Protein 3O2R (pdb70)

Nearest PDB structures (foldseek):
  3o2r-assembly2_D  TM=9.995E-01  e=2.103E-19  Campylobacter jejuni subsp. jejuni NCTC 11168 = ATCC 700819
  3n3w-assembly1_B  TM=9.791E-01  e=1.805E-18  Campylobacter jejuni subsp. jejuni NCTC 11168 = ATCC 700819
  7r97-assembly1_B  TM=9.757E-01  e=1.345E-10  Escherichia coli K-12
  1yz9-assembly1_B  TM=9.057E-01  e=2.387E-08  Aquifex aeolicus
  1rc7-assembly1_A  TM=8.587E-01  e=2.061E-08  Aquifex aeolicus

InterPro domains:
  IPR000999 Ribonuclease III domain [PF14622] (17-139)
  IPR000999 Ribonuclease III domain [PS00517] (37-45)
  IPR000999 Ribonuclease III domain [PS50142] (4-127)
  IPR000999 Ribonuclease III domain [SM00535] (19-151)
  IPR000999 Ribonuclease III domain [cd00593] (20-147)
  IPR011907 Ribonuclease III [MF_00104] (7-218)
  IPR011907 Ribonuclease III [TIGR02191] (7-221)
  IPR014720 Double-stranded RNA-binding domain [PF00035] (155-221)
  IPR014720 Double-stranded RNA-binding domain [PS50137] (154-223)
  IPR014720 Double-stranded RNA-binding domain [SM00358] (155-222)
  IPR036389 Ribonuclease III, endonuclease domain superfamily [G3DSA:1.10.1520.10] (3-145)
  IPR036389 Ribonuclease III, endonuclease domain superfamily [SSF69065] (2-157)

Organism: Campylobacter jejuni subsp. jejuni serotype O:2 (strain ATCC 700819 / NCTC 11168) (NCBI:txid192222)

Foldseek 3Di:
DVVLLCVLLVHDDPDVVLLLQLQEDPQADPPGHLQVLLVQLLVLLLVLLLVVLCVVVVPDDPVVSVVVSCVQSDLVNQLVLLVSSVSLVRRGHDPVCVVVVNSPDSVSSSSSSSSNLSSCCVRPNSVRSSVSVCVSRCVRPVPD/DCVLLCVVLVHDDPPVVLLLQLQEDPQADPPGHLQVLLVQLLVLLLCLQLVVCCVVPVPDDPVRSVVVSPVQSDLVNQLQLLVVSVSLVRHGHDPVCVVVVVSNDSVSSNSSSSSNLSSCCVRPNSVVSSVSVVVSSCVRPVD/DVVLLCVLLVHDDPDVVLLLQLQEDPQADPPGHLQVLLVQLLVLLLCLLLVVLCVVVVPDDPVVSVVVSCVQSDLVNQLVLLVSSVSLVRHGHDPVCVVVVVSPDSVSSNSSSSSNLSSCCVRPNSVRSSVSVVVSRCVRCVPD/DCPLLCVVLVHDDPPVVLLLQLQEDPQADPPGHLQVLLVQLLVLLLCLQLVVCCVVPVPDDPVRSVVVSPVQSDLVNQLQLLVVSVSLVRHGHDPVCVVVVVSNDSVSSNSSSSSNLSSCCVRPNSVRSSVSVVVSNCVRPVD

Solvent-accessible surface area: 25279 Å² total; per-residue (Å²): 132,41,89,142,0,2,139,39,1,66,13,95,5,137,71,79,106,22,0,64,47,0,2,1,15,124,45,93,136,184,110,85,38,8,63,48,4,30,10,0,0,46,3,0,4,33,0,1,0,0,18,46,0,18,105,84,37,71,153,24,59,66,42,68,0,35,127,38,48,62,42,1,27,47,84,176,9,3,7,104,1,0,87,63,5,87,0,10,107,21,2,60,12,35,118,62,28,83,121,106,22,0,52,140,75,63,48,11,3,6,54,0,4,13,0,0,2,0,0,0,9,51,24,19,12,3,72,100,0,63,59,0,2,34,108,6,3,53,129,21,16,92,138,26,118,32,69,135,0,3,74,47,0,16,10,50,3,95,72,68,97,20,0,59,46,0,1,1,20,112,44,76,151,189,108,71,38,6,53,40,4,31,9,0,0,49,4,0,3,33,0,1,1,0,16,36,1,20,48,89,60,62,196,33,58,60,36,72,0,41,167,71,42,65,68,19,23,46,86,173,10,2,10,100,3,0,85,68,10,89,0,12,97,16,14,60,15,33,116,62,25,87,117,106,37,0,82,148,76,65,49,9,3,4,46,0,4,12,0,0,1,0,0,0,6,58,52,37,24,4,29,16,0,23,2,1,2,10,16,6,6,45,101,18,52,141,111,127,38,93,142,0,2,142,39,0,66,10,93,4,138,70,78,108,22,0,60,50,0,0,2,16,127,44,92,138,188,109,84,38,8,64,48,4,31,9,0,0,45,3,0,4,34,0,1,0,0,18,46,0,17,107,83,37,71,152,24,58,67,41,66,0,36,127,39,47,63,45,2,26,48,86,175,8,3,8,98,2,0,86,64,5,88,0,11,107,19,2,56,12,33,118,63,28,84,120,106,20,0,51,138,78,64,48,10,2,5,56,0,4,11,0,0,2,0,0,0,8,53,34,19,14,4,72,97,0,62,58,0,2,33,105,6,3,54,132,24,21,92,133,27,121,32,66,134,0,3,74,57,6,22,9,45,3,86,73,58,96,20,0,59,48,0,2,1,20,113,45,78,149,186,110,68,37,6,54,39,4,33,10,0,0,48,4,0,3,32,0,1,1,0,17,58,1,19,53,100,60,62,197,32,57,59,37,71,0,42,166,70,42,64,68,21,23,47,85,173,10,2,9,103,2,0,85,68,10,88,0,11,94,20,14,60,15,32,118,64,26,86,118,105,36,0,83,149,74,65,48,8,4,4,45,0,3,12,0,0,1,0,0,0,6,58,51,44,25,3,28,4,0,24,0,1,2,20,34,11,10,50,121,19,52,139,115

B-factor: mean 16.79, std 10.12, range [6.46, 146.29]

Sequence (574 aa):
NIIEKLEQQSLTYYEEFKKDKNLLLIIHALTHKSFKKKKSYNNEERLEEFLGDAVLDLVVGEYLFHKFAKKDAEGDLSSKKLRAALVVNNEKSSFAKIANSLNLGDFILMSVAEENNGGKEKPSILSDALEEAIIGAIHLEEAGFEEFAKTIALRLIEEKNNFFPQIINIEKLEQQSLTTYYEEFKDKNLLLIIHALTHKKSFKKSYNNERLEEFLGDAVLDLVVGEYLFHHKFAKDAEGDLSSKLRAALVNEKSSFAKKIANSLNLLGDFILLMSVAEENNGGKEKPSILSDALLEEAIIGAIHLEAGFEFFAKTIALRRLIEEKNFPINIIEKLEQQSLTYYEEFKKDKNLLIIHALTHKSFKKKKSYNNEERLEEFLGDAVLDLVVGEYLFHKFAKKDAEGDLSSKKLRAALVVNNEKSSFAKIANSLNLLGDFILMSVAEENNGGKEKPSILSDALLEEAIIGAIHLEEAGFEEFAKTIALRLIEEKNNFFPQIINIEKLEQSLTTYYEEFKDKNLLLIIHALTHKKSFKKSYNNERLEEFLGDAVLDLVVGEYLFHHKFAKDAEGDLSSKLRAALLVNEKSSFAKIANSLNLLGDFILLMSVAEENNGGKEKPSILSDALLEEAIIGAIHLEAGFEFFAKTIALRRLIEEKNFPI

Radius of gyration: 26.88 Å; Cα contacts (8 Å, |Δi|>4): 1010; chains: 4; bounding box: 41×78×68 Å

Structure (mmCIF, N/CA/C/O backbone):
data_3O2R
#
_entry.id   3O2R
#
_cell.length_a   38.451
_cell.length_b   61.552
_cell.length_c   118.093
_cell.angle_alpha   90.00
_cell.angle_beta   90.09
_cell.angle_gamma   90.00
#
_symmetry.space_group_name_H-M   'P 1 21 1'
#
loop_
_entity.id
_entity.type
_entity.pdbx_description
1 polymer 'Ribonuclease III'
2 polymer 'Ribonuclease III'
3 non-polymer 'CHLORIDE ION'
4 water water
#
loop_
_atom_site.group_PDB
_atom_site.id
_atom_site.type_symbol
_atom_site.label_atom_id
_atom_site.label_alt_id
_atom_site.label_comp_id
_atom_site.label_asym_id
_atom_site.label_entity_id
_atom_site.label_seq_id
_atom_site.pdbx_PDB_ins_code
_atom_site.Cartn_x
_atom_site.Cartn_y
_atom_site.Cartn_z
_atom_site.occupancy
_atom_site.B_iso_or_equiv
_atom_site.auth_seq_id
_atom_site.auth_comp_id
_atom_site.auth_asym_id
_atom_site.auth_atom_id
_atom_site.pdbx_PDB_model_num
ATOM 1 N N . ASN A 1 27 ? -19.477 34.803 -41.793 1.00 31.61 3 ASN A N 1
ATOM 2 C CA . ASN A 1 27 ? -19.736 33.951 -42.991 1.00 30.33 3 ASN A CA 1
ATOM 3 C C . ASN A 1 27 ? -19.248 32.510 -42.803 1.00 28.23 3 ASN A C 1
ATOM 4 O O . ASN A 1 27 ? -19.887 31.563 -43.265 1.00 27.59 3 ASN A O 1
ATOM 9 N N A ILE A 1 28 ? -18.129 32.363 -42.101 0.50 27.22 4 ILE A N 1
ATOM 10 N N B ILE A 1 28 ? -18.123 32.367 -42.107 0.50 27.39 4 ILE A N 1
ATOM 11 C CA A ILE A 1 28 ? -17.519 31.038 -41.853 0.50 26.21 4 ILE A CA 1
ATOM 12 C CA B ILE A 1 28 ? -17.513 31.046 -41.823 0.50 26.53 4 ILE A CA 1
ATOM 13 C C A ILE A 1 28 ? -18.508 30.053 -41.199 0.50 25.05 4 ILE A C 1
ATOM 14 C C B ILE A 1 28 ? -18.510 30.057 -41.200 0.50 25.23 4 ILE A C 1
ATOM 15 O O A ILE A 1 28 ? -18.472 28.846 -41.462 0.50 23.62 4 ILE A O 1
ATOM 16 O O B ILE A 1 28 ? -18.481 28.855 -41.483 0.50 23.84 4 ILE A O 1
ATOM 25 N N . GLU A 1 29 ? -19.396 30.573 -40.354 1.00 24.08 5 GLU A N 1
ATOM 26 C CA . GLU A 1 29 ? -20.432 29.755 -39.705 1.00 23.45 5 GLU A CA 1
ATOM 27 C C . GLU A 1 29 ? -21.355 29.047 -40.708 1.00 22.83 5 GLU A C 1
ATOM 28 O O . GLU A 1 29 ? -21.861 27.950 -40.450 1.00 22.23 5 GLU A O 1
ATOM 34 N N . LYS A 1 30 ? -21.587 29.694 -41.847 1.00 21.92 6 LYS A N 1
ATOM 35 C CA . LYS A 1 30 ? -22.367 29.101 -42.924 1.00 21.88 6 LYS A CA 1
ATOM 36 C C . LYS A 1 30 ? -21.687 27.826 -43.423 1.00 19.12 6 LYS A C 1
ATOM 37 O O . LYS A 1 30 ? -22.341 26.812 -43.661 1.00 19.78 6 LYS A O 1
ATOM 43 N N . LEU A 1 31 ? -20.378 27.894 -43.629 1.00 17.82 7 LEU A N 1
ATOM 44 C CA . LEU A 1 31 ? -19.606 26.705 -44.075 1.00 16.42 7 LEU A CA 1
ATOM 45 C C . LEU A 1 31 ? -19.649 25.575 -43.037 1.00 16.29 7 LEU A C 1
ATOM 46 O O . LEU A 1 31 ? -19.890 24.419 -43.353 1.00 16.26 7 LEU A O 1
ATOM 51 N N . GLU A 1 32 ? -19.469 25.937 -41.787 1.00 17.03 8 GLU A N 1
ATOM 52 C CA . GLU A 1 32 ? -19.592 24.965 -40.700 1.00 17.28 8 GLU A CA 1
ATOM 53 C C . GLU A 1 32 ? -20.967 24.292 -40.649 1.00 17.48 8 GLU A C 1
ATOM 54 O O . GLU A 1 32 ? -21.076 23.088 -40.393 1.00 16.99 8 GLU A O 1
ATOM 60 N N A GLN A 1 33 ? -22.001 25.077 -40.930 0.50 18.31 9 GLN A N 1
ATOM 61 N N B GLN A 1 33 ? -22.035 25.045 -40.896 0.50 17.79 9 GLN A N 1
ATOM 62 C CA A GLN A 1 33 ? -23.372 24.592 -40.968 0.50 18.98 9 GLN A CA 1
ATOM 63 C CA B GLN A 1 33 ? -23.350 24.414 -40.917 0.50 18.08 9 GLN A CA 1
ATOM 64 C C A GLN A 1 33 ? -23.524 23.572 -42.113 0.50 18.76 9 GLN A C 1
ATOM 65 C C B GLN A 1 33 ? -23.441 23.464 -42.108 0.50 18.01 9 GLN A C 1
ATOM 66 O O A GLN A 1 33 ? -24.165 22.530 -41.967 0.50 20.12 9 GLN A O 1
ATOM 67 O O B GLN A 1 33 ? -23.953 22.349 -41.995 0.50 18.00 9 GLN A O 1
ATOM 78 N N . SER A 1 34 ? -22.918 23.895 -43.256 1.00 18.26 10 SER A N 1
ATOM 79 C CA . SER A 1 34 ? -22.929 23.021 -44.453 1.00 18.49 10 SER A CA 1
ATOM 80 C C . SER A 1 34 ? -22.139 21.712 -44.203 1.00 17.69 10 SER A C 1
ATOM 81 O O . SER A 1 34 ? -22.499 20.629 -44.673 1.00 18.30 10 SER A O 1
ATOM 84 N N . LEU A 1 35 ? -21.033 21.832 -43.475 1.00 15.92 11 LEU A N 1
ATOM 85 C CA . LEU A 1 35 ? -20.188 20.669 -43.119 1.00 16.13 11 LEU A CA 1
ATOM 86 C C . LEU A 1 35 ? -20.801 19.818 -42.021 1.00 16.71 11 LEU A C 1
ATOM 87 O O . LEU A 1 35 ? -20.378 18.689 -41.797 1.00 18.10 11 LEU A O 1
ATOM 92 N N . THR A 1 36 ? -21.798 20.368 -41.326 1.00 17.50 12 THR A N 1
ATOM 93 C CA . THR A 1 36 ? -22.344 19.768 -40.097 1.00 19.09 12 THR A CA 1
ATOM 94 C C . THR A 1 36 ? -21.216 19.475 -39.109 1.00 18.52 12 THR A C 1
ATOM 95 O O . THR A 1 36 ? -21.216 18.467 -38.435 1.00 20.23 12 THR A O 1
ATOM 99 N N A TYR A 1 37 ? -20.256 20.395 -39.067 0.70 17.71 13 TYR A N 1
ATOM 100 N N B TYR A 1 37 ? -20.231 20.376 -39.057 0.30 19.29 13 TYR A N 1
ATOM 101 C CA A TYR A 1 37 ? -19.105 20.292 -38.196 0.70 17.25 13 TYR A CA 1
ATOM 102 C CA B TYR A 1 37 ? -19.126 20.308 -38.079 0.30 19.58 13 TYR A CA 1
ATOM 103 C C A TYR A 1 37 ? -18.655 21.674 -37.756 0.70 17.99 13 TYR A C 1
ATOM 104 C C B TYR A 1 37 ? -18.679 21.699 -37.661 0.30 19.89 13 TYR A C 1
ATOM 105 O O A TYR A 1 37 ? -18.335 22.527 -38.591 0.70 17.14 13 TYR A O 1
ATOM 106 O O B TYR A 1 37 ? -18.379 22.552 -38.499 0.30 20.00 13 TYR A O 1
ATOM 123 N N A GLU A 1 38 ? -18.580 21.860 -36.446 0.70 18.96 14 GLU A N 1
ATOM 124 N N B GLU A 1 38 ? -18.614 21.903 -36.353 0.30 20.23 14 GLU A N 1
ATOM 125 C CA A GLU A 1 38 ? -18.153 23.136 -35.840 0.70 18.96 14 GLU A CA 1
ATOM 126 C CA B GLU A 1 38 ? -18.165 23.181 -35.781 0.30 19.96 14 GLU A CA 1
ATOM 127 C C A GLU A 1 38 ? -16.718 23.012 -35.350 0.70 19.51 14 GLU A C 1
ATOM 128 C C B GLU A 1 38 ? -16.729 23.064 -35.295 0.30 19.97 14 GLU A C 1
ATOM 129 O O A GLU A 1 38 ? -16.409 22.196 -34.488 0.70 19.96 14 GLU A O 1
ATOM 130 O O B GLU A 1 38 ? -16.436 22.321 -34.359 0.30 20.39 14 GLU A O 1
ATOM 141 N N . PHE A 1 39 ? -15.832 23.801 -35.943 1.00 19.44 15 PHE A N 1
ATOM 142 C CA . PHE A 1 39 ? -14.418 23.815 -35.541 1.00 19.82 15 PHE A CA 1
ATOM 143 C C . PHE A 1 39 ? -14.152 24.325 -34.119 1.00 22.03 15 PHE A C 1
ATOM 144 O O . PHE A 1 39 ? -14.748 25.304 -33.659 1.00 21.73 15 PHE A O 1
ATOM 152 N N A LYS A 1 40 ? -13.264 23.619 -33.425 0.70 22.52 16 LYS A N 1
ATOM 153 N N B LYS A 1 40 ? -13.263 23.618 -33.425 0.30 22.58 16 LYS A N 1
ATOM 154 C CA A LYS A 1 40 ? -12.811 24.025 -32.086 0.70 24.02 16 LYS A CA 1
ATOM 155 C CA B LYS A 1 40 ? -12.793 24.035 -32.099 0.30 23.63 16 LYS A CA 1
ATOM 156 C C A LYS A 1 40 ? -11.807 25.165 -32.273 0.70 24.30 16 LYS A C 1
ATOM 157 C C B LYS A 1 40 ? -11.839 25.195 -32.320 0.30 23.99 16 LYS A C 1
ATOM 158 O O A LYS A 1 40 ? -11.925 26.224 -31.661 0.70 25.55 16 LYS A O 1
ATOM 159 O O B LYS A 1 40 ? -12.010 26.285 -31.769 0.30 24.56 16 LYS A O 1
ATOM 170 N N . ASP A 1 41 ? -10.838 24.940 -33.161 1.00 24.32 17 ASP A N 1
ATOM 171 C CA . ASP A 1 41 ? -9.847 25.954 -33.546 1.00 24.18 17 ASP A CA 1
ATOM 172 C C . ASP A 1 41 ? -10.248 26.519 -34.934 1.00 23.16 17 ASP A C 1
ATOM 173 O O . ASP A 1 41 ? -10.048 25.883 -35.988 1.00 23.01 17 ASP A O 1
ATOM 178 N N . LYS A 1 42 ? -10.828 27.712 -34.936 1.00 22.18 18 LYS A N 1
ATOM 179 C CA . LYS A 1 42 ? -11.261 28.355 -36.206 1.00 23.10 18 LYS A CA 1
ATOM 180 C C . LYS A 1 42 ? -10.114 28.638 -37.186 1.00 23.36 18 LYS A C 1
ATOM 181 O O . LYS A 1 42 ? -10.295 28.577 -38.398 1.00 23.63 18 LYS A O 1
ATOM 187 N N . ASN A 1 43 ? -8.933 28.951 -36.669 1.00 22.56 19 ASN A N 1
ATOM 188 C CA . ASN A 1 43 ? -7.746 29.231 -37.516 1.00 23.66 19 ASN A CA 1
ATOM 189 C C . ASN A 1 43 ? -7.296 28.017 -38.354 1.00 20.91 19 ASN A C 1
ATOM 190 O O . ASN A 1 43 ? -6.683 28.165 -39.424 1.00 21.49 19 ASN A O 1
ATOM 195 N N A LEU A 1 44 ? -7.601 26.837 -37.846 0.70 19.26 20 LEU A N 1
ATOM 196 N N B LEU A 1 44 ? -7.581 26.807 -37.847 0.30 20.18 20 LEU A N 1
ATOM 197 C CA A LEU A 1 44 ? -7.275 25.601 -38.526 0.70 18.23 20 LEU A CA 1
ATOM 198 C CA B LEU A 1 44 ? -7.276 25.536 -38.567 0.30 19.29 20 LEU A CA 1
ATOM 199 C C A LEU A 1 44 ? -8.116 25.512 -39.818 0.70 16.65 20 LEU A C 1
ATOM 200 C C B LEU A 1 44 ? -8.130 25.461 -39.829 0.30 17.92 20 LEU A C 1
ATOM 201 O O A LEU A 1 44 ? -7.616 25.140 -40.896 0.70 15.33 20 LEU A O 1
ATOM 202 O O B LEU A 1 44 ? -7.668 25.027 -40.890 0.30 17.58 20 LEU A O 1
ATOM 211 N N . LEU A 1 45 ? -9.385 25.874 -39.702 1.00 16.37 21 LEU A N 1
ATOM 212 C CA . LEU A 1 45 ? -10.293 25.920 -40.855 1.00 14.70 21 LEU A CA 1
ATOM 213 C C . LEU A 1 45 ? -9.799 26.982 -41.863 1.00 13.66 21 LEU A C 1
ATOM 214 O O . LEU A 1 45 ? -9.746 26.743 -43.078 1.00 13.30 21 LEU A O 1
ATOM 219 N N A ILE A 1 46 ? -9.416 28.148 -41.340 0.50 14.06 22 ILE A N 1
ATOM 220 N N B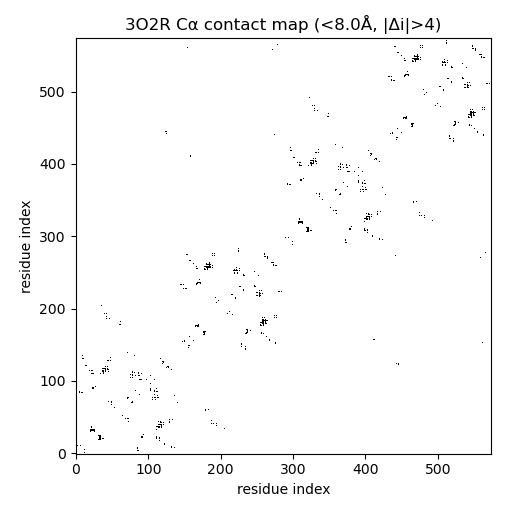 ILE A 1 46 ? -9.448 28.153 -41.363 0.50 13.37 22 ILE A N 1
ATOM 221 C CA A ILE A 1 46 ? -8.814 29.210 -42.168 0.50 14.03 22 ILE A CA 1
ATOM 222 C CA B ILE A 1 46 ? -8.936 29.186 -42.250 0.50 12.99 22 ILE A CA 1
ATOM 223 C C A ILE A 1 46 ? -7.648 28.648 -42.957 0.50 13.46 22 ILE A C 1
ATOM 224 C C B ILE A 1 46 ? -7.626 28.699 -42.953 0.50 12.86 22 ILE A C 1
ATOM 225 O O A ILE A 1 46 ? -7.526 28.835 -44.169 0.50 12.88 22 ILE A O 1
ATOM 226 O O B ILE A 1 46 ? -7.400 28.981 -44.135 0.50 11.89 22 ILE A O 1
ATOM 235 N N . HIS A 1 47 ? -6.786 27.952 -42.238 1.00 13.33 23 HIS A N 1
ATOM 236 C CA . HIS A 1 47 ? -5.596 27.354 -42.823 1.00 12.70 23 HIS A CA 1
ATOM 237 C C . HIS A 1 47 ? -5.954 26.420 -44.012 1.00 11.27 23 HIS A C 1
ATOM 238 O O . HIS A 1 47 ? -5.356 26.468 -45.098 1.00 11.62 23 HIS A O 1
ATOM 245 N N . ALA A 1 48 ? -6.945 25.575 -43.788 1.00 10.12 24 ALA A N 1
ATOM 246 C CA . ALA A 1 48 ? -7.418 24.658 -44.824 1.00 9.32 24 ALA A CA 1
ATOM 247 C C . ALA A 1 48 ? -7.975 25.365 -46.056 1.00 8.98 24 ALA A C 1
ATOM 248 O O . ALA A 1 48 ? -7.977 24.820 -47.155 1.00 9.31 24 ALA A O 1
ATOM 250 N N . LEU A 1 49 ? -8.481 26.580 -45.829 1.00 9.27 25 LEU A N 1
ATOM 251 C CA . LEU A 1 49 ? -9.074 27.402 -46.873 1.00 9.42 25 LEU A CA 1
ATOM 252 C C . LEU A 1 49 ? -8.069 28.300 -47.604 1.00 9.27 25 LEU A C 1
ATOM 253 O O . LEU A 1 49 ? -8.429 29.045 -48.504 1.00 9.88 25 LEU A O 1
ATOM 258 N N . THR A 1 50 ? -6.801 28.238 -47.221 1.00 9.03 26 THR A N 1
ATOM 259 C CA . THR A 1 50 ? -5.772 29.146 -47.749 1.00 9.49 26 THR A CA 1
ATOM 260 C C . THR A 1 50 ? -5.015 28.549 -48.933 1.00 8.61 26 THR A C 1
ATOM 261 O O . THR A 1 50 ? -4.149 27.691 -48.791 1.00 9.54 26 THR A O 1
ATOM 265 N N . HIS A 1 51 ? -5.355 29.033 -50.110 1.00 8.51 27 HIS A N 1
ATOM 266 C CA . HIS A 1 51 ? -4.677 28.625 -51.339 1.00 9.11 27 HIS A CA 1
ATOM 267 C C . HIS A 1 51 ? -3.227 29.100 -51.328 1.00 9.30 27 HIS A C 1
ATOM 268 O O . HIS A 1 51 ? -2.907 30.131 -50.750 1.00 10.34 27 HIS A O 1
ATOM 275 N N . LYS A 1 52 ? -2.366 28.341 -52.001 1.00 9.15 28 LYS A N 1
ATOM 276 C CA . LYS A 1 52 ? -0.927 28.610 -52.026 1.00 10.12 28 LYS A CA 1
ATOM 277 C C . LYS A 1 52 ? -0.506 29.975 -52.577 1.00 9.97 28 LYS A C 1
ATOM 278 O O . LYS A 1 52 ? 0.600 30.412 -52.340 1.00 11.00 28 LYS A O 1
ATOM 284 N N . SER A 1 53 ? -1.380 30.649 -53.324 1.00 9.05 29 SER A N 1
ATOM 285 C CA . SER A 1 53 ? -1.084 31.999 -53.841 1.00 8.93 29 SER A CA 1
ATOM 286 C C . SER A 1 53 ? -1.160 33.096 -52.778 1.00 8.64 29 SER A C 1
ATOM 287 O O . SER A 1 53 ? -0.664 34.204 -52.995 1.00 9.42 29 SER A O 1
ATOM 290 N N . PHE A 1 54 ? -1.818 32.818 -51.661 1.00 8.72 30 PHE A N 1
ATOM 291 C CA . PHE A 1 54 ? -2.258 33.890 -50.744 1.00 9.49 30 PHE A CA 1
ATOM 292 C C . PHE A 1 54 ? -1.202 34.559 -49.886 1.00 8.70 30 PHE A C 1
ATOM 293 O O . PHE A 1 54 ? -1.104 35.776 -49.849 1.00 9.34 30 PHE A O 1
ATOM 301 N N . LYS A 1 55 ? -0.412 33.740 -49.214 1.00 10.31 31 LYS A N 1
ATOM 302 C CA A LYS A 1 55 ? 0.544 34.242 -48.226 0.50 12.32 31 LYS A CA 1
ATOM 303 C CA B LYS A 1 55 ? 0.490 34.170 -48.170 0.50 12.21 31 LYS A CA 1
ATOM 304 C C . LYS A 1 55 ? 1.750 33.312 -48.146 1.00 12.07 31 LYS A C 1
ATOM 305 O O . LYS A 1 55 ? 1.643 32.088 -48.084 1.00 12.71 31 LYS A O 1
ATOM 316 N N . LYS A 1 56 ? 2.920 33.934 -48.109 1.00 13.01 32 LYS A N 1
ATOM 317 C CA A LYS A 1 56 ? 4.168 33.193 -48.085 0.70 14.94 32 LYS A CA 1
ATOM 318 C CA B LYS A 1 56 ? 4.177 33.223 -48.065 0.30 14.65 32 LYS A CA 1
ATOM 319 C C . LYS A 1 56 ? 4.236 32.302 -46.856 1.00 15.10 32 LYS A C 1
ATOM 320 O O . LYS A 1 56 ? 3.867 32.698 -45.745 1.00 15.13 32 LYS A O 1
ATOM 331 N N . SER A 1 57 ? 4.693 31.078 -47.100 1.00 16.84 33 SER A N 1
ATOM 332 C CA . SER A 1 57 ? 4.907 30.033 -46.098 1.00 20.27 33 SER A CA 1
ATOM 333 C C . SER A 1 57 ? 3.699 29.603 -45.263 1.00 19.37 33 SER A C 1
ATOM 334 O O . SER A 1 57 ? 3.859 29.017 -44.185 1.00 22.31 33 SER A O 1
ATOM 337 N N . TYR A 1 58 ? 2.490 29.884 -45.735 1.00 18.90 34 TYR A N 1
ATOM 338 C CA . TYR A 1 58 ? 1.305 29.436 -45.012 1.00 17.91 34 TYR A CA 1
ATOM 339 C C . TYR A 1 58 ? 0.232 29.118 -46.026 1.00 14.31 34 TYR A C 1
ATOM 340 O O . TYR A 1 58 ? -0.296 30.016 -46.659 1.00 14.88 34 TYR A O 1
ATOM 349 N N . ASN A 1 59 ? -0.088 27.836 -46.190 1.00 12.49 35 ASN A N 1
ATOM 350 C CA . ASN A 1 59 ? -1.129 27.426 -47.139 1.00 11.04 35 ASN A CA 1
ATOM 351 C C . ASN A 1 59 ? -1.689 26.057 -46.763 1.00 10.11 35 ASN A C 1
ATOM 352 O O . ASN A 1 59 ? -1.240 25.440 -45.796 1.00 11.21 35 ASN A O 1
ATOM 357 N N . ASN A 1 60 ? -2.660 25.591 -47.547 1.00 9.39 36 ASN A N 1
ATOM 358 C CA . ASN A 1 60 ? -3.377 24.351 -47.247 1.00 9.47 36 ASN A CA 1
ATOM 359 C C . ASN A 1 60 ? -2.767 23.060 -47.800 1.00 9.11 36 ASN A C 1
ATOM 360 O O . ASN A 1 60 ? -3.358 22.003 -47.666 1.00 9.48 36 ASN A O 1
ATOM 365 N N . GLU A 1 61 ? -1.564 23.129 -48.358 1.00 9.44 37 GLU A N 1
ATOM 366 C CA A GLU A 1 61 ? -0.990 21.956 -49.069 0.70 10.25 37 GLU A CA 1
ATOM 367 C CA B GLU A 1 61 ? -0.950 21.982 -49.060 0.30 10.00 37 GLU A CA 1
ATOM 368 C C . GLU A 1 61 ? -0.680 20.787 -48.133 1.00 9.51 37 GLU A C 1
ATOM 369 O O . GLU A 1 61 ? -0.946 19.639 -48.461 1.00 8.88 37 GLU A O 1
ATOM 380 N N . ARG A 1 62 ? -0.140 21.064 -46.958 1.00 9.43 38 ARG A N 1
ATOM 381 C CA . ARG A 1 62 ? 0.130 19.965 -45.980 1.00 9.25 38 ARG A CA 1
ATOM 382 C C . ARG A 1 62 ? -1.166 19.333 -45.483 1.00 8.83 38 ARG A C 1
ATOM 383 O O . ARG A 1 62 ? -1.271 18.113 -45.381 1.00 9.34 38 ARG A O 1
ATOM 391 N N . LEU A 1 63 ? -2.162 20.173 -45.166 1.00 8.80 39 LEU A N 1
ATOM 392 C CA . LEU A 1 63 ? -3.484 19.666 -44.732 1.00 8.71 39 LEU A CA 1
ATOM 393 C C . LEU A 1 63 ? -4.170 18.865 -45.838 1.00 7.77 39 LEU A C 1
ATOM 394 O O . LEU A 1 63 ? -4.833 17.869 -45.582 1.00 8.73 39 LEU A O 1
ATOM 399 N N A GLU A 1 64 ? -3.991 19.296 -47.093 0.60 8.14 40 GLU A N 1
ATOM 400 N N B GLU A 1 64 ? -4.004 19.313 -47.080 0.40 8.18 40 GLU A N 1
ATOM 401 C CA A GLU A 1 64 ? -4.525 18.567 -48.260 0.60 8.64 40 GLU A CA 1
ATOM 402 C CA B GLU A 1 64 ? -4.528 18.580 -48.230 0.40 8.47 40 GLU A CA 1
ATOM 403 C C A GLU A 1 64 ? -3.896 17.171 -48.335 0.60 8.92 40 GLU A C 1
ATOM 404 C C B GLU A 1 64 ? -3.906 17.180 -48.305 0.40 8.86 40 GLU A C 1
ATOM 405 O O A GLU A 1 64 ? -4.575 16.176 -48.578 0.60 8.72 40 GLU A O 1
ATOM 406 O O B GLU A 1 64 ? -4.603 16.189 -48.517 0.40 8.65 40 GLU A O 1
ATOM 417 N N . PHE A 1 65 ? -2.592 17.112 -48.123 1.00 9.23 41 PHE A N 1
ATOM 418 C CA . PHE A 1 65 ? -1.869 15.824 -48.105 1.00 9.68 41 PHE A CA 1
ATOM 419 C C . PHE A 1 65 ? -2.445 14.878 -47.038 1.00 9.42 41 PHE A C 1
ATOM 420 O O . PHE A 1 65 ? -2.758 13.713 -47.285 1.00 9.50 41 PHE A O 1
ATOM 428 N N . LEU A 1 66 ? -2.604 15.414 -45.846 1.00 8.80 42 LEU A N 1
ATOM 429 C CA . LEU A 1 66 ? -3.162 14.638 -44.740 1.00 8.56 42 LEU A CA 1
ATOM 430 C C . LEU A 1 66 ? -4.611 14.202 -45.036 1.00 8.11 42 LEU A C 1
ATOM 431 O O . LEU A 1 66 ? -4.973 13.038 -44.865 1.00 8.65 42 LEU A O 1
ATOM 436 N N . GLY A 1 67 ? -5.433 15.148 -45.487 1.00 8.07 43 GLY A N 1
ATOM 437 C CA . GLY A 1 67 ? -6.812 14.855 -45.794 1.00 8.28 43 GLY A CA 1
ATOM 438 C C . GLY A 1 67 ? -6.999 13.853 -46.909 1.00 8.11 43 GLY A C 1
ATOM 439 O O . GLY A 1 67 ? -7.934 13.058 -46.874 1.00 8.29 43 GLY A O 1
ATOM 440 N N . ASP A 1 68 ? -6.119 13.881 -47.901 1.00 8.62 44 ASP A N 1
ATOM 441 C CA . ASP A 1 68 ? -6.190 12.907 -48.985 1.00 9.21 44 ASP A CA 1
ATOM 442 C C . ASP A 1 68 ? -5.983 11.487 -48.416 1.00 8.55 44 ASP A C 1
ATOM 443 O O . ASP A 1 68 ? -6.659 10.537 -48.804 1.00 9.20 44 ASP A O 1
ATOM 448 N N . ALA A 1 69 ? -5.040 11.355 -47.488 1.00 8.32 45 ALA A N 1
ATOM 449 C CA . ALA A 1 69 ? -4.808 10.064 -46.837 1.00 8.65 45 ALA A CA 1
ATOM 450 C C . ALA A 1 69 ? -6.021 9.641 -45.992 1.00 8.36 45 ALA A C 1
ATOM 451 O O . ALA A 1 69 ? -6.408 8.481 -45.987 1.00 9.00 45 ALA A O 1
ATOM 453 N N . VAL A 1 70 ? -6.628 10.592 -45.280 1.00 8.09 46 VAL A N 1
ATOM 454 C CA . VAL A 1 70 ? -7.807 10.309 -44.509 1.00 8.19 46 VAL A CA 1
ATOM 455 C C . VAL A 1 70 ? -8.907 9.804 -45.436 1.00 7.83 46 VAL A C 1
ATOM 456 O O . VAL A 1 70 ? -9.548 8.783 -45.179 1.00 8.80 46 VAL A O 1
ATOM 460 N N . LEU A 1 71 ? -9.136 10.526 -46.536 1.00 8.24 47 LEU A N 1
ATOM 461 C CA . LEU A 1 71 ? -10.213 10.179 -47.464 1.00 7.95 47 LEU A CA 1
ATOM 462 C C . LEU A 1 71 ? -10.001 8.848 -48.152 1.00 9.07 47 LEU A C 1
ATOM 463 O O . LEU A 1 71 ? -10.934 8.100 -48.365 1.00 9.87 47 LEU A O 1
ATOM 468 N N . ASP A 1 72 ? -8.764 8.532 -48.492 1.00 9.09 48 ASP A N 1
ATOM 469 C CA . ASP A 1 72 ? -8.478 7.222 -49.101 1.00 9.52 48 ASP A CA 1
ATOM 470 C C . ASP A 1 72 ? -8.839 6.080 -48.139 1.00 8.23 48 ASP A C 1
ATOM 471 O O . ASP A 1 72 ? -9.314 5.039 -48.572 1.00 9.39 48 ASP A O 1
ATOM 476 N N . LEU A 1 73 ? -8.613 6.286 -46.838 1.00 8.40 49 LEU A N 1
ATOM 477 C CA . LEU A 1 73 ? -8.988 5.275 -45.843 1.00 7.84 49 LEU A CA 1
ATOM 478 C C . LEU A 1 73 ? -10.502 5.265 -45.615 1.00 8.48 49 LEU A C 1
ATOM 479 O O . LEU A 1 73 ? -11.134 4.200 -45.552 1.00 9.11 49 LEU A O 1
ATOM 484 N N . VAL A 1 74 ? -11.110 6.449 -45.476 1.00 8.39 50 VAL A N 1
ATOM 485 C CA . VAL A 1 74 ? -12.562 6.515 -45.271 1.00 8.79 50 VAL A CA 1
ATOM 486 C C . VAL A 1 74 ? -13.255 5.765 -46.405 1.00 8.85 50 VAL A C 1
ATOM 487 O O . VAL A 1 74 ? -14.133 4.934 -46.180 1.00 9.05 50 VAL A O 1
ATOM 491 N N . VAL A 1 75 ? -12.906 6.119 -47.639 1.00 9.30 51 VAL A N 1
ATOM 492 C CA . VAL A 1 75 ? -13.557 5.495 -48.784 1.00 9.73 51 VAL A CA 1
ATOM 493 C C . VAL A 1 75 ? -13.150 4.038 -48.964 1.00 9.88 51 VAL A C 1
ATOM 494 O O . VAL A 1 75 ? -14.004 3.200 -49.246 1.00 10.55 51 VAL A O 1
ATOM 498 N N . GLY A 1 76 ? -11.871 3.720 -48.764 1.00 9.54 52 GLY A N 1
ATOM 499 C CA . GLY A 1 76 ? -11.440 2.335 -48.885 1.00 9.98 52 GLY A CA 1
ATOM 500 C C . GLY A 1 76 ? -12.184 1.423 -47.905 1.00 9.12 52 GLY A C 1
ATOM 501 O O . GLY A 1 76 ? -12.619 0.323 -48.257 1.00 10.79 52 GLY A O 1
ATOM 502 N N . GLU A 1 77 ? -12.322 1.880 -46.672 1.00 9.58 53 GLU A N 1
ATOM 503 C CA . GLU A 1 77 ? -13.031 1.106 -45.639 1.00 9.08 53 GLU A CA 1
ATOM 504 C C . GLU A 1 77 ? -14.533 0.992 -45.965 1.00 9.70 53 GLU A C 1
ATOM 505 O O . GLU A 1 77 ? -15.145 -0.067 -45.851 1.00 10.29 53 GLU A O 1
ATOM 511 N N . TYR A 1 78 ? -15.141 2.118 -46.349 1.00 9.86 54 TYR A N 1
ATOM 512 C CA . TYR A 1 78 ? -16.562 2.136 -46.702 1.00 9.83 54 TYR A CA 1
ATOM 513 C C . TYR A 1 78 ? -16.851 1.076 -47.769 1.00 10.06 54 TYR A C 1
ATOM 514 O O . TYR A 1 78 ? -17.821 0.308 -47.662 1.00 10.93 54 TYR A O 1
ATOM 523 N N . LEU A 1 79 ? -16.034 1.055 -48.815 1.00 9.95 55 LEU A N 1
ATOM 524 C CA . LEU A 1 79 ? -16.203 0.128 -49.921 1.00 10.59 55 LEU A CA 1
ATOM 525 C C . LEU A 1 79 ? -15.898 -1.307 -49.516 1.00 10.45 55 LEU A C 1
ATOM 526 O O . LEU A 1 79 ? -16.588 -2.234 -49.930 1.00 11.12 55 LEU A O 1
ATOM 531 N N . PHE A 1 80 ? -14.848 -1.489 -48.728 1.00 10.55 56 PHE A N 1
ATOM 532 C CA . PHE A 1 80 ? -14.479 -2.829 -48.239 1.00 11.09 56 PHE A CA 1
ATOM 533 C C . PHE A 1 80 ? -15.706 -3.493 -47.589 1.00 10.10 56 PHE A C 1
ATOM 534 O O . PHE A 1 80 ? -16.004 -4.670 -47.843 1.00 12.26 56 PHE A O 1
ATOM 542 N N . HIS A 1 81 ? -16.407 -2.745 -46.738 1.00 11.39 57 HIS A N 1
ATOM 543 C CA . HIS A 1 81 ? -17.608 -3.268 -46.073 1.00 12.31 57 HIS A CA 1
ATOM 544 C C . HIS A 1 81 ? -18.841 -3.367 -46.975 1.00 12.33 57 HIS A C 1
ATOM 545 O O . HIS A 1 81 ? -19.571 -4.324 -46.928 1.00 14.33 57 HIS A O 1
ATOM 552 N N . LYS A 1 82 ? -19.047 -2.356 -47.800 1.00 11.94 58 LYS A N 1
ATOM 553 C CA . LYS A 1 82 ? -20.240 -2.271 -48.655 1.00 12.37 58 LYS A CA 1
ATOM 554 C C . LYS A 1 82 ? -20.229 -3.302 -49.783 1.00 13.06 58 LYS A C 1
ATOM 555 O O . LYS A 1 82 ? -21.274 -3.723 -50.281 1.00 14.60 58 LYS A O 1
ATOM 561 N N . PHE A 1 83 ? -19.040 -3.702 -50.194 1.00 13.00 59 PHE A N 1
ATOM 562 C CA . PHE A 1 83 ? -18.833 -4.671 -51.277 1.00 13.65 59 PHE A CA 1
ATOM 563 C C . PHE A 1 83 ? -17.973 -5.789 -50.765 1.00 15.03 59 PHE A C 1
ATOM 564 O O . PHE A 1 83 ? -16.813 -5.928 -51.160 1.00 16.40 59 PHE A O 1
ATOM 572 N N . ALA A 1 84 ? -18.527 -6.576 -49.853 1.00 16.64 60 ALA A N 1
ATOM 573 C CA . ALA A 1 84 ? -17.771 -7.608 -49.100 1.00 19.02 60 ALA A CA 1
ATOM 574 C C . ALA A 1 84 ? -17.142 -8.704 -49.946 1.00 21.29 60 ALA A C 1
ATOM 575 O O . ALA A 1 84 ? -16.216 -9.382 -49.502 1.00 23.71 60 ALA A O 1
ATOM 577 N N A LYS A 1 85 ? -17.665 -8.844 -51.158 0.70 21.97 61 LYS A N 1
ATOM 578 N N B LYS A 1 85 ? -17.636 -8.883 -51.168 0.30 21.25 61 LYS A N 1
ATOM 579 C CA A LYS A 1 85 ? -17.265 -9.861 -52.168 0.70 23.71 61 LYS A CA 1
ATOM 580 C CA B LYS A 1 85 ? -17.097 -9.916 -52.083 0.30 21.72 61 LYS A CA 1
ATOM 581 C C A LYS A 1 85 ? -16.291 -9.364 -53.237 0.70 22.45 61 LYS A C 1
ATOM 582 C C B LYS A 1 85 ? -16.399 -9.363 -53.331 0.30 21.21 61 LYS A C 1
ATOM 583 O O A LYS A 1 85 ? -15.647 -10.162 -53.925 0.70 22.82 61 LYS A O 1
ATOM 584 O O B LYS A 1 85 ? -16.074 -10.118 -54.253 0.30 21.62 61 LYS A O 1
ATOM 595 N N . ASP A 1 86 ? -16.179 -8.050 -53.370 1.00 20.44 62 ASP A N 1
ATOM 596 C CA . ASP A 1 86 ? -15.415 -7.458 -54.470 1.00 19.44 62 ASP A CA 1
ATOM 597 C C . ASP A 1 86 ? -13.920 -7.668 -54.293 1.00 17.28 62 ASP A C 1
ATOM 598 O O . ASP A 1 86 ? -13.381 -7.553 -53.195 1.00 17.12 62 ASP A O 1
ATOM 603 N N . ALA A 1 87 ? -13.267 -7.978 -55.395 1.00 16.94 63 ALA A N 1
ATOM 604 C CA . ALA A 1 87 ? -11.829 -8.079 -55.443 1.00 17.33 63 ALA A CA 1
ATOM 605 C C . ALA A 1 87 ? -11.220 -6.688 -55.391 1.00 17.34 63 ALA A C 1
ATOM 606 O O . ALA A 1 87 ? -11.910 -5.677 -55.610 1.00 17.93 63 ALA A O 1
ATOM 608 N N . GLU A 1 88 ? -9.934 -6.636 -55.066 1.00 18.45 64 GLU A N 1
ATOM 609 C CA . GLU A 1 88 ? -9.195 -5.358 -54.967 1.00 19.07 64 GLU A CA 1
ATOM 610 C C . GLU A 1 88 ? -9.364 -4.468 -56.207 1.00 18.79 64 GLU A C 1
ATOM 611 O O . GLU A 1 88 ? -9.560 -3.261 -56.090 1.00 18.84 64 GLU A O 1
ATOM 617 N N . GLY A 1 89 ? -9.286 -5.062 -57.398 1.00 18.83 65 GLY A N 1
ATOM 618 C CA . GLY A 1 89 ? -9.447 -4.287 -58.638 1.00 18.37 65 GLY A CA 1
ATOM 619 C C . GLY A 1 89 ? -10.779 -3.540 -58.670 1.00 17.66 65 GLY A C 1
ATOM 620 O O . GLY A 1 89 ? -10.854 -2.386 -59.079 1.00 18.69 65 GLY A O 1
ATOM 621 N N . ASP A 1 90 ? -11.831 -4.214 -58.224 1.00 16.64 66 ASP A N 1
ATOM 622 C CA . ASP A 1 90 ? -13.180 -3.637 -58.218 1.00 17.39 66 ASP A CA 1
ATOM 623 C C . ASP A 1 90 ? -13.336 -2.588 -57.105 1.00 14.93 66 ASP A C 1
ATOM 624 O O . ASP A 1 90 ? -13.941 -1.529 -57.318 1.00 14.79 66 ASP A O 1
ATOM 629 N N . LEU A 1 91 ? -12.770 -2.859 -55.930 1.00 14.18 67 LEU A N 1
ATOM 630 C CA . LEU A 1 91 ? -12.734 -1.858 -54.857 1.00 14.44 67 LEU A CA 1
ATOM 631 C C . LEU A 1 91 ? -11.965 -0.609 -55.320 1.00 13.73 67 LEU A C 1
ATOM 632 O O . LEU A 1 91 ? -12.365 0.513 -55.053 1.00 13.97 67 LEU A O 1
ATOM 637 N N A SER A 1 92 ? -10.848 -0.804 -56.009 0.70 13.95 68 SER A N 1
ATOM 638 N N B SER A 1 92 ? -10.865 -0.828 -56.032 0.30 14.17 68 SER A N 1
ATOM 639 C CA A SER A 1 92 ? -10.050 0.332 -56.487 0.70 14.88 68 SER A CA 1
ATOM 640 C CA B SER A 1 92 ? -10.039 0.280 -56.522 0.30 14.65 68 SER A CA 1
ATOM 641 C C A SER A 1 92 ? -10.811 1.176 -57.522 0.70 14.21 68 SER A C 1
ATOM 642 C C B SER A 1 92 ? -10.806 1.162 -57.516 0.30 14.35 68 SER A C 1
ATOM 643 O O A SER A 1 92 ? -10.737 2.401 -57.505 0.70 14.96 68 SER A O 1
ATOM 644 O O B SER A 1 92 ? -10.722 2.387 -57.467 0.30 14.76 68 SER A O 1
ATOM 649 N N . LYS A 1 93 ? -11.555 0.530 -58.415 1.00 14.12 69 LYS A N 1
ATOM 650 C CA A LYS A 1 93 ? -12.341 1.264 -59.403 0.50 14.46 69 LYS A CA 1
ATOM 651 C CA B LYS A 1 93 ? -12.364 1.256 -59.402 0.50 14.61 69 LYS A CA 1
ATOM 652 C C . LYS A 1 93 ? -13.440 2.072 -58.720 1.00 13.87 69 LYS A C 1
ATOM 653 O O . LYS A 1 93 ? -13.662 3.228 -59.060 1.00 13.77 69 LYS A O 1
ATOM 664 N N . LEU A 1 94 ? -14.127 1.455 -57.758 1.00 12.54 70 LEU A N 1
ATOM 665 C CA . LEU A 1 94 ? -15.153 2.173 -57.002 1.00 11.92 70 LEU A CA 1
ATOM 666 C C . LEU A 1 94 ? -14.530 3.340 -56.223 1.00 12.26 70 LEU A C 1
ATOM 667 O O . LEU A 1 94 ? -15.081 4.434 -56.165 1.00 12.74 70 LEU A O 1
ATOM 672 N N . ARG A 1 95 ? -13.352 3.120 -55.634 1.00 12.53 71 ARG A N 1
ATOM 673 C CA . ARG A 1 95 ? -12.710 4.221 -54.931 1.00 13.33 71 ARG A CA 1
ATOM 674 C C . ARG A 1 95 ? -12.349 5.367 -55.875 1.00 12.99 71 ARG A C 1
ATOM 675 O O . ARG A 1 95 ? -12.539 6.529 -55.537 1.00 13.36 71 ARG A O 1
ATOM 683 N N . ALA A 1 96 ? -11.841 5.039 -57.062 1.00 12.84 72 ALA A N 1
ATOM 684 C CA . ALA A 1 96 ? -11.479 6.080 -58.040 1.00 14.19 72 ALA A CA 1
ATOM 685 C C . ALA A 1 96 ? -12.721 6.880 -58.463 1.00 13.02 72 ALA A C 1
ATOM 686 O O . ALA A 1 96 ? -12.614 8.058 -58.822 1.00 15.32 72 ALA A O 1
ATOM 688 N N . ALA A 1 97 ? -13.899 6.240 -58.425 1.00 13.28 73 ALA A N 1
ATOM 689 C CA . ALA A 1 97 ? -15.164 6.909 -58.797 1.00 14.14 73 ALA A CA 1
ATOM 690 C C . ALA A 1 97 ? -15.567 7.964 -57.758 1.00 13.29 73 ALA A C 1
ATOM 691 O O . ALA A 1 97 ? -16.308 8.892 -58.071 1.00 15.85 73 ALA A O 1
ATOM 693 N N . LEU A 1 98 ? -15.075 7.823 -56.518 1.00 13.15 74 LEU A N 1
ATOM 694 C CA . LEU A 1 98 ? -15.374 8.750 -55.427 1.00 13.85 74 LEU A CA 1
ATOM 695 C C . LEU A 1 98 ? -14.244 9.736 -55.075 1.00 13.78 74 LEU A C 1
ATOM 696 O O . LEU A 1 98 ? -14.517 10.906 -54.824 1.00 16.25 74 LEU A O 1
ATOM 701 N N A VAL A 1 99 ? -13.029 9.207 -55.017 0.70 13.33 75 VAL A N 1
ATOM 702 N N B VAL A 1 99 ? -12.970 9.308 -55.073 0.30 15.21 75 VAL A N 1
ATOM 703 C CA A VAL A 1 99 ? -11.854 9.970 -54.604 0.70 13.66 75 VAL A CA 1
ATOM 704 C CA B VAL A 1 99 ? -11.806 10.174 -54.574 0.30 16.20 75 VAL A CA 1
ATOM 705 C C A VAL A 1 99 ? -11.166 10.461 -55.861 0.70 12.73 75 VAL A C 1
ATOM 706 C C B VAL A 1 99 ? -10.993 11.054 -55.524 0.30 16.69 75 VAL A C 1
ATOM 707 O O A VAL A 1 99 ? -10.251 9.847 -56.403 0.70 13.09 75 VAL A O 1
ATOM 708 O O B VAL A 1 99 ? -9.828 11.373 -55.269 0.30 18.74 75 VAL A O 1
ATOM 715 N N A ASN A 1 100 ? -11.671 11.582 -56.337 0.70 13.05 76 ASN A N 1
ATOM 716 N N B ASN A 1 100 ? -11.636 11.478 -56.577 0.30 16.33 76 ASN A N 1
ATOM 717 C CA A ASN A 1 100 ? -11.156 12.215 -57.558 0.70 12.86 76 ASN A CA 1
ATOM 718 C CA B ASN A 1 100 ? -11.011 12.166 -57.662 0.30 15.44 76 ASN A CA 1
ATOM 719 C C A ASN A 1 100 ? -11.521 13.676 -57.600 0.70 12.89 76 ASN A C 1
ATOM 720 C C B ASN A 1 100 ? -11.488 13.608 -57.654 0.30 14.20 76 ASN A C 1
ATOM 721 O O A ASN A 1 100 ? -12.448 14.113 -56.912 0.70 12.11 76 ASN A O 1
ATOM 722 O O B ASN A 1 100 ? -12.482 13.945 -57.010 0.30 13.71 76 ASN A O 1
ATOM 731 N N . GLU A 1 101 ? -10.776 14.442 -58.397 1.00 12.59 77 GLU A N 1
ATOM 732 C CA . GLU A 1 101 ? -10.966 15.876 -58.434 1.00 11.45 77 GLU A CA 1
ATOM 733 C C . GLU A 1 101 ? -12.386 16.293 -58.806 1.00 11.15 77 GLU A C 1
ATOM 734 O O . GLU A 1 101 ? -12.963 17.203 -58.205 1.00 11.46 77 GLU A O 1
ATOM 740 N N . LYS A 1 102 ? -12.928 15.679 -59.841 1.00 11.17 78 LYS A N 1
ATOM 741 C CA . LYS A 1 102 ? -14.272 16.049 -60.298 1.00 12.48 78 LYS A CA 1
ATOM 742 C C . LYS A 1 102 ? -15.318 15.859 -59.180 1.00 11.92 78 LYS A C 1
ATOM 743 O O . LYS A 1 102 ? -16.169 16.724 -58.918 1.00 12.17 78 LYS A O 1
ATOM 749 N N A SER A 1 103 ? -15.264 14.710 -58.519 0.70 11.91 79 SER A N 1
ATOM 750 N N B SER A 1 103 ? -15.220 14.703 -58.530 0.30 11.98 79 SER A N 1
ATOM 751 C CA A SER A 1 103 ? -16.214 14.409 -57.433 0.70 12.92 79 SER A CA 1
ATOM 752 C CA B SER A 1 103 ? -16.106 14.318 -57.423 0.30 12.43 79 SER A CA 1
ATOM 753 C C A SER A 1 103 ? -16.029 15.340 -56.223 0.70 11.60 79 SER A C 1
ATOM 754 C C B SER A 1 103 ? -16.014 15.302 -56.259 0.30 11.84 79 SER A C 1
ATOM 755 O O A SER A 1 103 ? -16.993 15.879 -55.663 0.70 12.45 79 SER A O 1
ATOM 756 O O B SER A 1 103 ? -17.020 15.808 -55.759 0.30 12.64 79 SER A O 1
ATOM 761 N N . PHE A 1 104 ? -14.784 15.571 -55.848 1.00 11.61 80 PHE A N 1
ATOM 762 C CA . PHE A 1 104 ? -14.510 16.470 -54.730 1.00 11.42 80 PHE A CA 1
ATOM 763 C C . PHE A 1 104 ? -14.877 17.923 -55.034 1.00 10.97 80 PHE A C 1
ATOM 764 O O . PHE A 1 104 ? -15.357 18.642 -54.175 1.00 11.35 80 PHE A O 1
ATOM 772 N N . ALA A 1 105 ? -14.710 18.335 -56.288 1.00 10.88 81 ALA A N 1
ATOM 773 C CA . ALA A 1 105 ? -15.094 19.694 -56.715 1.00 10.98 81 ALA A CA 1
ATOM 774 C C . ALA A 1 105 ? -16.614 19.846 -56.651 1.00 11.36 81 ALA A C 1
ATOM 775 O O . ALA A 1 105 ? -17.124 20.883 -56.274 1.00 12.50 81 ALA A O 1
ATOM 777 N N . LYS A 1 106 ? -17.329 18.779 -56.997 1.00 12.15 82 LYS A N 1
ATOM 778 C CA . LYS A 1 106 ? -18.790 18.781 -56.907 1.00 13.22 82 LYS A CA 1
ATOM 779 C C . LYS A 1 106 ? -19.233 18.934 -55.452 1.00 12.73 82 LYS A C 1
ATOM 780 O O . LYS A 1 106 ? -20.108 19.726 -55.116 1.00 12.56 82 LYS A O 1
ATOM 786 N N . ILE A 1 107 ? -18.603 18.154 -54.588 1.00 12.14 83 ILE A N 1
ATOM 787 C CA . ILE A 1 107 ? -18.856 18.251 -53.140 1.00 12.60 83 ILE A CA 1
ATOM 788 C C . ILE A 1 107 ? -18.531 19.665 -52.636 1.00 11.97 83 ILE A C 1
ATOM 789 O O . ILE A 1 107 ? -19.304 20.292 -51.910 1.00 13.35 83 ILE A O 1
ATOM 794 N N . ALA A 1 108 ? -17.367 20.169 -53.041 1.00 11.75 84 ALA A N 1
ATOM 795 C CA . ALA A 1 108 ? -16.965 21.519 -52.652 1.00 11.90 84 ALA A CA 1
ATOM 796 C C . ALA A 1 108 ? -17.998 22.559 -53.087 1.00 12.39 84 ALA A C 1
ATOM 797 O O . ALA A 1 108 ? -18.395 23.430 -52.319 1.00 13.27 84 ALA A O 1
ATOM 799 N N . ASN A 1 109 ? -18.471 22.446 -54.318 1.00 13.77 85 ASN A N 1
ATOM 800 C CA . ASN A 1 109 ? -19.484 23.375 -54.824 1.00 15.38 85 ASN A CA 1
ATOM 801 C C . ASN A 1 109 ? -20.802 23.282 -54.031 1.00 15.49 85 ASN A C 1
ATOM 802 O O . ASN A 1 109 ? -21.464 24.305 -53.777 1.00 16.58 85 ASN A O 1
ATOM 807 N N . SER A 1 110 ? -21.118 22.078 -53.555 1.00 15.35 86 SER A N 1
ATOM 808 C CA . SER A 1 110 ? -22.345 21.851 -52.724 1.00 16.03 86 SER A CA 1
ATOM 809 C C . SER A 1 110 ? -22.251 22.581 -51.358 1.00 15.43 86 SER A C 1
ATOM 810 O O . SER A 1 110 ? -23.251 22.901 -50.722 1.00 18.08 86 SER A O 1
ATOM 813 N N . LEU A 1 111 ? -21.016 22.868 -50.945 1.00 14.54 87 LEU A N 1
ATOM 814 C CA . LEU A 1 111 ? -20.688 23.618 -49.714 1.00 13.49 87 LEU A CA 1
ATOM 815 C C . LEU A 1 111 ? -20.436 25.105 -49.999 1.00 13.51 87 LEU A C 1
ATOM 816 O O . LEU A 1 111 ? -20.086 25.853 -49.105 1.00 14.18 87 LEU A O 1
ATOM 821 N N . ASN A 1 112 ? -20.602 25.521 -51.244 1.00 14.15 88 ASN A N 1
ATOM 822 C CA . ASN A 1 112 ? -20.257 26.901 -51.679 1.00 14.77 88 ASN A CA 1
ATOM 823 C C . ASN A 1 112 ? -18.802 27.235 -51.328 1.00 13.27 88 ASN A C 1
ATOM 824 O O . ASN A 1 112 ? -18.455 28.365 -51.002 1.00 12.96 88 ASN A O 1
ATOM 829 N N . LEU A 1 113 ? -17.930 26.238 -51.436 1.00 12.94 89 LEU A N 1
ATOM 830 C CA . LEU A 1 113 ? -16.576 26.381 -50.922 1.00 13.28 89 LEU A CA 1
ATOM 831 C C . LEU A 1 113 ? -15.772 27.498 -51.561 1.00 11.24 89 LEU A C 1
ATOM 832 O O . LEU A 1 113 ? -14.967 28.143 -50.900 1.00 12.33 89 LEU A O 1
ATOM 837 N N . GLY A 1 114 ? -16.016 27.743 -52.840 1.00 11.70 90 GLY A N 1
ATOM 838 C CA . GLY A 1 114 ? -15.313 28.797 -53.559 1.00 12.70 90 GLY A CA 1
ATOM 839 C C . GLY A 1 114 ? -15.488 30.137 -52.889 1.00 11.91 90 GLY A C 1
ATOM 840 O O . GLY A 1 114 ? -14.591 30.969 -52.939 1.00 14.42 90 GLY A O 1
ATOM 841 N N . ASP A 1 115 ? -16.635 30.337 -52.233 1.00 12.12 91 ASP A N 1
ATOM 842 C CA . ASP A 1 115 ? -16.921 31.600 -51.544 1.00 13.17 91 ASP A CA 1
ATOM 843 C C . ASP A 1 115 ? -15.961 31.872 -50.387 1.00 13.79 91 ASP A C 1
ATOM 844 O O . ASP A 1 115 ? -15.770 33.015 -49.992 1.00 17.45 91 ASP A O 1
ATOM 849 N N . PHE A 1 116 ? -15.360 30.817 -49.846 1.00 11.82 92 PHE A N 1
ATOM 850 C CA . PHE A 1 116 ? -14.533 30.890 -48.625 1.00 11.41 92 PHE A CA 1
ATOM 851 C C . PHE A 1 116 ? -13.034 30.742 -48.828 1.00 11.78 92 PHE A C 1
ATOM 852 O O . PHE A 1 116 ? -12.254 31.025 -47.914 1.00 13.36 92 PHE A O 1
ATOM 860 N N . ILE A 1 117 ? -12.615 30.258 -49.988 1.00 9.91 93 ILE A N 1
ATOM 861 C CA . ILE A 1 117 ? -11.185 30.017 -50.243 1.00 9.37 93 ILE A CA 1
ATOM 862 C C . ILE A 1 117 ? -10.436 31.332 -50.415 1.00 9.78 93 ILE A C 1
ATOM 863 O O . ILE A 1 117 ? -10.861 32.220 -51.161 1.00 12.68 93 ILE A O 1
ATOM 868 N N . LEU A 1 118 ? -9.317 31.455 -49.712 1.00 8.94 94 LEU A N 1
ATOM 869 C CA . LEU A 1 118 ? -8.489 32.637 -49.735 1.00 9.05 94 LEU A CA 1
ATOM 870 C C . LEU A 1 118 ? -7.388 32.487 -50.777 1.00 9.21 94 LEU A C 1
ATOM 871 O O . LEU A 1 118 ? -6.654 31.514 -50.786 1.00 9.64 94 LEU A O 1
ATOM 876 N N . MET A 1 119 ? -7.293 33.470 -51.667 1.00 8.91 95 MET A N 1
ATOM 877 C CA . MET A 1 119 ? -6.291 33.445 -52.723 1.00 8.65 95 MET A CA 1
AT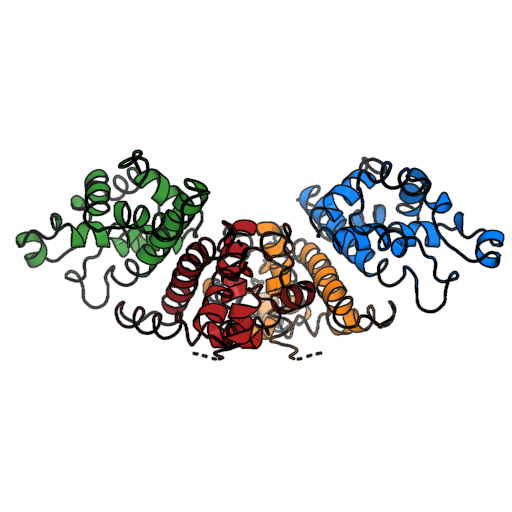OM 878 C C . MET A 1 119 ? -5.982 34.878 -53.146 1.00 8.52 95 MET A C 1
ATOM 879 O O . MET A 1 119 ? -6.702 35.809 -52.840 1.00 9.10 95 MET A O 1
ATOM 884 N N . SER A 1 120 ? -4.881 35.043 -53.859 1.00 8.52 96 SER A N 1
ATOM 885 C CA . SER A 1 120 ? -4.468 36.367 -54.346 1.00 8.73 96 SER A CA 1
ATOM 886 C C . SER A 1 120 ? -5.471 36.938 -55.338 1.00 8.56 96 SER A C 1
ATOM 887 O O . SER A 1 120 ? -6.248 36.218 -55.979 1.00 9.08 96 SER A O 1
ATOM 890 N N . VAL A 1 121 ? -5.421 38.248 -55.479 1.00 9.19 97 VAL A N 1
ATOM 891 C CA . VAL A 1 121 ? -6.211 38.934 -56.489 1.00 9.30 97 VAL A CA 1
ATOM 892 C C . VAL A 1 121 ? -5.973 38.326 -57.878 1.00 9.18 97 VAL A C 1
ATOM 893 O O . VAL A 1 121 ? -6.909 38.065 -58.623 1.00 9.53 97 VAL A O 1
ATOM 897 N N . ALA A 1 122 ? -4.715 38.112 -58.221 1.00 9.77 98 ALA A N 1
ATOM 898 C CA . ALA A 1 122 ? -4.359 37.571 -59.548 1.00 9.49 98 ALA A CA 1
ATOM 899 C C . ALA A 1 122 ? -4.978 36.182 -59.753 1.00 9.84 98 ALA A C 1
ATOM 900 O O . ALA A 1 122 ? -5.555 35.891 -60.800 1.00 9.86 98 ALA A O 1
ATOM 902 N N . GLU A 1 123 ? -4.878 35.326 -58.738 1.00 9.06 99 GLU A N 1
ATOM 903 C CA . GLU A 1 123 ? -5.432 33.967 -58.838 1.00 8.72 99 GLU A CA 1
ATOM 904 C C . GLU A 1 123 ? -6.948 34.019 -58.966 1.00 8.74 99 GLU A C 1
ATOM 905 O O . GLU A 1 123 ? -7.531 33.302 -59.768 1.00 9.50 99 GLU A O 1
ATOM 911 N N . GLU A 1 124 ? -7.584 34.879 -58.188 1.00 8.63 100 GLU A N 1
ATOM 912 C CA . GLU A 1 124 ? -9.023 35.023 -58.280 1.00 8.48 100 GLU A CA 1
ATOM 913 C C . GLU A 1 124 ? -9.446 35.532 -59.677 1.00 8.73 100 GLU A C 1
ATOM 914 O O . GLU A 1 124 ? -10.385 35.002 -60.292 1.00 9.20 100 GLU A O 1
ATOM 920 N N . ASN A 1 125 ? -8.752 36.546 -60.193 1.00 8.88 101 ASN A N 1
ATOM 921 C CA . ASN A 1 125 ? -9.041 37.072 -61.538 1.00 9.14 101 ASN A CA 1
ATOM 922 C C . ASN A 1 125 ? -8.869 36.038 -62.636 1.00 9.09 101 ASN A C 1
ATOM 923 O O . ASN A 1 125 ? -9.525 36.117 -63.671 1.00 10.21 101 ASN A O 1
ATOM 928 N N . ASN A 1 126 ? -7.968 35.088 -62.398 1.00 9.15 102 ASN A N 1
ATOM 929 C CA . ASN A 1 126 ? -7.691 33.972 -63.298 1.00 9.45 102 ASN A CA 1
ATOM 930 C C . ASN A 1 126 ? -8.660 32.792 -63.115 1.00 9.81 102 ASN A C 1
ATOM 931 O O . ASN A 1 126 ? -8.446 31.720 -63.687 1.00 10.76 102 ASN A O 1
ATOM 936 N N . GLY A 1 127 ? -9.727 32.990 -62.341 1.00 9.14 103 GLY A N 1
ATOM 937 C CA . GLY A 1 127 ? -10.758 31.977 -62.148 1.00 9.48 103 GLY A CA 1
ATOM 938 C C . GLY A 1 127 ? -10.468 30.965 -61.062 1.00 8.69 103 GLY A C 1
ATOM 939 O O . GLY A 1 127 ? -11.097 29.909 -61.026 1.00 8.93 103 GLY A O 1
ATOM 940 N N . GLY A 1 128 ? -9.582 31.292 -60.132 1.00 8.62 104 GLY A N 1
ATOM 941 C CA . GLY A 1 128 ? -9.186 30.321 -59.111 1.00 8.85 104 GLY A CA 1
ATOM 942 C C . GLY A 1 128 ? -10.307 29.739 -58.259 1.00 9.51 104 GLY A C 1
ATOM 943 O O . GLY A 1 128 ? -10.289 28.554 -57.930 1.00 9.71 104 GLY A O 1
ATOM 944 N N . LYS A 1 129 ? -11.290 30.553 -57.908 1.00 9.76 105 LYS A N 1
ATOM 945 C CA . LYS A 1 129 ? -12.388 30.042 -57.069 1.00 10.76 105 LYS A CA 1
ATOM 946 C C . LYS A 1 129 ? -13.258 29.027 -57.780 1.00 9.68 105 LYS A C 1
ATOM 947 O O . LYS A 1 129 ? -14.060 28.340 -57.142 1.00 10.64 105 LYS A O 1
ATOM 953 N N . GLU A 1 130 ? -13.111 28.955 -59.095 1.00 9.30 106 GLU A N 1
ATOM 954 C CA . GLU A 1 130 ? -13.870 28.054 -59.972 1.00 9.55 106 GLU A CA 1
ATOM 955 C C . GLU A 1 130 ? -13.045 26.865 -60.466 1.00 8.72 106 GLU A C 1
ATOM 956 O O . GLU A 1 130 ? -13.557 25.996 -61.158 1.00 10.65 106 GLU A O 1
ATOM 962 N N . LYS A 1 131 ? -11.766 26.817 -60.118 1.00 8.49 107 LYS A N 1
ATOM 963 C CA . LYS A 1 131 ? -10.908 25.727 -60.570 1.00 8.67 107 LYS A CA 1
ATOM 964 C C . LYS A 1 131 ? -11.218 24.470 -59.768 1.00 8.19 107 LYS A C 1
ATOM 965 O O . LYS A 1 131 ? -11.122 24.476 -58.538 1.00 8.43 107 LYS A O 1
ATOM 971 N N . PRO A 1 132 ? -11.518 23.344 -60.438 1.00 8.08 108 PRO A N 1
ATOM 972 C CA . PRO A 1 132 ? -11.821 22.161 -59.663 1.00 9.03 108 PRO A CA 1
ATOM 973 C C . PRO A 1 132 ? -10.647 21.684 -58.816 1.00 8.46 108 PRO A C 1
ATOM 974 O O . PRO A 1 132 ? -10.860 21.118 -57.745 1.00 8.96 108 PRO A O 1
ATOM 978 N N . SER A 1 133 ? -9.416 21.897 -59.254 1.00 8.37 109 SER A N 1
ATOM 979 C CA . SER A 1 133 ? -8.268 21.479 -58.440 1.00 8.99 109 SER A CA 1
ATOM 980 C C . SER A 1 133 ? -8.211 22.232 -57.120 1.00 7.52 109 SER A C 1
ATOM 981 O O . SER A 1 133 ? -7.891 21.677 -56.075 1.00 8.98 109 SER A O 1
ATOM 984 N N . ILE A 1 134 ? -8.480 23.531 -57.168 1.00 7.41 110 ILE A N 1
ATOM 985 C CA . ILE A 1 134 ? -8.428 24.378 -55.968 1.00 7.34 110 ILE A CA 1
ATOM 986 C C . ILE A 1 134 ? -9.576 24.003 -55.008 1.00 7.50 110 ILE A C 1
ATOM 987 O O . ILE A 1 134 ? -9.390 23.902 -53.792 1.00 7.78 110 ILE A O 1
ATOM 992 N N . LEU A 1 135 ? -10.760 23.803 -55.554 1.00 8.08 111 LEU A N 1
ATOM 993 C CA . LEU A 1 135 ? -11.940 23.390 -54.784 1.00 8.83 111 LEU A CA 1
ATOM 994 C C . LEU A 1 135 ? -11.714 22.029 -54.142 1.00 8.72 111 LEU A C 1
ATOM 995 O O . LEU A 1 135 ? -11.977 21.850 -52.955 1.00 9.08 111 LEU A O 1
ATOM 1000 N N . SER A 1 136 ? -11.249 21.067 -54.937 1.00 8.35 112 SER A N 1
ATOM 1001 C CA . SER A 1 136 ? -10.944 19.731 -54.414 1.00 8.81 112 SER A CA 1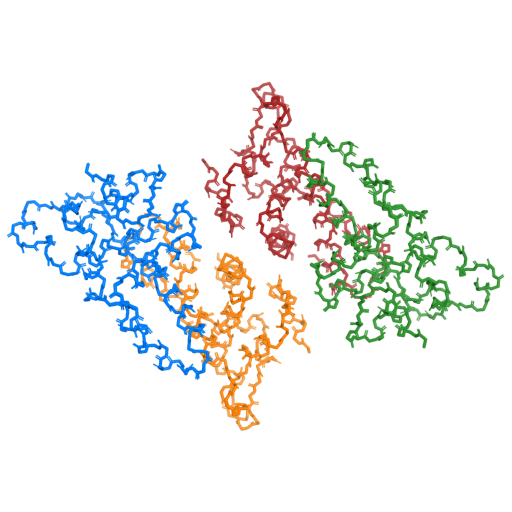
ATOM 1002 C C . SER A 1 136 ? -9.880 19.768 -53.311 1.00 8.70 112 SER A C 1
ATOM 1003 O O . SER A 1 136 ? -10.032 19.154 -52.246 1.00 8.96 112 SER A O 1
ATOM 1006 N N . ASP A 1 137 ? -8.807 20.503 -53.560 1.00 8.43 113 ASP A N 1
ATOM 1007 C CA . ASP A 1 137 ? -7.726 20.591 -52.564 1.00 8.60 113 ASP A CA 1
ATOM 1008 C C . ASP A 1 137 ? -8.230 21.147 -51.242 1.00 7.73 113 ASP A C 1
ATOM 1009 O O . ASP A 1 137 ? -7.866 20.667 -50.171 1.00 7.90 113 ASP A O 1
ATOM 1014 N N . ALA A 1 138 ? -9.048 22.190 -51.318 1.00 8.15 114 ALA A N 1
ATOM 1015 C CA . ALA A 1 138 ? -9.561 22.813 -50.102 1.00 8.32 114 ALA A CA 1
ATOM 1016 C C . ALA A 1 138 ? -10.477 21.848 -49.350 1.00 7.69 114 ALA A C 1
ATOM 1017 O O . ALA A 1 138 ? -10.423 21.754 -48.133 1.00 8.19 114 ALA A O 1
ATOM 1019 N N . LEU A 1 139 ? -11.315 21.109 -50.066 1.00 7.93 115 LEU A N 1
ATOM 1020 C CA . LEU A 1 139 ? -12.171 20.120 -49.417 1.00 8.33 115 LEU A CA 1
ATOM 1021 C C . LEU A 1 139 ? -11.320 19.085 -48.695 1.00 8.27 115 LEU A C 1
ATOM 1022 O O . LEU A 1 139 ? -11.576 18.734 -47.531 1.00 8.67 115 LEU A O 1
ATOM 1027 N N A GLU A 1 140 ? -10.310 18.570 -49.387 0.60 7.58 116 GLU A N 1
ATOM 1028 N N B GLU A 1 140 ? -10.315 18.573 -49.397 0.40 8.23 116 GLU A N 1
ATOM 1029 C CA A GLU A 1 140 ? -9.464 17.554 -48.762 0.60 7.69 116 GLU A CA 1
ATOM 1030 C CA B GLU A 1 140 ? -9.414 17.585 -48.805 0.40 8.49 116 GLU A CA 1
ATOM 1031 C C A GLU A 1 140 ? -8.718 18.129 -47.552 0.60 7.55 116 GLU A C 1
ATOM 1032 C C B GLU A 1 140 ? -8.750 18.144 -47.558 0.40 8.15 116 GLU A C 1
ATOM 1033 O O A GLU A 1 140 ? -8.565 17.464 -46.523 0.60 8.05 116 GLU A O 1
ATOM 1034 O O B GLU A 1 140 ? -8.693 17.488 -46.515 0.40 8.47 116 GLU A O 1
ATOM 1045 N N . ALA A 1 141 ? -8.268 19.374 -47.664 1.00 8.25 117 ALA A N 1
ATOM 1046 C CA . ALA A 1 141 ? -7.609 20.032 -46.536 1.00 8.18 117 ALA A CA 1
ATOM 1047 C C . ALA A 1 141 ? -8.533 20.191 -45.322 1.00 7.64 117 ALA A C 1
ATOM 1048 O O . ALA A 1 141 ? -8.112 20.030 -44.177 1.00 8.50 117 ALA A O 1
ATOM 1050 N N . ILE A 1 142 ? -9.805 20.502 -45.573 1.00 8.03 118 ILE A N 1
ATOM 1051 C CA . ILE A 1 142 ? -10.796 20.615 -44.487 1.00 8.66 118 ILE A CA 1
ATOM 1052 C C . ILE A 1 142 ? -10.935 19.269 -43.768 1.00 8.22 118 ILE A C 1
ATOM 1053 O O . ILE A 1 142 ? -10.952 19.208 -42.552 1.00 8.91 118 ILE A O 1
ATOM 1058 N N . ILE A 1 143 ? -11.057 18.192 -44.522 1.00 7.94 119 ILE A N 1
ATOM 1059 C CA . ILE A 1 143 ? -11.153 16.870 -43.907 1.00 8.52 119 ILE A CA 1
ATOM 1060 C C . ILE A 1 143 ? -9.884 16.527 -43.111 1.00 8.34 119 ILE A C 1
ATOM 1061 O O . ILE A 1 143 ? -9.951 15.969 -42.007 1.00 8.72 119 ILE A O 1
ATOM 1066 N N . GLY A 1 144 ? -8.729 16.892 -43.671 1.00 8.25 120 GLY A N 1
ATOM 1067 C CA . GLY A 1 144 ? -7.462 16.740 -42.932 1.00 9.35 120 GLY A CA 1
ATOM 1068 C C . GLY A 1 144 ? -7.479 17.485 -41.608 1.00 9.49 120 GLY A C 1
ATOM 1069 O O . GLY A 1 144 ? -7.016 16.980 -40.571 1.00 10.05 120 GLY A O 1
ATOM 1070 N N . ALA A 1 145 ? -7.994 18.706 -41.646 1.00 9.16 121 ALA A N 1
ATOM 1071 C CA . ALA A 1 145 ? -8.082 19.559 -40.457 1.00 9.21 121 ALA A CA 1
ATOM 1072 C C . ALA A 1 145 ? -9.009 18.967 -39.413 1.00 9.35 121 ALA A C 1
ATOM 1073 O O . ALA A 1 145 ? -8.713 19.017 -38.223 1.00 10.19 121 ALA A O 1
ATOM 1075 N N . ILE A 1 146 ? -10.147 18.443 -39.855 1.00 9.57 122 ILE A N 1
ATOM 1076 C CA . ILE A 1 146 ? -11.070 17.787 -38.923 1.00 10.22 122 ILE A CA 1
ATOM 1077 C C . ILE A 1 146 ? -10.386 16.582 -38.266 1.00 9.59 122 ILE A C 1
ATOM 1078 O O . ILE A 1 146 ? -10.494 16.357 -37.057 1.00 10.67 122 ILE A O 1
ATOM 1083 N N . HIS A 1 147 ? -9.698 15.783 -39.072 1.00 9.64 123 HIS A N 1
ATOM 1084 C CA . HIS A 1 147 ? -8.960 14.633 -38.544 1.00 9.80 123 HIS A CA 1
ATOM 1085 C C . HIS A 1 147 ? -7.936 15.092 -37.493 1.00 10.21 123 HIS A C 1
ATOM 1086 O O . HIS A 1 147 ? -7.822 14.521 -36.408 1.00 10.62 123 HIS A O 1
ATOM 1093 N N . LEU A 1 148 ? -7.192 16.136 -37.834 1.00 10.66 124 LEU A N 1
ATOM 1094 C CA . LEU A 1 148 ? -6.163 16.664 -36.933 1.00 12.09 124 LEU A CA 1
ATOM 1095 C C . LEU A 1 148 ? -6.748 17.070 -35.585 1.00 12.41 124 LEU A C 1
ATOM 1096 O O . LEU A 1 148 ? -6.206 16.740 -34.527 1.00 14.73 124 LEU A O 1
ATOM 1101 N N A GLU A 1 149 ? -7.869 17.784 -35.584 0.70 13.38 125 GLU A N 1
ATOM 1102 N N B GLU A 1 149 ? -7.870 17.780 -35.636 0.30 12.86 125 GLU A N 1
ATOM 1103 C CA A GLU A 1 149 ? -8.398 18.269 -34.299 0.70 14.39 125 GLU A CA 1
ATOM 1104 C CA B GLU A 1 149 ? -8.514 18.342 -34.437 0.30 13.17 125 GLU A CA 1
ATOM 1105 C C A GLU A 1 149 ? -9.309 17.267 -33.599 0.70 13.54 125 GLU A C 1
ATOM 1106 C C B GLU A 1 149 ? -9.425 17.403 -33.653 0.30 13.00 125 GLU A C 1
ATOM 1107 O O A GLU A 1 149 ? -9.283 17.164 -32.378 0.70 14.18 125 GLU A O 1
ATOM 1108 O O B GLU A 1 149 ? -9.575 17.546 -32.434 0.30 13.55 125 GLU A O 1
ATOM 1119 N N . ALA A 1 150 ? -10.044 16.465 -34.355 1.00 12.86 126 ALA A N 1
ATOM 1120 C CA . ALA A 1 150 ? -11.093 15.599 -33.781 1.00 13.14 126 ALA A CA 1
ATOM 1121 C C . ALA A 1 150 ? -10.905 14.107 -33.941 1.00 12.59 126 ALA A C 1
ATOM 1122 O O . ALA A 1 150 ? -11.647 13.319 -33.354 1.00 14.40 126 ALA A O 1
ATOM 1124 N N . GLY A 1 151 ? -9.941 13.709 -34.763 1.00 12.67 127 GLY A N 1
ATOM 1125 C CA . GLY A 1 151 ? -9.638 12.311 -34.979 1.00 12.45 127 GLY A CA 1
ATOM 1126 C C . GLY A 1 151 ? -10.336 11.665 -36.148 1.00 11.83 127 GLY A C 1
ATOM 1127 O O . GLY A 1 151 ? -11.281 12.195 -36.735 1.00 11.43 127 GLY A O 1
ATOM 1128 N N . PHE A 1 152 ? -9.862 10.476 -36.473 1.00 11.08 128 PHE A N 1
ATOM 1129 C CA . PHE A 1 152 ? -10.307 9.769 -37.673 1.00 10.70 128 PHE A CA 1
ATOM 1130 C C . PHE A 1 152 ? -11.789 9.473 -37.694 1.00 11.47 128 PHE A C 1
ATOM 1131 O O . PHE A 1 152 ? -12.454 9.632 -38.706 1.00 11.53 128 PHE A O 1
ATOM 1139 N N A GLU A 1 153 ? -12.324 9.005 -36.584 0.70 11.67 129 GLU A N 1
ATOM 1140 N N B GLU A 1 153 ? -12.296 8.996 -36.568 0.30 12.23 129 GLU A N 1
ATOM 1141 C CA A GLU A 1 153 ? -13.739 8.622 -36.602 0.70 12.53 129 GLU A CA 1
ATOM 1142 C CA B GLU A 1 153 ? -13.716 8.633 -36.463 0.30 13.08 129 GLU A CA 1
ATOM 1143 C C A GLU A 1 153 ? -14.651 9.823 -36.841 0.70 11.90 129 GLU A C 1
ATOM 1144 C C B GLU A 1 153 ? -14.636 9.803 -36.804 0.30 12.69 129 GLU A C 1
ATOM 1145 O O A GLU A 1 153 ? -15.666 9.701 -37.526 0.70 12.38 129 GLU A O 1
ATOM 1146 O O B GLU A 1 153 ? -15.628 9.639 -37.514 0.30 12.87 129 GLU A O 1
ATOM 1157 N N . PHE A 1 154 ? -14.304 10.978 -36.282 1.00 12.47 130 PHE A N 1
ATOM 1158 C CA . PHE A 1 154 ? -15.098 12.199 -36.534 1.00 13.80 130 PHE A CA 1
ATOM 1159 C C . PHE A 1 154 ? -14.938 12.646 -37.995 1.00 11.57 130 PHE A C 1
ATOM 1160 O O . PHE A 1 154 ? -15.893 12.994 -38.694 1.00 12.09 130 PHE A O 1
ATOM 1168 N N . ALA A 1 155 ? -13.702 12.645 -38.474 1.00 11.71 131 ALA A N 1
ATOM 1169 C CA . ALA A 1 155 ? -13.445 13.021 -39.873 1.00 11.18 131 ALA A CA 1
ATOM 1170 C C . ALA A 1 155 ? -14.214 12.096 -40.833 1.00 10.10 131 ALA A C 1
ATOM 1171 O O . ALA A 1 155 ? -14.775 12.538 -41.847 1.00 11.58 131 ALA A O 1
ATOM 1173 N N . LYS A 1 156 ? -14.220 10.807 -40.507 1.00 10.43 132 LYS A N 1
ATOM 1174 C CA . LYS A 1 156 ? -14.948 9.795 -41.275 1.00 10.67 132 LYS A CA 1
ATOM 1175 C C . LYS A 1 156 ? -16.462 10.079 -41.315 1.00 10.00 132 LYS A C 1
ATOM 1176 O O . LYS A 1 156 ? -17.088 10.033 -42.371 1.00 10.72 132 LYS A O 1
ATOM 1182 N N . THR A 1 157 ? -17.028 10.408 -40.165 1.00 10.51 133 THR A N 1
ATOM 1183 C CA . THR A 1 157 ? -18.462 10.730 -40.093 1.00 10.87 133 THR A CA 1
ATOM 1184 C C . THR A 1 157 ? -18.808 11.908 -41.020 1.00 10.19 133 THR A C 1
ATOM 1185 O O . THR A 1 157 ? -19.747 11.852 -41.802 1.00 10.83 133 THR A O 1
ATOM 1189 N N . ILE A 1 158 ? -18.028 12.978 -40.917 1.00 9.58 134 ILE A N 1
ATOM 1190 C CA . ILE A 1 158 ? -18.244 14.153 -41.749 1.00 10.43 134 ILE A CA 1
ATOM 1191 C C . ILE A 1 158 ? -18.048 13.824 -43.224 1.00 10.03 134 ILE A C 1
ATOM 1192 O O . ILE A 1 158 ? -18.877 14.168 -44.069 1.00 10.78 134 ILE A O 1
ATOM 1197 N N . ALA A 1 159 ? -16.934 13.178 -43.546 1.00 9.88 135 ALA A N 1
ATOM 1198 C CA . ALA A 1 159 ? -16.652 12.845 -44.949 1.00 10.10 135 ALA A CA 1
ATOM 1199 C C . ALA A 1 159 ? -17.750 11.974 -45.584 1.00 10.12 135 ALA A C 1
ATOM 1200 O O . ALA A 1 159 ? -18.169 12.206 -46.722 1.00 11.05 135 ALA A O 1
ATOM 1202 N N . LEU A 1 160 ? -18.206 10.956 -44.853 1.00 10.83 136 LEU A N 1
ATOM 1203 C CA . LEU A 1 160 ? -19.261 10.077 -45.382 1.00 11.81 136 LEU A CA 1
ATOM 1204 C C . LEU A 1 160 ? -20.587 10.791 -45.566 1.00 12.08 136 LEU A C 1
ATOM 1205 O O . LEU A 1 160 ? -21.302 10.539 -46.544 1.00 13.04 136 LEU A O 1
ATOM 1210 N N . ARG A 1 161 ? -20.917 11.707 -44.670 1.00 11.24 137 ARG A N 1
ATOM 1211 C CA . ARG A 1 161 ? -22.124 12.508 -44.887 1.00 12.45 137 ARG A CA 1
ATOM 1212 C C . ARG A 1 161 ? -22.041 13.286 -46.199 1.00 11.43 137 ARG A C 1
ATOM 1213 O O . ARG A 1 161 ? -22.982 13.316 -46.979 1.00 12.32 137 ARG A O 1
ATOM 1221 N N . LEU A 1 162 ? -20.895 13.930 -46.427 1.00 10.91 138 LEU A N 1
ATOM 1222 C CA . LEU A 1 162 ? -20.712 14.719 -47.639 1.00 11.80 138 LEU A CA 1
ATOM 1223 C C . LEU A 1 162 ? -20.735 13.852 -48.882 1.00 11.98 138 LEU A C 1
ATOM 1224 O O . LEU A 1 162 ? -21.299 14.215 -49.924 1.00 14.09 138 LEU A O 1
ATOM 1229 N N . ILE A 1 163 ? -20.101 12.697 -48.786 1.00 11.97 139 ILE A N 1
ATOM 1230 C CA . ILE A 1 163 ? -20.061 11.792 -49.912 1.00 13.21 139 ILE A CA 1
ATOM 1231 C C . ILE A 1 163 ? -21.462 11.224 -50.218 1.00 13.25 139 ILE A C 1
ATOM 1232 O O . ILE A 1 163 ? -21.911 11.250 -51.357 1.00 15.13 139 ILE A O 1
ATOM 1237 N N A GLU A 1 164 ? -22.146 10.723 -49.196 0.60 11.64 140 GLU A N 1
ATOM 1238 N N B GLU A 1 164 ? -22.136 10.720 -49.189 0.40 13.05 140 GLU A N 1
ATOM 1239 C CA A GLU A 1 164 ? -23.477 10.130 -49.388 0.60 12.69 140 GLU A CA 1
ATOM 1240 C CA B GLU A 1 164 ? -23.478 10.118 -49.329 0.40 13.82 140 GLU A CA 1
ATOM 1241 C C A GLU A 1 164 ? -24.538 11.138 -49.810 0.60 13.75 140 GLU A C 1
ATOM 1242 C C B GLU A 1 164 ? -24.591 11.108 -49.706 0.40 14.27 140 GLU A C 1
ATOM 1243 O O A GLU A 1 164 ? -25.427 10.799 -50.577 0.60 14.70 140 GLU A O 1
ATOM 1244 O O B GLU A 1 164 ? -25.597 10.712 -50.288 0.40 14.55 140 GLU A O 1
ATOM 1255 N N . LYS A 1 165 ? -24.420 12.380 -49.354 1.00 13.55 141 LYS A N 1
ATOM 1256 C CA . LYS A 1 165 ? -25.370 13.446 -49.760 1.00 16.23 141 LYS A CA 1
ATOM 1257 C C . LYS A 1 165 ? -25.256 13.785 -51.208 1.00 16.14 141 LYS A C 1
ATOM 1258 O O . LYS A 1 165 ? -26.177 14.352 -51.771 1.00 18.87 141 LYS A O 1
ATOM 1264 N N A ASN A 1 166 ? -24.116 13.387 -51.808 0.30 15.18 142 ASN A N 1
ATOM 1265 N N B ASN A 1 166 ? -24.102 13.532 -51.785 0.70 14.13 142 ASN A N 1
ATOM 1266 C CA A ASN A 1 166 ? -23.692 13.695 -53.231 0.30 14.81 142 ASN A CA 1
ATOM 1267 C CA B ASN A 1 166 ? -23.862 13.852 -53.172 0.70 14.59 142 ASN A CA 1
ATOM 1268 C C A ASN A 1 166 ? -23.399 12.523 -54.254 0.30 13.91 142 ASN A C 1
ATOM 1269 C C B ASN A 1 166 ? -23.960 12.649 -54.087 0.70 12.84 142 ASN A C 1
ATOM 1270 O O A ASN A 1 166 ? -23.496 12.727 -55.476 0.30 13.36 142 ASN A O 1
ATOM 1271 O O B ASN A 1 166 ? -24.489 12.754 -55.198 0.70 12.46 142 ASN A O 1
ATOM 1280 N N A PHE A 1 167 ? -22.954 11.351 -53.754 0.30 12.88 143 PHE A N 1
ATOM 1281 N N B PHE A 1 167 ? -23.478 11.508 -53.601 0.70 13.78 143 PHE A N 1
ATOM 1282 C CA A PHE A 1 167 ? -22.886 10.087 -54.542 0.30 12.50 143 PHE A CA 1
ATOM 1283 C CA B PHE A 1 167 ? -23.193 10.363 -54.480 0.70 12.11 143 PHE A CA 1
ATOM 1284 C C A PHE A 1 167 ? -23.609 8.865 -53.890 0.30 12.21 143 PHE A C 1
ATOM 1285 C C B PHE A 1 167 ? -23.656 9.037 -53.913 0.70 11.63 143 PHE A C 1
ATOM 1286 O O A PHE A 1 167 ? -22.964 7.837 -53.678 0.30 12.27 143 PHE A O 1
ATOM 1287 O O B PHE A 1 167 ? -22.883 8.081 -53.814 0.70 12.15 143 PHE A O 1
ATOM 1302 N N . PRO A 1 168 ? -24.941 8.944 -53.594 1.00 11.25 144 PRO A N 1
ATOM 1303 C CA . PRO A 1 168 ? -25.496 7.719 -52.993 1.00 12.76 144 PRO A CA 1
ATOM 1304 C C . PRO A 1 168 ? -25.425 6.493 -53.926 1.00 12.26 144 PRO A C 1
ATOM 1305 O O . PRO A 1 168 ? -25.513 5.357 -53.466 1.00 12.50 144 PRO A O 1
ATOM 1309 N N . GLN A 1 169 ? -25.274 6.736 -55.232 1.00 11.69 145 GLN A N 1
ATOM 1310 C CA . GLN A 1 169 ? -25.243 5.660 -56.227 1.00 11.77 145 GLN A CA 1
ATOM 1311 C C . GLN A 1 169 ? -24.005 4.791 -56.209 1.00 12.52 145 GLN A C 1
ATOM 1312 O O . GLN A 1 169 ? -24.035 3.696 -56.746 1.00 13.61 145 GLN A O 1
ATOM 1318 N N . ILE A 1 170 ? -22.921 5.273 -55.602 1.00 13.04 146 ILE A N 1
ATOM 1319 C CA A ILE A 1 170 ? -21.665 4.515 -55.592 0.60 14.24 146 ILE A CA 1
ATOM 1320 C CA B ILE A 1 170 ? -21.652 4.517 -55.578 0.40 13.68 146 ILE A CA 1
ATOM 1321 C C . ILE A 1 170 ? -21.532 3.712 -54.298 1.00 14.22 146 ILE A C 1
ATOM 1322 O O . ILE A 1 170 ? -21.529 2.468 -54.333 1.00 14.83 146 ILE A O 1
ATOM 1333 N N . ASN B 2 27 ? 0.091 -22.095 -34.557 1.00 35.63 3 ASN B N 1
ATOM 1334 C CA . ASN B 2 27 ? 1.388 -21.447 -34.183 1.00 35.17 3 ASN B CA 1
ATOM 1335 C C . ASN B 2 27 ? 1.316 -19.912 -34.263 1.00 33.30 3 ASN B C 1
ATOM 1336 O O . ASN B 2 27 ? 2.208 -19.217 -33.758 1.00 32.92 3 ASN B O 1
ATOM 1341 N N . ILE B 2 28 ? 0.246 -19.405 -34.892 1.00 31.41 4 ILE B N 1
ATOM 1342 C CA . ILE B 2 28 ? 0.008 -17.940 -35.017 1.00 29.23 4 ILE B CA 1
ATOM 1343 C C . ILE B 2 28 ? 0.101 -17.198 -33.677 1.00 26.42 4 ILE B C 1
ATOM 1344 O O . ILE B 2 28 ? 0.227 -15.990 -33.644 1.00 24.61 4 ILE B O 1
ATOM 1349 N N . GLU B 2 29 ? 0.035 -17.919 -32.564 1.00 23.76 5 GLU B N 1
ATOM 1350 C CA . GLU B 2 29 ? 0.182 -17.285 -31.255 1.00 22.83 5 GLU B CA 1
ATOM 1351 C C . GLU B 2 29 ? 1.514 -16.547 -31.113 1.00 20.33 5 GLU B C 1
ATOM 1352 O O . GLU B 2 29 ? 1.591 -15.475 -30.503 1.00 20.69 5 GLU B O 1
ATOM 1358 N N . LYS B 2 30 ? 2.563 -17.115 -31.697 1.00 19.22 6 LYS B N 1
ATOM 1359 C CA . LYS B 2 30 ? 3.877 -16.482 -31.681 1.00 17.77 6 LYS B CA 1
ATOM 1360 C C . LYS B 2 30 ? 3.860 -15.125 -32.396 1.00 14.73 6 LYS B C 1
ATOM 1361 O O . LYS B 2 30 ? 4.494 -14.160 -31.949 1.00 15.87 6 LYS B O 1
ATOM 1367 N N . LEU B 2 31 ? 3.153 -15.074 -33.519 1.00 13.91 7 LEU B N 1
ATOM 1368 C CA . LEU B 2 31 ? 2.991 -13.843 -34.283 1.00 12.99 7 LEU B CA 1
ATOM 1369 C C . LEU B 2 31 ? 2.214 -12.788 -33.480 1.00 12.58 7 LEU B C 1
ATOM 1370 O O . LEU B 2 31 ? 2.567 -11.608 -33.451 1.00 12.84 7 LEU B O 1
ATOM 1375 N N . GLU B 2 32 ? 1.127 -13.209 -32.835 1.00 13.33 8 GLU B N 1
ATOM 1376 C CA . GLU B 2 32 ? 0.328 -12.302 -31.988 1.00 13.88 8 GLU B CA 1
ATOM 1377 C C . GLU B 2 32 ? 1.180 -11.710 -30.881 1.00 13.65 8 GLU B C 1
ATOM 1378 O O . GLU B 2 32 ? 1.105 -10.532 -30.568 1.00 14.36 8 GLU B O 1
ATOM 1384 N N A GLN B 2 33 ? 2.021 -12.554 -30.296 0.50 15.59 9 GLN B N 1
ATOM 1385 N N B GLN B 2 33 ? 1.992 -12.554 -30.248 0.50 14.76 9 GLN B N 1
ATOM 1386 C CA A GLN B 2 33 ? 2.897 -12.112 -29.242 0.50 16.63 9 GLN B CA 1
ATOM 1387 C CA B GLN B 2 33 ? 2.893 -12.080 -29.208 0.50 15.35 9 GLN B CA 1
ATOM 1388 C C A GLN B 2 33 ? 3.871 -11.057 -29.775 0.50 16.01 9 GLN B C 1
ATOM 1389 C C B GLN B 2 33 ? 3.892 -11.053 -29.764 0.50 15.23 9 GLN B C 1
ATOM 1390 O O A GLN B 2 33 ? 4.068 -10.010 -29.167 0.50 16.65 9 GLN B O 1
ATOM 1391 O O B GLN B 2 33 ? 4.130 -10.013 -29.158 0.50 15.89 9 GLN B O 1
ATOM 1402 N N . SER B 2 34 ? 4.455 -11.331 -30.944 1.00 14.96 10 SER B N 1
ATOM 1403 C CA . SER B 2 34 ? 5.384 -10.379 -31.598 1.00 15.06 10 SER B CA 1
ATOM 1404 C C . SER B 2 34 ? 4.709 -9.021 -31.905 1.00 13.93 10 SER B C 1
ATOM 1405 O O . SER B 2 34 ? 5.333 -7.963 -31.848 1.00 16.03 10 SER B O 1
ATOM 1408 N N . LEU B 2 35 ? 3.440 -9.077 -32.283 1.00 12.04 11 LEU B N 1
ATOM 1409 C CA . LEU B 2 35 ? 2.680 -7.858 -32.614 1.00 11.37 11 LEU B CA 1
ATOM 1410 C C . LEU B 2 35 ? 2.212 -7.044 -31.393 1.00 11.35 11 LEU B C 1
ATOM 1411 O O . LEU B 2 35 ? 1.962 -5.863 -31.499 1.00 12.68 11 LEU B O 1
ATOM 1416 N N A THR B 2 36 ? 2.127 -7.720 -30.247 0.70 11.88 12 THR B N 1
ATOM 1417 N N B THR B 2 36 ? 2.095 -7.731 -30.259 0.30 11.65 12 THR B N 1
ATOM 1418 C CA A THR B 2 36 ? 1.472 -7.212 -29.009 0.70 12.35 12 THR B CA 1
ATOM 1419 C CA B THR B 2 36 ? 1.466 -7.228 -29.009 0.30 11.67 12 THR B CA 1
ATOM 1420 C C A THR B 2 36 ? -0.038 -7.050 -29.232 0.70 13.02 12 THR B C 1
ATOM 1421 C C B THR B 2 36 ? -0.047 -7.077 -29.164 0.30 11.08 12 THR B C 1
ATOM 1422 O O A THR B 2 36 ? -0.695 -6.269 -28.569 0.70 14.50 12 THR B O 1
ATOM 1423 O O B THR B 2 36 ? -0.657 -6.182 -28.594 0.30 12.33 12 THR B O 1
ATOM 1430 N N A TYR B 2 37 ? -0.563 -7.825 -30.183 0.70 13.38 13 TYR B N 1
ATOM 1431 N N B TYR B 2 37 ? -0.644 -7.968 -29.945 0.30 9.72 13 TYR B N 1
ATOM 1432 C CA A TYR B 2 37 ? -1.976 -7.824 -30.548 0.70 14.88 13 TYR B CA 1
ATOM 1433 C CA B TYR B 2 37 ? -2.092 -7.978 -30.098 0.30 9.69 13 TYR B CA 1
ATOM 1434 C C A TYR B 2 37 ? -2.472 -9.261 -30.660 0.70 13.95 13 TYR B C 1
ATOM 1435 C C B TYR B 2 37 ? -2.637 -9.358 -30.396 0.30 9.59 13 TYR B C 1
ATOM 1436 O O A TYR B 2 37 ? -1.984 -10.048 -31.468 0.70 14.78 13 TYR B O 1
ATOM 1437 O O B TYR B 2 37 ? -2.227 -10.032 -31.340 0.30 9.52 13 TYR B O 1
ATOM 1454 N N A GLU B 2 38 ? -3.462 -9.582 -29.827 0.50 14.70 14 GLU B N 1
ATOM 1455 N N B GLU B 2 38 ? -3.599 -9.754 -29.577 0.50 11.24 14 GLU B N 1
ATOM 1456 C CA A GLU B 2 38 ? -4.142 -10.890 -29.835 0.50 14.36 14 GLU B CA 1
ATOM 1457 C CA B GLU B 2 38 ? -4.258 -11.024 -29.732 0.50 12.06 14 GLU B CA 1
ATOM 1458 C C A GLU B 2 38 ? -5.507 -10.727 -30.503 0.50 13.83 14 GLU B C 1
ATOM 1459 C C B GLU B 2 38 ? -5.554 -10.775 -30.472 0.50 12.39 14 GLU B C 1
ATOM 1460 O O A GLU B 2 38 ? -6.358 -9.985 -30.009 0.50 14.06 14 GLU B O 1
ATOM 1461 O O B GLU B 2 38 ? -6.392 -9.995 -30.017 0.50 12.75 14 GLU B O 1
ATOM 1472 N N . PHE B 2 39 ? -5.709 -11.416 -31.622 1.00 12.84 15 PHE B N 1
ATOM 1473 C CA . PHE B 2 39 ? -6.959 -11.324 -32.364 1.00 12.96 15 PHE B CA 1
ATOM 1474 C C . PHE B 2 39 ? -8.138 -11.924 -31.614 1.00 13.15 15 PHE B C 1
ATOM 1475 O O . PHE B 2 39 ? -8.028 -12.978 -30.997 1.00 14.60 15 PHE B O 1
ATOM 1483 N N . LYS B 2 40 ? -9.261 -11.229 -31.683 1.00 13.99 16 LYS B N 1
ATOM 1484 C CA . LYS B 2 40 ? -10.517 -11.768 -31.159 1.00 15.22 16 LYS B CA 1
ATOM 1485 C C . LYS B 2 40 ? -11.035 -12.837 -32.141 1.00 15.36 16 LYS B C 1
ATOM 1486 O O . LYS B 2 40 ? -11.435 -13.931 -31.751 1.00 16.93 16 LYS B O 1
ATOM 1492 N N . ASP B 2 41 ? -11.030 -12.497 -33.433 1.00 15.63 17 ASP B N 1
ATOM 1493 C CA . ASP B 2 41 ? -11.391 -13.444 -34.496 1.00 15.68 17 ASP B CA 1
ATOM 1494 C C . ASP B 2 41 ? -10.088 -13.965 -35.129 1.00 15.68 17 ASP B C 1
ATOM 1495 O O . ASP B 2 41 ? -9.456 -13.280 -35.928 1.00 14.62 17 ASP B O 1
ATOM 1500 N N . LYS B 2 42 ? -9.681 -15.167 -34.755 1.00 16.88 18 LYS B N 1
ATOM 1501 C CA . LYS B 2 42 ? -8.410 -15.740 -35.220 1.00 18.06 18 LYS B CA 1
ATOM 1502 C C . LYS B 2 42 ? -8.418 -15.931 -36.735 1.00 17.46 18 LYS B C 1
ATOM 1503 O O . LYS B 2 42 ? -7.388 -15.846 -37.396 1.00 16.99 18 LYS B O 1
ATOM 1509 N N . ASN B 2 43 ? -9.591 -16.205 -37.279 1.00 17.06 19 ASN B N 1
ATOM 1510 C CA . ASN B 2 43 ? -9.737 -16.406 -38.732 1.00 17.14 19 ASN B CA 1
ATOM 1511 C C . ASN B 2 43 ? -9.371 -15.172 -39.532 1.00 15.46 19 ASN B C 1
ATOM 1512 O O . ASN B 2 43 ? -8.967 -15.277 -40.690 1.00 16.11 19 ASN B O 1
ATOM 1517 N N A LEU B 2 44 ? -9.488 -14.029 -38.896 0.70 14.85 20 LEU B N 1
ATOM 1518 N N B LEU B 2 44 ? -9.533 -13.975 -38.935 0.30 14.78 20 LEU B N 1
ATOM 1519 C CA A LEU B 2 44 ? -9.175 -12.795 -39.547 0.70 13.77 20 LEU B CA 1
ATOM 1520 C CA B LEU B 2 44 ? -9.133 -12.702 -39.613 0.30 13.76 20 LEU B CA 1
ATOM 1521 C C A LEU B 2 44 ? -7.646 -12.654 -39.787 0.70 13.14 20 LEU B C 1
ATOM 1522 C C B LEU B 2 44 ? -7.621 -12.681 -39.830 0.30 13.07 20 LEU B C 1
ATOM 1523 O O A LEU B 2 44 ? -7.193 -12.187 -40.836 0.70 13.15 20 LEU B O 1
ATOM 1524 O O B LEU B 2 44 ? -7.144 -12.318 -40.908 0.30 12.88 20 LEU B O 1
ATOM 1533 N N . LEU B 2 45 ? -6.867 -13.068 -38.802 1.00 11.90 21 LEU B N 1
ATOM 1534 C CA . LEU B 2 45 ? -5.404 -13.120 -38.943 1.00 11.39 21 LEU B CA 1
ATOM 1535 C C . LEU B 2 45 ? -5.014 -14.179 -40.003 1.00 11.07 21 LEU B C 1
ATOM 1536 O O . LEU B 2 45 ? -4.160 -13.944 -40.852 1.00 11.10 21 LEU B O 1
ATOM 1541 N N . ILE B 2 46 ? -5.645 -15.338 -39.938 1.00 11.95 22 ILE B N 1
ATOM 1542 C CA A ILE B 2 46 ? -5.358 -16.364 -40.925 0.60 11.65 22 ILE B CA 1
ATOM 1543 C CA B ILE B 2 46 ? -5.436 -16.384 -40.935 0.40 11.71 22 ILE B CA 1
ATOM 1544 C C . ILE B 2 46 ? -5.682 -15.823 -42.330 1.00 10.65 22 ILE B C 1
ATOM 1545 O O . ILE B 2 46 ? -4.916 -16.027 -43.262 1.00 10.89 22 ILE B O 1
ATOM 1554 N N . HIS B 2 47 ? -6.776 -15.104 -42.469 1.00 11.32 23 HIS B N 1
ATOM 1555 C CA . HIS B 2 47 ? -7.159 -14.523 -43.741 1.00 10.65 23 HIS B CA 1
ATOM 1556 C C . HIS B 2 47 ? -6.044 -13.588 -44.263 1.00 9.49 23 HIS B C 1
ATOM 1557 O O . HIS B 2 47 ? -5.646 -13.649 -45.431 1.00 9.69 23 HIS B O 1
ATOM 1564 N N . ALA B 2 48 ? -5.534 -12.733 -43.372 1.00 9.28 24 ALA B N 1
ATOM 1565 C CA . ALA B 2 48 ? -4.445 -11.809 -43.718 1.00 8.36 24 ALA B CA 1
ATOM 1566 C C . ALA B 2 48 ? -3.155 -12.536 -44.161 1.00 8.32 24 ALA B C 1
ATOM 1567 O O . ALA B 2 48 ? -2.365 -12.009 -44.938 1.00 8.97 24 ALA B O 1
ATOM 1569 N N . LEU B 2 49 ? -2.960 -13.742 -43.631 1.00 8.71 25 LEU B N 1
ATOM 1570 C CA . LEU B 2 49 ? -1.792 -14.573 -43.928 1.00 9.49 25 LEU B CA 1
ATOM 1571 C C . LEU B 2 49 ? -1.959 -15.471 -45.157 1.00 9.57 25 LEU B C 1
ATOM 1572 O O . LEU B 2 49 ? -1.036 -16.175 -45.520 1.00 10.48 25 LEU B O 1
ATOM 1577 N N . THR B 2 50 ? -3.126 -15.434 -45.801 1.00 9.19 26 THR B N 1
ATOM 1578 C CA . THR B 2 50 ? -3.440 -16.358 -46.889 1.00 9.07 26 THR B CA 1
ATOM 1579 C C . THR B 2 50 ? -3.074 -15.764 -48.258 1.00 8.82 26 THR B C 1
ATOM 1580 O O . THR B 2 50 ? -3.766 -14.892 -48.793 1.00 9.95 26 THR B O 1
ATOM 1584 N N . HIS B 2 51 ? -1.962 -16.252 -48.800 1.00 8.41 27 HIS B N 1
ATOM 1585 C CA . HIS B 2 51 ? -1.531 -15.863 -50.140 1.00 8.94 27 HIS B CA 1
ATOM 1586 C C . HIS B 2 51 ? -2.548 -16.344 -51.175 1.00 8.35 27 HIS B C 1
ATOM 1587 O O . HIS B 2 51 ? -3.178 -17.386 -50.992 1.00 9.56 27 HIS B O 1
ATOM 1594 N N . LYS B 2 52 ? -2.662 -15.601 -52.279 1.00 8.61 28 LYS B N 1
ATOM 1595 C CA A LYS B 2 52 ? -3.621 -15.875 -53.366 0.50 9.82 28 LYS B CA 1
ATOM 1596 C CA B LYS B 2 52 ? -3.667 -15.891 -53.314 0.50 9.45 28 LYS B CA 1
ATOM 1597 C C . LYS B 2 52 ? -3.534 -17.261 -54.009 1.00 9.47 28 LYS B C 1
ATOM 1598 O O . LYS B 2 52 ? -4.479 -17.699 -54.651 1.00 10.13 28 LYS B O 1
ATOM 1609 N N . SER B 2 53 ? -2.397 -17.945 -53.851 1.00 8.90 29 SER B N 1
ATOM 1610 C CA . SER B 2 53 ? -2.221 -19.297 -54.433 1.00 9.18 29 SER B CA 1
ATOM 1611 C C . SER B 2 53 ? -2.955 -20.387 -53.658 1.00 8.33 29 SER B C 1
ATOM 1612 O O . SER B 2 53 ? -3.150 -21.487 -54.166 1.00 9.00 29 SER B O 1
ATOM 1615 N N . PHE B 2 54 ? -3.316 -20.095 -52.409 1.00 8.64 30 PHE B N 1
ATOM 1616 C CA . PHE B 2 54 ? -3.664 -21.149 -51.441 1.00 8.48 30 PHE B CA 1
ATOM 1617 C C . PHE B 2 54 ? -5.034 -21.789 -51.571 1.00 9.23 30 PHE B C 1
ATOM 1618 O O . PHE B 2 54 ? -5.156 -23.017 -51.516 1.00 9.52 30 PHE B O 1
ATOM 1636 N N B LYS B 2 55 ? -6.053 -20.957 -51.728 0.50 8.90 31 LYS B N 1
ATOM 1637 C CA B LYS B 2 55 ? -7.434 -21.406 -51.641 0.50 10.48 31 LYS B CA 1
ATOM 1638 C C B LYS B 2 55 ? -8.349 -20.541 -52.450 0.50 10.11 31 LYS B C 1
ATOM 1639 O O B LYS B 2 55 ? -8.327 -19.313 -52.358 0.50 10.85 31 LYS B O 1
ATOM 1645 N N . LYS B 2 56 ? -9.192 -21.194 -53.244 1.00 10.25 32 LYS B N 1
ATOM 1646 C CA . LYS B 2 56 ? -10.131 -20.499 -54.096 1.00 11.27 32 LYS B CA 1
ATOM 1647 C C . LYS B 2 56 ? -11.024 -19.564 -53.302 1.00 11.76 32 LYS B C 1
ATOM 1648 O O . LYS B 2 56 ? -11.594 -19.933 -52.287 1.00 12.17 32 LYS B O 1
ATOM 1654 N N . SER B 2 57 ? -11.085 -18.318 -53.769 1.00 12.47 33 SER B N 1
ATOM 1655 C CA . SER B 2 57 ? -11.970 -17.279 -53.237 1.00 15.65 33 SER B CA 1
ATOM 1656 C C . SER B 2 57 ? -11.714 -16.861 -51.800 1.00 15.69 33 SER B C 1
ATOM 1657 O O . SER B 2 57 ? -12.583 -16.279 -51.154 1.00 17.88 33 SER B O 1
ATOM 1660 N N . TYR B 2 58 ? -10.527 -17.143 -51.291 1.00 13.17 34 TYR B N 1
ATOM 1661 C CA . TYR B 2 58 ? -10.176 -16.733 -49.938 1.00 12.65 34 TYR B CA 1
ATOM 1662 C C . TYR B 2 58 ? -8.708 -16.378 -49.923 1.00 11.38 34 TYR B C 1
ATOM 1663 O O . TYR B 2 58 ? -7.859 -17.262 -49.918 1.00 11.42 34 TYR B O 1
ATOM 1672 N N . ASN B 2 59 ? -8.414 -15.079 -49.868 1.00 10.17 35 ASN B N 1
ATOM 1673 C CA . ASN B 2 59 ? -7.020 -14.622 -49.843 1.00 9.24 35 ASN B CA 1
ATOM 1674 C C . ASN B 2 59 ? -6.923 -13.252 -49.209 1.00 8.54 35 ASN B C 1
ATOM 1675 O O . ASN B 2 59 ? -7.929 -12.649 -48.870 1.00 9.83 35 ASN B O 1
ATOM 1680 N N . ASN B 2 60 ? -5.698 -12.783 -49.040 1.00 8.80 36 ASN B N 1
ATOM 1681 C CA . ASN B 2 60 ? -5.427 -11.541 -48.321 1.00 8.63 36 ASN B CA 1
ATOM 1682 C C . ASN B 2 60 ? -5.470 -10.267 -49.165 1.00 8.39 36 ASN B C 1
ATOM 1683 O O . ASN B 2 60 ? -5.167 -9.195 -48.656 1.00 8.74 36 ASN B O 1
ATOM 1688 N N . GLU B 2 61 ? -5.943 -10.336 -50.408 1.00 9.07 37 GLU B N 1
ATOM 1689 C CA . GLU B 2 61 ? -5.885 -9.163 -51.288 1.00 9.30 37 GLU B CA 1
ATOM 1690 C C . GLU B 2 61 ? -6.750 -7.996 -50.843 1.00 9.22 37 GLU B C 1
ATOM 1691 O O . GLU B 2 61 ? -6.329 -6.829 -50.924 1.00 9.61 37 GLU B O 1
ATOM 1697 N N . ARG B 2 62 ? -7.966 -8.279 -50.391 1.00 9.32 38 ARG B N 1
ATOM 1698 C CA . ARG B 2 62 ? -8.843 -7.197 -49.910 1.00 8.90 38 ARG B CA 1
ATOM 1699 C C . ARG B 2 62 ? -8.286 -6.553 -48.643 1.00 8.52 38 ARG B C 1
ATOM 1700 O O . ARG B 2 62 ? -8.319 -5.328 -48.482 1.00 9.07 38 ARG B O 1
ATOM 1708 N N . LEU B 2 63 ? -7.813 -7.381 -47.725 1.00 8.71 39 LEU B N 1
ATOM 1709 C CA . LEU B 2 63 ? -7.207 -6.864 -46.494 1.00 8.00 39 LEU B CA 1
ATOM 1710 C C . LEU B 2 63 ? -5.962 -6.047 -46.786 1.00 8.15 39 LEU B C 1
ATOM 1711 O O . LEU B 2 63 ? -5.682 -5.078 -46.102 1.00 8.13 39 LEU B O 1
ATOM 1716 N N A GLU B 2 64 ? -5.185 -6.472 -47.786 0.70 8.12 40 GLU B N 1
ATOM 1717 N N B GLU B 2 64 ? -5.191 -6.478 -47.779 0.30 8.28 40 GLU B N 1
ATOM 1718 C CA A GLU B 2 64 ? -3.981 -5.726 -48.198 0.70 8.48 40 GLU B CA 1
ATOM 1719 C CA B GLU B 2 64 ? -4.010 -5.728 -48.195 0.30 8.53 40 GLU B CA 1
ATOM 1720 C C A GLU B 2 64 ? -4.375 -4.325 -48.721 0.70 8.56 40 GLU B C 1
ATOM 1721 C C B GLU B 2 64 ? -4.424 -4.324 -48.661 0.30 8.78 40 GLU B C 1
ATOM 1722 O O A GLU B 2 64 ? -3.714 -3.326 -48.424 0.70 8.48 40 GLU B O 1
ATOM 1723 O O B GLU B 2 64 ? -3.836 -3.322 -48.248 0.30 9.06 40 GLU B O 1
ATOM 1734 N N . PHE B 2 65 ? -5.450 -4.265 -49.510 1.00 8.96 41 PHE B N 1
ATOM 1735 C CA . PHE B 2 65 ? -5.988 -2.987 -50.002 1.00 9.61 41 PHE B CA 1
ATOM 1736 C C . PHE B 2 65 ? -6.342 -2.066 -48.821 1.00 8.95 41 PHE B C 1
ATOM 1737 O O . PHE B 2 65 ? -6.000 -0.898 -48.794 1.00 9.51 41 PHE B O 1
ATOM 1745 N N . LEU B 2 66 ? -7.053 -2.625 -47.860 1.00 8.45 42 LEU B N 1
ATOM 1746 C CA . LEU B 2 66 ? -7.467 -1.857 -46.684 1.00 8.64 42 LEU B CA 1
ATOM 1747 C C . LEU B 2 66 ? -6.245 -1.406 -45.869 1.00 8.46 42 LEU B C 1
ATOM 1748 O O . LEU B 2 66 ? -6.106 -0.233 -45.479 1.00 8.59 42 LEU B O 1
ATOM 1753 N N . GLY B 2 67 ? -5.330 -2.341 -45.640 1.00 8.14 43 GLY B N 1
ATOM 1754 C CA . GLY B 2 67 ? -4.100 -2.057 -44.875 1.00 8.37 43 GLY B CA 1
ATOM 1755 C C . GLY B 2 67 ? -3.205 -1.021 -45.509 1.00 7.43 43 GLY B C 1
ATOM 1756 O O . GLY B 2 67 ? -2.594 -0.217 -44.823 1.00 8.01 43 GLY B O 1
ATOM 1757 N N . ASP B 2 68 ? -3.149 -1.016 -46.830 1.00 8.19 44 ASP B N 1
ATOM 1758 C CA . ASP B 2 68 ? -2.336 -0.026 -47.531 1.00 8.17 44 ASP B CA 1
ATOM 1759 C C . ASP B 2 68 ? -2.901 1.384 -47.280 1.00 7.61 44 ASP B C 1
ATOM 1760 O O . ASP B 2 68 ? -2.144 2.341 -47.096 1.00 8.66 44 ASP B O 1
ATOM 1765 N N . ALA B 2 69 ? -4.231 1.516 -47.298 1.00 7.84 45 ALA B N 1
ATOM 1766 C CA . ALA B 2 69 ? -4.858 2.805 -47.000 1.00 8.53 45 ALA B CA 1
ATOM 1767 C C . ALA B 2 69 ? -4.586 3.202 -45.545 1.00 7.93 45 ALA B C 1
ATOM 1768 O O . ALA B 2 69 ? -4.314 4.364 -45.235 1.00 9.05 45 ALA B O 1
ATOM 1770 N N . VAL B 2 70 ? -4.661 2.239 -44.633 1.00 7.91 46 VAL B N 1
ATOM 1771 C CA . VAL B 2 70 ? -4.346 2.513 -43.228 1.00 7.44 46 VAL B CA 1
ATOM 1772 C C . VAL B 2 70 ? -2.922 3.056 -43.128 1.00 7.54 46 VAL B C 1
ATOM 1773 O O . VAL B 2 70 ? -2.661 4.085 -42.480 1.00 7.97 46 VAL B O 1
ATOM 1777 N N . LEU B 2 71 ? -1.990 2.364 -43.762 1.00 7.74 47 LEU B N 1
ATOM 1778 C CA . LEU B 2 71 ? -0.562 2.700 -43.635 1.00 8.04 47 LEU B CA 1
ATOM 1779 C C . LEU B 2 71 ? -0.223 4.042 -44.280 1.00 8.55 47 LEU B C 1
ATOM 1780 O O . LEU B 2 71 ? 0.611 4.778 -43.782 1.00 8.41 47 LEU B O 1
ATOM 1785 N N . ASP B 2 72 ? -0.887 4.364 -45.378 1.00 8.39 48 ASP B N 1
ATOM 1786 C CA . ASP B 2 72 ? -0.636 5.661 -46.006 1.00 9.52 48 ASP B CA 1
ATOM 1787 C C . ASP B 2 72 ? -1.039 6.785 -45.037 1.00 8.72 48 ASP B C 1
ATOM 1788 O O . ASP B 2 72 ? -0.394 7.836 -45.007 1.00 9.76 48 ASP B O 1
ATOM 1793 N N . LEU B 2 73 ? -2.120 6.587 -44.278 1.00 8.48 49 LEU B N 1
ATOM 1794 C CA . LEU B 2 73 ? -2.526 7.585 -43.259 1.00 8.73 49 LEU B CA 1
ATOM 1795 C C . LEU B 2 73 ? -1.597 7.560 -42.047 1.00 8.32 49 LEU B C 1
ATOM 1796 O O . LEU B 2 73 ? -1.197 8.602 -41.548 1.00 8.71 49 LEU B O 1
ATOM 1801 N N . VAL B 2 74 ? -1.264 6.366 -41.558 1.00 7.85 50 VAL B N 1
ATOM 1802 C CA . VAL B 2 74 ? -0.345 6.279 -40.431 1.00 8.48 50 VAL B CA 1
ATOM 1803 C C . VAL B 2 74 ? 0.939 7.040 -40.718 1.00 8.61 50 VAL B C 1
ATOM 1804 O O . VAL B 2 74 ? 1.397 7.869 -39.941 1.00 9.00 50 VAL B O 1
ATOM 1808 N N . VAL B 2 75 ? 1.534 6.736 -41.850 1.00 8.85 51 VAL B N 1
ATOM 1809 C CA . VAL B 2 75 ? 2.819 7.332 -42.169 1.00 9.07 51 VAL B CA 1
ATOM 1810 C C . VAL B 2 75 ? 2.682 8.793 -42.592 1.00 9.28 51 VAL B C 1
ATOM 1811 O O . VAL B 2 75 ? 3.485 9.634 -42.202 1.00 9.64 51 VAL B O 1
ATOM 1815 N N . GLY B 2 76 ? 1.673 9.116 -43.391 1.00 8.70 52 GLY B N 1
ATOM 1816 C CA . GLY B 2 76 ? 1.453 10.512 -43.746 1.00 8.99 52 GLY B CA 1
ATOM 1817 C C . GLY B 2 76 ? 1.266 11.403 -42.517 1.00 9.18 52 GLY B C 1
ATOM 1818 O O . GLY B 2 76 ? 1.843 12.484 -42.418 1.00 10.03 52 GLY B O 1
ATOM 1819 N N . GLU B 2 77 ? 0.444 10.945 -41.575 1.00 8.52 53 GLU B N 1
ATOM 1820 C CA . GLU B 2 77 ? 0.209 11.689 -40.323 1.00 9.88 53 GLU B CA 1
ATOM 1821 C C . GLU B 2 77 ? 1.493 11.819 -39.496 1.00 9.43 53 GLU B C 1
ATOM 1822 O O . GLU B 2 77 ? 1.813 12.871 -38.977 1.00 10.09 53 GLU B O 1
ATOM 1828 N N . TYR B 2 78 ? 2.222 10.721 -39.372 1.00 9.38 54 TYR B N 1
ATOM 1829 C CA . TYR B 2 78 ? 3.493 10.719 -38.650 1.00 10.30 54 TYR B CA 1
ATOM 1830 C C . TYR B 2 78 ? 4.434 11.772 -39.212 1.00 9.97 54 TYR B C 1
ATOM 1831 O O . TYR B 2 78 ? 5.020 12.548 -38.463 1.00 11.35 54 TYR B O 1
ATOM 1840 N N . LEU B 2 79 ? 4.580 11.793 -40.530 1.00 9.99 55 LEU B N 1
ATOM 1841 C CA . LEU B 2 79 ? 5.489 12.737 -41.178 1.00 10.69 55 LEU B CA 1
ATOM 1842 C C . LEU B 2 79 ? 4.997 14.183 -41.063 1.00 11.13 55 LEU B C 1
ATOM 1843 O O . LEU B 2 79 ? 5.775 15.106 -40.833 1.00 11.92 55 LEU B O 1
ATOM 1848 N N . PHE B 2 80 ? 3.690 14.372 -41.196 1.00 10.13 56 PHE B N 1
ATOM 1849 C CA . PHE B 2 80 ? 3.063 15.709 -41.031 1.00 10.27 56 PHE B CA 1
ATOM 1850 C C . PHE B 2 80 ? 3.450 16.315 -39.670 1.00 10.54 56 PHE B C 1
ATOM 1851 O O . PHE B 2 80 ? 3.815 17.481 -39.570 1.00 12.32 56 PHE B O 1
ATOM 1859 N N A HIS B 2 81 ? 3.352 15.511 -38.616 0.50 11.01 57 HIS B N 1
ATOM 1860 N N B HIS B 2 81 ? 3.392 15.492 -38.625 0.50 11.12 57 HIS B N 1
ATOM 1861 C CA A HIS B 2 81 ? 3.681 16.001 -37.266 0.50 12.39 57 HIS B CA 1
ATOM 1862 C CA B HIS B 2 81 ? 3.690 15.954 -37.248 0.50 12.75 57 HIS B CA 1
ATOM 1863 C C A HIS B 2 81 ? 5.193 16.143 -37.072 0.50 13.57 57 HIS B C 1
ATOM 1864 C C B HIS B 2 81 ? 5.165 16.017 -36.905 0.50 13.82 57 HIS B C 1
ATOM 1865 O O A HIS B 2 81 ? 5.668 17.169 -36.581 0.50 14.53 57 HIS B O 1
ATOM 1866 O O B HIS B 2 81 ? 5.579 16.823 -36.077 0.50 14.75 57 HIS B O 1
ATOM 1879 N N . LYS B 2 82 ? 5.946 15.132 -37.502 1.00 14.16 58 LYS B N 1
ATOM 1880 C CA . LYS B 2 82 ? 7.388 15.058 -37.219 1.00 15.13 58 LYS B CA 1
ATOM 1881 C C . LYS B 2 82 ? 8.156 16.169 -37.902 1.00 15.71 58 LYS B C 1
ATOM 1882 O O . LYS B 2 82 ? 9.092 16.734 -37.334 1.00 17.74 58 LYS B O 1
ATOM 1888 N N . PHE B 2 83 ? 7.732 16.500 -39.115 1.00 15.40 59 PHE B N 1
ATOM 1889 C CA . PHE B 2 83 ? 8.397 17.485 -39.968 1.00 15.77 59 PHE B CA 1
ATOM 1890 C C . PHE B 2 83 ? 7.410 18.590 -40.264 1.00 15.32 59 PHE B C 1
ATOM 1891 O O . PHE B 2 83 ? 6.843 18.680 -41.346 1.00 15.50 59 PHE B O 1
ATOM 1899 N N . ALA B 2 84 ? 7.206 19.428 -39.252 1.00 17.10 60 ALA B N 1
ATOM 1900 C CA . ALA B 2 84 ? 6.187 20.479 -39.274 1.00 18.34 60 ALA B CA 1
ATOM 1901 C C . ALA B 2 84 ? 6.445 21.528 -40.357 1.00 19.04 60 ALA B C 1
ATOM 1902 O O . ALA B 2 84 ? 5.528 22.236 -40.782 1.00 21.60 60 ALA B O 1
ATOM 1904 N N . LYS B 2 85 ? 7.690 21.621 -40.819 1.00 20.93 61 LYS B N 1
ATOM 1905 C CA . LYS B 2 85 ? 8.063 22.605 -41.849 1.00 23.49 61 LYS B CA 1
ATOM 1906 C C . LYS B 2 85 ? 8.234 22.003 -43.245 1.00 23.07 61 LYS B C 1
ATOM 1907 O O . LYS B 2 85 ? 8.445 22.727 -44.217 1.00 25.33 61 LYS B O 1
ATOM 1913 N N . ASP B 2 86 ? 8.122 20.682 -43.351 1.00 21.31 62 ASP B N 1
ATOM 1914 C CA . ASP B 2 86 ? 8.224 20.014 -44.664 1.00 20.81 62 ASP B CA 1
ATOM 1915 C C . ASP B 2 86 ? 7.022 20.303 -45.565 1.00 18.57 62 ASP B C 1
ATOM 1916 O O . ASP B 2 86 ? 5.853 20.211 -45.155 1.00 17.57 62 ASP B O 1
ATOM 1921 N N . ALA B 2 87 ? 7.329 20.637 -46.809 1.00 18.84 63 ALA B N 1
ATOM 1922 C CA . ALA B 2 87 ? 6.300 20.843 -47.828 1.00 18.74 63 ALA B CA 1
ATOM 1923 C C . ALA B 2 87 ? 5.643 19.518 -48.205 1.00 18.87 63 ALA B C 1
ATOM 1924 O O . ALA B 2 87 ? 6.166 18.439 -47.943 1.00 17.21 63 ALA B O 1
ATOM 1926 N N . GLU B 2 88 ? 4.487 19.603 -48.843 1.00 18.56 64 GLU B N 1
ATOM 1927 C CA . GLU B 2 88 ? 3.756 18.407 -49.261 1.00 19.32 64 GLU B CA 1
ATOM 1928 C C . GLU B 2 88 ? 4.624 17.457 -50.088 1.00 18.72 64 GLU B C 1
ATOM 1929 O O . GLU B 2 88 ? 4.558 16.251 -49.901 1.00 19.16 64 GLU B O 1
ATOM 1935 N N . GLY B 2 89 ? 5.429 18.006 -51.005 1.00 18.79 65 GLY B N 1
ATOM 1936 C CA . GLY B 2 89 ? 6.289 17.184 -51.883 1.00 18.41 65 GLY B CA 1
ATOM 1937 C C . GLY B 2 89 ? 7.279 16.360 -51.083 1.00 17.03 65 GLY B C 1
ATOM 1938 O O . GLY B 2 89 ? 7.557 15.213 -51.408 1.00 18.46 65 GLY B O 1
ATOM 1939 N N . ASP B 2 90 ? 7.813 16.972 -50.029 1.00 15.75 66 ASP B N 1
ATOM 1940 C CA . ASP B 2 90 ? 8.722 16.306 -49.093 1.00 16.79 66 ASP B CA 1
ATOM 1941 C C . ASP B 2 90 ? 8.016 15.213 -48.320 1.00 15.34 66 ASP B C 1
ATOM 1942 O O . ASP B 2 90 ? 8.513 14.088 -48.174 1.00 15.95 66 ASP B O 1
ATOM 1947 N N . LEU B 2 91 ? 6.838 15.543 -47.811 1.00 15.00 67 LEU B N 1
ATOM 1948 C CA . LEU B 2 91 ? 6.049 14.548 -47.089 1.00 14.11 67 LEU B CA 1
ATOM 1949 C C . LEU B 2 91 ? 5.743 13.345 -48.008 1.00 14.04 67 LEU B C 1
ATOM 1950 O O . LEU B 2 91 ? 5.826 12.201 -47.579 1.00 14.54 67 LEU B O 1
ATOM 1955 N N A SER B 2 92 ? 5.371 13.639 -49.258 0.60 14.13 68 SER B N 1
ATOM 1956 N N B SER B 2 92 ? 5.371 13.635 -49.259 0.40 14.50 68 SER B N 1
ATOM 1957 C CA A SER B 2 92 ? 5.028 12.603 -50.247 0.60 14.41 68 SER B CA 1
ATOM 1958 C CA B SER B 2 92 ? 5.010 12.593 -50.249 0.40 14.89 68 SER B CA 1
ATOM 1959 C C A SER B 2 92 ? 6.203 11.667 -50.525 0.60 14.47 68 SER B C 1
ATOM 1960 C C B SER B 2 92 ? 6.167 11.683 -50.662 0.40 14.65 68 SER B C 1
ATOM 1961 O O A SER B 2 92 ? 6.077 10.439 -50.446 0.60 14.16 68 SER B O 1
ATOM 1962 O O B SER B 2 92 ? 5.976 10.488 -50.862 0.40 14.40 68 SER B O 1
ATOM 1967 N N . LYS B 2 93 ? 7.355 12.254 -50.830 1.00 14.38 69 LYS B N 1
ATOM 1968 C CA . LYS B 2 93 ? 8.547 11.452 -51.173 1.00 14.31 69 LYS B CA 1
ATOM 1969 C C . LYS B 2 93 ? 9.040 10.684 -49.956 1.00 13.92 69 LYS B C 1
ATOM 1970 O O . LYS B 2 93 ? 9.422 9.513 -50.072 1.00 14.37 69 LYS B O 1
ATOM 1976 N N . LEU B 2 94 ? 9.042 11.306 -48.781 1.00 13.92 70 LEU B N 1
ATOM 1977 C CA . LEU B 2 94 ? 9.432 10.581 -47.572 1.00 14.82 70 LEU B CA 1
ATOM 1978 C C . LEU B 2 94 ? 8.464 9.433 -47.318 1.00 13.93 70 LEU B C 1
ATOM 1979 O O . LEU B 2 94 ? 8.864 8.363 -46.888 1.00 16.64 70 LEU B O 1
ATOM 1984 N N . ARG B 2 95 ? 7.173 9.678 -47.539 1.00 13.78 71 ARG B N 1
ATOM 1985 C CA . ARG B 2 95 ? 6.197 8.606 -47.371 1.00 13.84 71 ARG B CA 1
ATOM 1986 C C . ARG B 2 95 ? 6.511 7.459 -48.345 1.00 13.33 71 ARG B C 1
ATOM 1987 O O . ARG B 2 95 ? 6.461 6.309 -47.934 1.00 13.85 71 ARG B O 1
ATOM 1995 N N . ALA B 2 96 ? 6.834 7.764 -49.614 1.00 12.81 72 ALA B N 1
ATOM 1996 C CA . ALA B 2 96 ? 7.198 6.717 -50.592 1.00 13.38 72 ALA B CA 1
ATOM 1997 C C . ALA B 2 96 ? 8.430 5.939 -50.133 1.00 13.90 72 ALA B C 1
ATOM 1998 O O . ALA B 2 96 ? 8.544 4.745 -50.385 1.00 14.45 72 ALA B O 1
ATOM 2000 N N . ALA B 2 97 ? 9.339 6.610 -49.423 1.00 13.79 73 ALA B N 1
ATOM 2001 C CA . ALA B 2 97 ? 10.558 5.953 -48.924 1.00 14.33 73 ALA B CA 1
ATOM 2002 C C . ALA B 2 97 ? 10.300 4.984 -47.770 1.00 14.75 73 ALA B C 1
ATOM 2003 O O . ALA B 2 97 ? 11.137 4.128 -47.471 1.00 16.99 73 ALA B O 1
ATOM 2005 N N . LEU B 2 98 ? 9.112 5.098 -47.153 1.00 14.98 74 LEU B N 1
ATOM 2006 C CA . LEU B 2 98 ? 8.689 4.236 -46.020 1.00 15.62 74 LEU B CA 1
ATOM 2007 C C . LEU B 2 98 ? 7.581 3.228 -46.379 1.00 13.70 74 LEU B C 1
ATOM 2008 O O . LEU B 2 98 ? 7.605 2.068 -45.952 1.00 17.37 74 LEU B O 1
ATOM 2013 N N . VAL B 2 99 ? 6.602 3.684 -47.148 1.00 12.33 75 VAL B N 1
ATOM 2014 C CA . VAL B 2 99 ? 5.454 2.860 -47.528 1.00 12.54 75 VAL B CA 1
ATOM 2015 C C . VAL B 2 99 ? 5.772 2.239 -48.883 1.00 11.53 75 VAL B C 1
ATOM 2016 O O . VAL B 2 99 ? 5.456 2.775 -49.945 1.00 12.79 75 VAL B O 1
ATOM 2020 N N . ASN B 2 100 ? 6.405 1.083 -48.837 1.00 10.25 76 ASN B N 1
ATOM 2021 C CA . ASN B 2 100 ? 6.832 0.403 -50.058 1.00 10.22 76 ASN B CA 1
ATOM 2022 C C . ASN B 2 100 ? 7.175 -1.050 -49.753 1.00 9.70 76 ASN B C 1
ATOM 2023 O O . ASN B 2 100 ? 7.355 -1.462 -48.595 1.00 10.35 76 ASN B O 1
ATOM 2028 N N . GLU B 2 101 ? 7.273 -1.816 -50.817 1.00 10.49 77 GLU B N 1
ATOM 2029 C CA . GLU B 2 101 ? 7.504 -3.229 -50.717 1.00 10.20 77 GLU B CA 1
ATOM 2030 C C . GLU B 2 101 ? 8.756 -3.582 -49.937 1.00 10.10 77 GLU B C 1
ATOM 2031 O O . GLU B 2 101 ? 8.744 -4.504 -49.124 1.00 10.05 77 GLU B O 1
ATOM 2037 N N . LYS B 2 102 ? 9.868 -2.933 -50.238 1.00 10.41 78 LYS B N 1
ATOM 2038 C CA . LYS B 2 102 ? 11.107 -3.235 -49.505 1.00 11.88 78 LYS B CA 1
ATOM 2039 C C . LYS B 2 102 ? 11.002 -3.011 -48.007 1.00 11.88 78 LYS B C 1
ATOM 2040 O O . LYS B 2 102 ? 11.420 -3.838 -47.194 1.00 11.74 78 LYS B O 1
ATOM 2046 N N A SER B 2 103 ? 10.441 -1.879 -47.623 0.60 11.36 79 SER B N 1
ATOM 2047 N N B SER B 2 103 ? 10.421 -1.872 -47.663 0.40 11.79 79 SER B N 1
ATOM 2048 C CA A SER B 2 103 ? 10.325 -1.581 -46.198 0.60 11.94 79 SER B CA 1
ATOM 2049 C CA B SER B 2 103 ? 10.245 -1.479 -46.269 0.40 12.19 79 SER B CA 1
ATOM 2050 C C A SER B 2 103 ? 9.396 -2.575 -45.519 0.60 10.76 79 SER B C 1
ATOM 2051 C C B SER B 2 103 ? 9.364 -2.469 -45.517 0.40 11.33 79 SER B C 1
ATOM 2052 O O A SER B 2 103 ? 9.710 -3.105 -44.454 0.60 11.29 79 SER B O 1
ATOM 2053 O O B SER B 2 103 ? 9.672 -2.865 -44.397 0.40 11.97 79 SER B O 1
ATOM 2058 N N . PHE B 2 104 ? 8.259 -2.847 -46.145 1.00 10.33 80 PHE B N 1
ATOM 2059 C CA . PHE B 2 104 ? 7.310 -3.784 -45.550 1.00 10.46 80 PHE B CA 1
ATOM 2060 C C . PHE B 2 104 ? 7.810 -5.223 -45.529 1.00 9.99 80 PHE B C 1
ATOM 2061 O O . PHE B 2 104 ? 7.539 -5.949 -44.579 1.00 10.56 80 PHE B O 1
ATOM 2069 N N . ALA B 2 105 ? 8.575 -5.635 -46.542 1.00 10.15 81 ALA B N 1
ATOM 2070 C CA . ALA B 2 105 ? 9.195 -6.965 -46.518 1.00 10.47 81 ALA B CA 1
ATOM 2071 C C . ALA B 2 105 ? 10.216 -7.068 -45.359 1.00 10.90 81 ALA B C 1
ATOM 2072 O O . ALA B 2 105 ? 10.354 -8.102 -44.737 1.00 11.42 81 ALA B O 1
ATOM 2074 N N A LYS B 2 106 ? 10.946 -5.983 -45.112 0.50 10.77 82 LYS B N 1
ATOM 2075 N N B LYS B 2 106 ? 10.928 -5.973 -45.113 0.50 10.68 82 LYS B N 1
ATOM 2076 C CA A LYS B 2 106 ? 11.881 -5.936 -43.976 0.50 12.02 82 LYS B CA 1
ATOM 2077 C CA B LYS B 2 106 ? 11.875 -5.908 -43.998 0.50 11.82 82 LYS B CA 1
ATOM 2078 C C A LYS B 2 106 ? 11.142 -6.116 -42.649 0.50 10.96 82 LYS B C 1
ATOM 2079 C C B LYS B 2 106 ? 11.153 -6.100 -42.658 0.50 10.91 82 LYS B C 1
ATOM 2080 O O A LYS B 2 106 ? 11.525 -6.935 -41.796 0.50 11.84 82 LYS B O 1
ATOM 2081 O O B LYS B 2 106 ? 11.557 -6.913 -41.811 0.50 12.02 82 LYS B O 1
ATOM 2092 N N . ILE B 2 107 ? 10.072 -5.357 -42.479 1.00 11.06 83 ILE B N 1
ATOM 2093 C CA . ILE B 2 107 ? 9.262 -5.461 -41.264 1.00 10.87 83 ILE B CA 1
ATOM 2094 C C . ILE B 2 107 ? 8.680 -6.889 -41.171 1.00 10.86 83 ILE B C 1
ATOM 2095 O O . ILE B 2 107 ? 8.737 -7.515 -40.123 1.00 11.77 83 ILE B O 1
ATOM 2100 N N . ALA B 2 108 ? 8.162 -7.413 -42.275 1.00 10.09 84 ALA B N 1
ATOM 2101 C CA . ALA B 2 108 ? 7.642 -8.794 -42.316 1.00 9.98 84 ALA B CA 1
ATOM 2102 C C . ALA B 2 108 ? 8.694 -9.807 -41.830 1.00 10.27 84 ALA B C 1
ATOM 2103 O O . ALA B 2 108 ? 8.430 -10.678 -40.992 1.00 11.03 84 ALA B O 1
ATOM 2105 N N . ASN B 2 109 ? 9.904 -9.692 -42.346 1.00 11.06 85 ASN B N 1
ATOM 2106 C CA . ASN B 2 109 ? 10.975 -10.604 -41.950 1.00 12.60 85 ASN B CA 1
ATOM 2107 C C . ASN B 2 109 ? 11.313 -10.470 -40.444 1.00 13.01 85 ASN B C 1
ATOM 2108 O O . ASN B 2 109 ? 11.603 -11.465 -39.800 1.00 14.26 85 ASN B O 1
ATOM 2113 N N . SER B 2 110 ? 11.203 -9.263 -39.886 1.00 13.08 86 SER B N 1
ATOM 2114 C CA . SER B 2 110 ? 11.432 -9.033 -38.438 1.00 13.86 86 SER B CA 1
ATOM 2115 C C . SER B 2 110 ? 10.402 -9.776 -37.585 1.00 14.34 86 SER B C 1
ATOM 2116 O O . SER B 2 110 ? 10.669 -10.075 -36.433 1.00 16.56 86 SER B O 1
ATOM 2119 N N . LEU B 2 111 ? 9.240 -10.061 -38.168 1.00 12.66 87 LEU B N 1
ATOM 2120 C CA . LEU B 2 111 ? 8.170 -10.833 -37.541 1.00 13.82 87 LEU B CA 1
ATOM 2121 C C . LEU B 2 111 ? 8.173 -12.318 -37.941 1.00 13.58 87 LEU B C 1
ATOM 2122 O O . LEU B 2 111 ? 7.273 -13.054 -37.570 1.00 14.92 87 LEU B O 1
ATOM 2127 N N . ASN B 2 112 ? 9.177 -12.725 -38.717 1.00 13.48 88 ASN B N 1
ATOM 2128 C CA . ASN B 2 112 ? 9.259 -14.087 -39.264 1.00 13.50 88 ASN B CA 1
ATOM 2129 C C . ASN B 2 112 ? 7.993 -14.445 -40.048 1.00 12.30 88 ASN B C 1
ATOM 2130 O O . ASN B 2 112 ? 7.523 -15.583 -39.999 1.00 13.32 88 ASN B O 1
ATOM 2135 N N A LEU B 2 113 ? 7.422 -13.493 -40.807 0.70 12.08 89 LEU B N 1
ATOM 2136 N N B LEU B 2 113 ? 7.499 -13.477 -40.792 0.30 12.19 89 LEU B N 1
ATOM 2137 C CA A LEU B 2 113 ? 6.115 -13.772 -41.460 0.70 12.15 89 LEU B CA 1
ATOM 2138 C CA B LEU B 2 113 ? 6.217 -13.623 -41.418 0.30 11.90 89 LEU B CA 1
ATOM 2139 C C A LEU B 2 113 ? 6.177 -14.910 -42.420 0.70 12.17 89 LEU B C 1
ATOM 2140 C C B LEU B 2 113 ? 6.181 -14.796 -42.417 0.30 12.45 89 LEU B C 1
ATOM 2141 O O A LEU B 2 113 ? 5.187 -15.600 -42.646 0.70 13.75 89 LEU B O 1
ATOM 2142 O O B LEU B 2 113 ? 5.134 -15.409 -42.607 0.30 13.34 89 LEU B O 1
ATOM 2151 N N . GLY B 2 114 ? 7.322 -15.112 -43.040 1.00 13.02 90 GLY B N 1
ATOM 2152 C CA . GLY B 2 114 ? 7.434 -16.262 -43.953 1.00 14.62 90 GLY B CA 1
ATOM 2153 C C . GLY B 2 114 ? 7.048 -17.582 -43.279 1.00 15.55 90 GLY B C 1
ATOM 2154 O O . GLY B 2 114 ? 6.627 -18.532 -43.939 1.00 18.84 90 GLY B O 1
ATOM 2155 N N . ASP B 2 115 ? 7.200 -17.651 -41.956 1.00 15.00 91 ASP B N 1
ATOM 2156 C CA . ASP B 2 115 ? 6.831 -18.856 -41.177 1.00 16.01 91 ASP B CA 1
ATOM 2157 C C . ASP B 2 115 ? 5.327 -19.059 -41.020 1.00 14.79 91 ASP B C 1
ATOM 2158 O O . ASP B 2 115 ? 4.876 -20.148 -40.654 1.00 17.35 91 ASP B O 1
ATOM 2163 N N . PHE B 2 116 ? 4.559 -18.001 -41.272 1.00 12.55 92 PHE B N 1
ATOM 2164 C CA . PHE B 2 116 ? 3.118 -17.995 -40.983 1.00 12.23 92 PHE B CA 1
ATOM 2165 C C . PHE B 2 116 ? 2.235 -17.888 -42.214 1.00 10.91 92 PHE B C 1
ATOM 2166 O O . PHE B 2 116 ? 1.047 -18.199 -42.156 1.00 12.38 92 PHE B O 1
ATOM 2174 N N . ILE B 2 117 ? 2.796 -17.405 -43.324 1.00 9.93 93 ILE B N 1
ATOM 2175 C CA . ILE B 2 117 ? 2.022 -17.188 -44.544 1.00 9.96 93 ILE B CA 1
ATOM 2176 C C . ILE B 2 117 ? 1.629 -18.549 -45.121 1.00 10.21 93 ILE B C 1
ATOM 2177 O O . ILE B 2 117 ? 2.418 -19.480 -45.168 1.00 12.30 93 ILE B O 1
ATOM 2182 N N A LEU B 2 118 ? 0.390 -18.622 -45.591 0.70 9.71 94 LEU B N 1
ATOM 2183 N N B LEU B 2 118 ? 0.372 -18.627 -45.555 0.30 10.28 94 LEU B N 1
ATOM 2184 C CA A LEU B 2 118 ? -0.182 -19.814 -46.203 0.70 9.62 94 LEU B CA 1
ATOM 2185 C CA B LEU B 2 118 ? -0.195 -19.832 -46.175 0.30 10.17 94 LEU B CA 1
ATOM 2186 C C A LEU B 2 118 ? -0.135 -19.695 -47.713 0.70 9.31 94 LEU B C 1
ATOM 2187 C C B LEU B 2 118 ? -0.137 -19.696 -47.695 0.30 9.72 94 LEU B C 1
ATOM 2188 O O A LEU B 2 118 ? -0.651 -18.739 -48.292 0.70 10.28 94 LEU B O 1
ATOM 2189 O O B LEU B 2 118 ? -0.666 -18.740 -48.260 0.30 10.16 94 LEU B O 1
ATOM 2198 N N . MET B 2 119 ? 0.526 -20.646 -48.346 1.00 9.14 95 MET B N 1
ATOM 2199 C CA . MET B 2 119 ? 0.656 -20.649 -49.807 1.00 9.05 95 MET B CA 1
ATOM 2200 C C . MET B 2 119 ? 0.729 -22.084 -50.301 1.00 8.75 95 MET B C 1
ATOM 2201 O O . MET B 2 119 ? 1.049 -22.994 -49.549 1.00 10.01 95 MET B O 1
ATOM 2206 N N . SER B 2 120 ? 0.460 -22.274 -51.583 1.00 8.81 96 SER B N 1
ATOM 2207 C CA . SER B 2 120 ? 0.467 -23.621 -52.153 1.00 9.06 96 SER B CA 1
ATOM 2208 C C . SER B 2 120 ? 1.868 -24.229 -52.148 1.00 9.14 96 SER B C 1
ATOM 2209 O O . SER B 2 120 ? 2.882 -23.535 -52.043 1.00 10.15 96 SER B O 1
ATOM 2212 N N . VAL B 2 121 ? 1.923 -25.543 -52.308 1.00 8.95 97 VAL B N 1
ATOM 2213 C CA . VAL B 2 121 ? 3.194 -26.251 -52.421 1.00 10.08 97 VAL B CA 1
ATOM 2214 C C . VAL B 2 121 ? 4.016 -25.660 -53.581 1.00 10.00 97 VAL B C 1
ATOM 2215 O O . VAL B 2 121 ? 5.210 -25.387 -53.424 1.00 10.22 97 VAL B O 1
ATOM 2219 N N . ALA B 2 122 ? 3.387 -25.478 -54.738 1.00 10.29 98 ALA B N 1
ATOM 2220 C CA . ALA B 2 122 ? 4.097 -24.949 -55.913 1.00 10.65 98 ALA B CA 1
ATOM 2221 C C . ALA B 2 122 ? 4.661 -23.560 -55.632 1.00 10.47 98 ALA B C 1
ATOM 2222 O O . ALA B 2 122 ? 5.818 -23.268 -55.953 1.00 11.39 98 ALA B O 1
ATOM 2224 N N . GLU B 2 123 ? 3.864 -22.718 -54.986 1.00 10.28 99 GLU B N 1
ATOM 2225 C CA . GLU B 2 123 ? 4.301 -21.361 -54.656 1.00 9.95 99 GLU B CA 1
ATOM 2226 C C . GLU B 2 123 ? 5.509 -21.391 -53.711 1.00 9.57 99 GLU B C 1
ATOM 2227 O O . GLU B 2 123 ? 6.504 -20.685 -53.920 1.00 10.52 99 GLU B O 1
ATOM 2233 N N . GLU B 2 124 ? 5.446 -22.235 -52.687 1.00 9.92 100 GLU B N 1
ATOM 2234 C CA . GLU B 2 124 ? 6.585 -22.398 -51.799 1.00 11.07 100 GLU B CA 1
ATOM 2235 C C . GLU B 2 124 ? 7.820 -22.920 -52.550 1.00 11.06 100 GLU B C 1
ATOM 2236 O O . GLU B 2 124 ? 8.917 -22.425 -52.373 1.00 12.45 100 GLU B O 1
ATOM 2242 N N . ASN B 2 125 ? 7.630 -23.918 -53.408 1.00 10.61 101 ASN B N 1
ATOM 2243 C CA . ASN B 2 125 ? 8.749 -24.461 -54.199 1.00 12.50 101 ASN B CA 1
ATOM 2244 C C . ASN B 2 125 ? 9.350 -23.432 -55.144 1.00 12.57 101 ASN B C 1
ATOM 2245 O O . ASN B 2 125 ? 10.524 -23.523 -55.509 1.00 14.29 101 ASN B O 1
ATOM 2250 N N . ASN B 2 126 ? 8.547 -22.439 -55.523 1.00 12.69 102 ASN B N 1
ATOM 2251 C CA . ASN B 2 126 ? 8.994 -21.346 -56.385 1.00 13.16 102 ASN B CA 1
ATOM 2252 C C . ASN B 2 126 ? 9.565 -20.157 -55.614 1.00 13.10 102 ASN B C 1
ATOM 2253 O O . ASN B 2 126 ? 9.812 -19.086 -56.187 1.00 14.01 102 ASN B O 1
ATOM 2258 N N . GLY B 2 127 ? 9.819 -20.367 -54.322 1.00 11.59 103 GLY B N 1
ATOM 2259 C CA . GLY B 2 127 ? 10.452 -19.369 -53.435 1.00 12.14 103 GLY B CA 1
ATOM 2260 C C . GLY B 2 127 ? 9.525 -18.340 -52.830 1.00 10.97 103 GLY B C 1
ATOM 2261 O O . GLY B 2 127 ? 9.963 -17.284 -52.399 1.00 11.89 103 GLY B O 1
ATOM 2262 N N . GLY B 2 128 ? 8.240 -18.662 -52.765 1.00 11.15 104 GLY B N 1
ATOM 2263 C CA . GLY B 2 128 ? 7.248 -17.703 -52.270 1.00 10.53 104 GLY B CA 1
ATOM 2264 C C . GLY B 2 128 ? 7.492 -17.140 -50.882 1.00 10.16 104 GLY B C 1
ATOM 2265 O O . GLY B 2 128 ? 7.201 -15.969 -50.629 1.00 11.07 104 GLY B O 1
ATOM 2266 N N . LYS B 2 129 ? 8.039 -17.950 -49.982 1.00 10.92 105 LYS B N 1
ATOM 2267 C CA . LYS B 2 129 ? 8.275 -17.493 -48.622 1.00 11.57 105 LYS B CA 1
ATOM 2268 C C . LYS B 2 129 ? 9.261 -16.336 -48.509 1.00 11.98 105 LYS B C 1
ATOM 2269 O O . LYS B 2 129 ? 9.234 -15.600 -47.537 1.00 13.17 105 LYS B O 1
ATOM 2275 N N . GLU B 2 130 ? 10.112 -16.185 -49.520 1.00 11.86 106 GLU B N 1
ATOM 2276 C CA . GLU B 2 130 ? 11.108 -15.131 -49.572 1.00 12.00 106 GLU B CA 1
ATOM 2277 C C . GLU B 2 130 ? 10.769 -14.032 -50.574 1.00 11.11 106 GLU B C 1
ATOM 2278 O O . GLU B 2 130 ? 11.539 -13.102 -50.744 1.00 13.46 106 GLU B O 1
ATOM 2284 N N . LYS B 2 131 ? 9.619 -14.111 -51.240 1.00 10.44 107 LYS B N 1
ATOM 2285 C CA . LYS B 2 131 ? 9.268 -13.062 -52.207 1.00 9.80 107 LYS B CA 1
ATOM 2286 C C . LYS B 2 131 ? 8.885 -11.774 -51.477 1.00 9.46 107 LYS B C 1
ATOM 2287 O O . LYS B 2 131 ? 7.964 -11.782 -50.657 1.00 9.27 107 LYS B O 1
ATOM 2293 N N . PRO B 2 132 ? 9.539 -10.658 -51.798 1.00 9.08 108 PRO B N 1
ATOM 2294 C CA . PRO B 2 132 ? 9.203 -9.426 -51.090 1.00 9.38 108 PRO B CA 1
ATOM 2295 C C . PRO B 2 132 ? 7.746 -9.009 -51.231 1.00 8.90 108 PRO B C 1
ATOM 2296 O O . PRO B 2 132 ? 7.157 -8.473 -50.300 1.00 9.27 108 PRO B O 1
ATOM 2300 N N . SER B 2 133 ? 7.179 -9.225 -52.408 1.00 8.87 109 SER B N 1
ATOM 2301 C CA . SER B 2 133 ? 5.778 -8.882 -52.607 1.00 9.22 109 SER B CA 1
ATOM 2302 C C . SER B 2 133 ? 4.826 -9.655 -51.678 1.00 8.44 109 SER B C 1
ATOM 2303 O O . SER B 2 133 ? 3.862 -9.103 -51.162 1.00 9.27 109 SER B O 1
ATOM 2306 N N . ILE B 2 134 ? 5.087 -10.943 -51.503 1.00 8.22 110 ILE B N 1
ATOM 2307 C CA . ILE B 2 134 ? 4.252 -11.789 -50.674 1.00 8.80 110 ILE B CA 1
ATOM 2308 C C . ILE B 2 134 ? 4.382 -11.375 -49.200 1.00 8.18 110 ILE B C 1
ATOM 2309 O O . ILE B 2 134 ? 3.391 -11.262 -48.469 1.00 8.88 110 ILE B O 1
ATOM 2314 N N . LEU B 2 135 ? 5.609 -11.121 -48.767 1.00 8.50 111 LEU B N 1
ATOM 2315 C CA . LEU B 2 135 ? 5.887 -10.679 -47.403 1.00 8.21 111 LEU B CA 1
ATOM 2316 C C . LEU B 2 135 ? 5.229 -9.325 -47.105 1.00 7.65 111 LEU B C 1
ATOM 2317 O O . LEU B 2 135 ? 4.568 -9.131 -46.088 1.00 8.48 111 LEU B O 1
ATOM 2322 N N . SER B 2 136 ? 5.446 -8.381 -48.003 1.00 8.43 112 SER B N 1
ATOM 2323 C CA . SER B 2 136 ? 4.894 -7.043 -47.892 1.00 8.61 112 SER B CA 1
ATOM 2324 C C . SER B 2 136 ? 3.368 -7.069 -47.866 1.00 8.49 112 SER B C 1
ATOM 2325 O O . SER B 2 136 ? 2.728 -6.421 -47.044 1.00 8.78 112 SER B O 1
ATOM 2328 N N . ASP B 2 137 ? 2.784 -7.790 -48.819 1.00 8.01 113 ASP B N 1
ATOM 2329 C CA . ASP B 2 137 ? 1.331 -7.874 -48.881 1.00 8.34 113 ASP B CA 1
ATOM 2330 C C . ASP B 2 137 ? 0.743 -8.435 -47.583 1.00 8.23 113 ASP B C 1
ATOM 2331 O O . ASP B 2 137 ? -0.286 -7.949 -47.104 1.00 8.17 113 ASP B O 1
ATOM 2336 N N . ALA B 2 138 ? 1.366 -9.482 -47.050 1.00 7.92 114 ALA B N 1
ATOM 2337 C CA . ALA B 2 138 ? 0.877 -10.089 -45.805 1.00 7.42 114 ALA B CA 1
ATOM 2338 C C . ALA B 2 138 ? 0.949 -9.104 -44.637 1.00 7.76 114 ALA B C 1
ATOM 2339 O O . ALA B 2 138 ? 0.024 -9.004 -43.842 1.00 8.34 114 ALA B O 1
ATOM 2341 N N A LEU B 2 139 ? 2.041 -8.353 -44.555 0.50 7.48 115 LEU B N 1
ATOM 2342 N N B LEU B 2 139 ? 2.032 -8.338 -44.581 0.50 7.41 115 LEU B N 1
ATOM 2343 C CA A LEU B 2 139 ? 2.178 -7.370 -43.476 0.50 8.24 115 LEU B CA 1
ATOM 2344 C CA B LEU B 2 139 ? 2.214 -7.355 -43.509 0.50 8.15 115 LEU B CA 1
ATOM 2345 C C A LEU B 2 139 ? 1.081 -6.318 -43.610 0.50 7.76 115 LEU B C 1
ATOM 2346 C C B LEU B 2 139 ? 1.127 -6.277 -43.611 0.50 7.88 115 LEU B C 1
ATOM 2347 O O A LEU B 2 139 ? 0.383 -5.993 -42.646 0.50 7.82 115 LEU B O 1
ATOM 2348 O O B LEU B 2 139 ? 0.506 -5.895 -42.613 0.50 7.93 115 LEU B O 1
ATOM 2357 N N A GLU B 2 140 ? 0.914 -5.784 -44.813 0.50 7.62 116 GLU B N 1
ATOM 2358 N N B GLU B 2 140 ? 0.876 -5.796 -44.823 0.50 7.94 116 GLU B N 1
ATOM 2359 C CA A GLU B 2 140 ? -0.108 -4.766 -45.008 0.50 7.38 116 GLU B CA 1
ATOM 2360 C CA B GLU B 2 140 ? -0.161 -4.785 -45.010 0.50 8.16 116 GLU B CA 1
ATOM 2361 C C A GLU B 2 140 ? -1.508 -5.327 -44.686 0.50 7.23 116 GLU B C 1
ATOM 2362 C C B GLU B 2 140 ? -1.526 -5.342 -44.661 0.50 7.65 116 GLU B C 1
ATOM 2363 O O A GLU B 2 140 ? -2.338 -4.636 -44.094 0.50 7.07 116 GLU B O 1
ATOM 2364 O O B GLU B 2 140 ? -2.355 -4.668 -44.047 0.50 7.55 116 GLU B O 1
ATOM 2375 N N . ALA B 2 141 ? -1.765 -6.580 -45.079 1.00 7.52 117 ALA B N 1
ATOM 2376 C CA . ALA B 2 141 ? -3.071 -7.246 -44.781 1.00 7.73 117 ALA B CA 1
ATOM 2377 C C . ALA B 2 141 ? -3.264 -7.392 -43.274 1.00 7.25 117 ALA B C 1
ATOM 2378 O O . ALA B 2 141 ? -4.364 -7.259 -42.791 1.00 8.07 117 ALA B O 1
ATOM 2380 N N . ILE B 2 142 ? -2.198 -7.698 -42.539 1.00 7.51 118 ILE B N 1
ATOM 2381 C CA . ILE B 2 142 ? -2.304 -7.801 -41.072 1.00 7.75 118 ILE B CA 1
ATOM 2382 C C . ILE B 2 142 ? -2.715 -6.461 -40.457 1.00 7.47 118 ILE B C 1
ATOM 2383 O O . ILE B 2 142 ? -3.575 -6.393 -39.589 1.00 7.83 118 ILE B O 1
ATOM 2388 N N . ILE B 2 143 ? -2.102 -5.386 -40.927 1.00 7.68 119 ILE B N 1
ATOM 2389 C CA . ILE B 2 143 ? -2.470 -4.046 -40.445 1.00 7.17 119 ILE B CA 1
ATOM 2390 C C . ILE B 2 143 ? -3.931 -3.739 -40.810 1.00 7.52 119 ILE B C 1
ATOM 2391 O O . ILE B 2 143 ? -4.682 -3.193 -39.998 1.00 8.20 119 ILE B O 1
ATOM 2396 N N . GLY B 2 144 ? -4.337 -4.131 -42.013 1.00 7.40 120 GLY B N 1
ATOM 2397 C CA . GLY B 2 144 ? -5.721 -3.974 -42.410 1.00 8.61 120 GLY B CA 1
ATOM 2398 C C . GLY B 2 144 ? -6.673 -4.730 -41.499 1.00 7.81 120 GLY B C 1
ATOM 2399 O O . GLY B 2 144 ? -7.747 -4.207 -41.133 1.00 8.86 120 GLY B O 1
ATOM 2400 N N . ALA B 2 145 ? -6.288 -5.953 -41.142 1.00 8.03 121 ALA B N 1
ATOM 2401 C CA . ALA B 2 145 ? -7.101 -6.799 -40.267 1.00 8.74 121 ALA B CA 1
ATOM 2402 C C . ALA B 2 145 ? -7.211 -6.217 -38.852 1.00 8.54 121 ALA B C 1
ATOM 2403 O O . ALA B 2 145 ? -8.281 -6.289 -38.226 1.00 9.20 121 ALA B O 1
ATOM 2405 N N . ILE B 2 146 ? -6.122 -5.641 -38.344 1.00 8.15 122 ILE B N 1
ATOM 2406 C CA . ILE B 2 146 ? -6.143 -5.004 -37.012 1.00 8.61 122 ILE B CA 1
ATOM 2407 C C . ILE B 2 146 ? -7.054 -3.777 -37.069 1.00 8.77 122 ILE B C 1
ATOM 2408 O O . ILE B 2 146 ? -7.865 -3.544 -36.184 1.00 9.66 122 ILE B O 1
ATOM 2413 N N . HIS B 2 147 ? -6.948 -2.988 -38.135 1.00 8.38 123 HIS B N 1
ATOM 2414 C CA . HIS B 2 147 ? -7.856 -1.878 -38.316 1.00 8.99 123 HIS B CA 1
ATOM 2415 C C . HIS B 2 147 ? -9.324 -2.347 -38.327 1.00 9.05 123 HIS B C 1
ATOM 2416 O O . HIS B 2 147 ? -10.182 -1.779 -37.682 1.00 10.10 123 HIS B O 1
ATOM 2423 N N . LEU B 2 148 ? -9.589 -3.400 -39.092 1.00 9.44 124 LEU B N 1
ATOM 2424 C CA . LEU B 2 148 ? -10.957 -3.938 -39.213 1.00 10.30 124 LEU B CA 1
ATOM 2425 C C . LEU B 2 148 ? -11.518 -4.328 -37.840 1.00 10.70 124 LEU B C 1
ATOM 2426 O O . LEU B 2 148 ? -12.656 -4.009 -37.476 1.00 12.76 124 LEU B O 1
ATOM 2431 N N . GLU B 2 149 ? -10.699 -5.000 -37.047 1.00 10.87 125 GLU B N 1
ATOM 2432 C CA . GLU B 2 149 ? -11.192 -5.506 -35.758 1.00 11.61 125 GLU B CA 1
ATOM 2433 C C . GLU B 2 149 ? -11.174 -4.476 -34.652 1.00 11.09 125 GLU B C 1
ATOM 2434 O O . GLU B 2 149 ? -12.061 -4.465 -33.802 1.00 12.89 125 GLU B O 1
ATOM 2440 N N . ALA B 2 150 ? -10.180 -3.595 -34.678 1.00 10.47 126 ALA B N 1
ATOM 2441 C CA . ALA B 2 150 ? -9.864 -2.750 -33.531 1.00 11.16 126 ALA B CA 1
ATOM 2442 C C . ALA B 2 150 ? -9.837 -1.248 -33.798 1.00 10.68 126 ALA B C 1
ATOM 2443 O O . ALA B 2 150 ? -9.701 -0.447 -32.868 1.00 12.64 126 ALA B O 1
ATOM 2445 N N . GLY B 2 151 ? -9.946 -0.835 -35.052 1.00 10.52 127 GLY B N 1
ATOM 2446 C CA . GLY B 2 151 ? -9.989 0.574 -35.388 1.00 10.05 127 GLY B CA 1
ATOM 2447 C C . GLY B 2 151 ? -8.649 1.194 -35.769 1.00 9.05 127 GLY B C 1
ATOM 2448 O O . GLY B 2 151 ? -7.580 0.618 -35.557 1.00 9.73 127 GLY B O 1
ATOM 2449 N N . PHE B 2 152 ? -8.725 2.380 -36.358 1.00 9.98 128 PHE B N 1
ATOM 2450 C CA . PHE B 2 152 ? -7.557 3.049 -36.896 1.00 10.03 128 PHE B CA 1
ATOM 2451 C C . PHE B 2 152 ? -6.496 3.339 -35.868 1.00 9.77 128 PHE B C 1
ATOM 2452 O O . PHE B 2 152 ? -5.322 3.124 -36.079 1.00 9.48 128 PHE B O 1
ATOM 2460 N N . GLU B 2 153 ? -6.898 3.908 -34.752 1.00 10.67 129 GLU B N 1
ATOM 2461 C CA . GLU B 2 153 ? -5.905 4.340 -33.755 1.00 11.26 129 GLU B CA 1
ATOM 2462 C C . GLU B 2 153 ? -5.076 3.172 -33.245 1.00 10.73 129 GLU B C 1
ATOM 2463 O O . GLU B 2 153 ? -3.878 3.292 -33.018 1.00 11.47 129 GLU B O 1
ATOM 2469 N N A PHE B 2 154 ? -5.725 2.027 -33.045 0.70 10.26 130 PHE B N 1
ATOM 2470 N N B PHE B 2 154 ? -5.719 2.037 -33.070 0.30 9.96 130 PHE B N 1
ATOM 2471 C CA A PHE B 2 154 ? -5.039 0.802 -32.595 0.70 10.67 130 PHE B CA 1
ATOM 2472 C CA B PHE B 2 154 ? -5.006 0.881 -32.604 0.30 9.39 130 PHE B CA 1
ATOM 2473 C C A PHE B 2 154 ? -4.060 0.339 -33.696 0.70 9.58 130 PHE B C 1
ATOM 2474 C C B PHE B 2 154 ? -4.078 0.290 -33.685 0.30 9.04 130 PHE B C 1
ATOM 2475 O O A PHE B 2 154 ? -2.880 0.109 -33.466 0.70 9.81 130 PHE B O 1
ATOM 2476 O O B PHE B 2 154 ? -2.953 -0.113 -33.403 0.30 8.97 130 PHE B O 1
ATOM 2491 N N . ALA B 2 155 ? -4.558 0.240 -34.924 1.00 8.91 131 ALA B N 1
ATOM 2492 C CA . ALA B 2 155 ? -3.703 -0.169 -36.052 1.00 8.83 131 ALA B CA 1
ATOM 2493 C C . ALA B 2 155 ? -2.492 0.776 -36.185 1.00 8.59 131 ALA B C 1
ATOM 2494 O O . ALA B 2 155 ? -1.370 0.343 -36.445 1.00 8.59 131 ALA B O 1
ATOM 2496 N N . LYS B 2 156 ? -2.728 2.067 -35.949 1.00 8.02 132 LYS B N 1
ATOM 2497 C CA . LYS B 2 156 ? -1.679 3.066 -35.983 1.00 8.39 132 LYS B CA 1
ATOM 2498 C C . LYS B 2 156 ? -0.599 2.789 -34.940 1.00 7.96 132 LYS B C 1
ATOM 2499 O O . LYS B 2 156 ? 0.588 2.816 -35.247 1.00 9.02 132 LYS B O 1
ATOM 2505 N N . THR B 2 157 ? -1.004 2.545 -33.697 1.00 8.35 133 THR B N 1
ATOM 2506 C CA . THR B 2 157 ? -0.025 2.318 -32.634 1.00 8.88 133 THR B CA 1
ATOM 2507 C C . THR B 2 157 ? 0.795 1.054 -32.944 1.00 9.23 133 THR B C 1
ATOM 2508 O O . THR B 2 157 ? 2.016 1.025 -32.755 1.00 9.77 133 THR B O 1
ATOM 2512 N N . ILE B 2 158 ? 0.146 0.004 -33.429 1.00 8.36 134 ILE B N 1
ATOM 2513 C CA . ILE B 2 158 ? 0.842 -1.239 -33.807 1.00 9.38 134 ILE B CA 1
ATOM 2514 C C . ILE B 2 158 ? 1.835 -0.995 -34.936 1.00 8.90 134 ILE B C 1
ATOM 2515 O O . ILE B 2 158 ? 2.972 -1.429 -34.878 1.00 10.18 134 ILE B O 1
ATOM 2520 N N . ALA B 2 159 ? 1.389 -0.299 -35.978 1.00 8.78 135 ALA B N 1
ATOM 2521 C CA . ALA B 2 159 ? 2.216 -0.020 -37.142 1.00 9.07 135 ALA B CA 1
ATOM 2522 C C . ALA B 2 159 ? 3.391 0.873 -36.795 1.00 8.64 135 ALA B C 1
ATOM 2523 O O . ALA B 2 159 ? 4.495 0.614 -37.211 1.00 9.58 135 ALA B O 1
ATOM 2525 N N . LEU B 2 160 ? 3.155 1.918 -36.001 1.00 8.81 136 LEU B N 1
ATOM 2526 C CA . LEU B 2 160 ? 4.254 2.814 -35.604 1.00 10.08 136 LEU B CA 1
ATOM 2527 C C . LEU B 2 160 ? 5.322 2.077 -34.801 1.00 9.35 136 LEU B C 1
ATOM 2528 O O . LEU B 2 160 ? 6.516 2.327 -34.960 1.00 11.12 136 LEU B O 1
ATOM 2533 N N A ARG B 2 161 ? 4.903 1.170 -33.917 0.70 9.59 137 ARG B N 1
ATOM 2534 N N B ARG B 2 161 ? 4.889 1.162 -33.943 0.30 9.49 137 ARG B N 1
ATOM 2535 C CA A ARG B 2 161 ? 5.878 0.370 -33.168 0.70 9.80 137 ARG B CA 1
ATOM 2536 C CA B ARG B 2 161 ? 5.826 0.378 -33.151 0.30 9.24 137 ARG B CA 1
ATOM 2537 C C A ARG B 2 161 ? 6.745 -0.440 -34.131 0.70 9.59 137 ARG B C 1
ATOM 2538 C C B ARG B 2 161 ? 6.708 -0.508 -34.060 0.30 9.43 137 ARG B C 1
ATOM 2539 O O A ARG B 2 161 ? 7.974 -0.454 -34.013 0.70 10.53 137 ARG B O 1
ATOM 2540 O O B ARG B 2 161 ? 7.910 -0.629 -33.828 0.30 9.94 137 ARG B O 1
ATOM 2555 N N . LEU B 2 162 ? 6.115 -1.112 -35.096 1.00 9.74 138 LEU B N 1
ATOM 2556 C CA . LEU B 2 162 ? 6.870 -1.934 -36.061 1.00 9.97 138 LEU B CA 1
ATOM 2557 C C . LEU B 2 162 ? 7.835 -1.067 -36.869 1.00 10.57 138 LEU B C 1
ATOM 2558 O O . LEU B 2 162 ? 9.008 -1.424 -37.108 1.00 12.34 138 LEU B O 1
ATOM 2563 N N . ILE B 2 163 ? 7.359 0.092 -37.305 1.00 10.88 139 ILE B N 1
ATOM 2564 C CA . ILE B 2 163 ? 8.214 0.995 -38.088 1.00 13.31 139 ILE B CA 1
ATOM 2565 C C . ILE B 2 163 ? 9.397 1.503 -37.229 1.00 14.41 139 ILE B C 1
ATOM 2566 O O . ILE B 2 163 ? 10.549 1.500 -37.660 1.00 15.87 139 ILE B O 1
ATOM 2571 N N A GLU B 2 164 ? 9.106 1.937 -36.014 0.60 14.56 140 GLU B N 1
ATOM 2572 N N B GLU B 2 164 ? 9.061 1.932 -36.004 0.40 14.18 140 GLU B N 1
ATOM 2573 C CA A GLU B 2 164 ? 10.140 2.499 -35.137 0.60 16.01 140 GLU B CA 1
ATOM 2574 C CA B GLU B 2 164 ? 10.023 2.408 -34.973 0.40 14.71 140 GLU B CA 1
ATOM 2575 C C A GLU B 2 164 ? 11.175 1.432 -34.667 0.60 15.96 140 GLU B C 1
ATOM 2576 C C B GLU B 2 164 ? 11.157 1.412 -34.803 0.40 15.14 140 GLU B C 1
ATOM 2577 O O A GLU B 2 164 ? 12.354 1.748 -34.426 0.60 16.86 140 GLU B O 1
ATOM 2578 O O B GLU B 2 164 ? 12.353 1.749 -34.904 0.40 15.40 140 GLU B O 1
ATOM 2589 N N . LYS B 2 165 ? 10.759 0.172 -34.575 1.00 15.49 141 LYS B N 1
ATOM 2590 C CA . LYS B 2 165 ? 11.703 -0.936 -34.308 1.00 15.23 141 LYS B CA 1
ATOM 2591 C C . LYS B 2 165 ? 12.605 -1.257 -35.517 1.00 16.48 141 LYS B C 1
ATOM 2592 O O . LYS B 2 165 ? 13.752 -1.644 -35.352 1.00 19.77 141 LYS B O 1
ATOM 2598 N N . ASN B 2 166 ? 12.073 -1.099 -36.720 1.00 16.16 142 ASN B N 1
ATOM 2599 C CA . ASN B 2 166 ? 12.799 -1.456 -37.952 1.00 17.48 142 ASN B CA 1
ATOM 2600 C C . ASN B 2 166 ? 13.572 -0.301 -38.585 1.00 18.99 142 ASN B C 1
ATOM 2601 O O . ASN B 2 166 ? 14.516 -0.494 -39.359 1.00 20.58 142 ASN B O 1
ATOM 2606 N N . PHE B 2 167 ? 13.138 0.909 -38.273 1.00 21.70 143 PHE B N 1
ATOM 2607 C CA . PHE B 2 167 ? 13.750 2.129 -38.799 1.00 24.59 143 PHE B CA 1
ATOM 2608 C C . PHE B 2 167 ? 13.924 3.133 -37.652 1.00 27.23 143 PHE B C 1
ATOM 2609 O O . PHE B 2 167 ? 13.197 4.120 -37.564 1.00 28.51 143 PHE B O 1
ATOM 2617 N N . PRO B 2 168 ? 14.866 2.847 -36.739 1.00 30.49 144 PRO B N 1
ATOM 2618 C CA . PRO B 2 168 ? 15.070 3.689 -35.561 1.00 32.24 144 PRO B CA 1
ATOM 2619 C C . PRO B 2 168 ? 15.609 5.081 -35.882 1.00 33.57 144 PRO B C 1
ATOM 2620 O O . PRO B 2 168 ? 15.529 5.968 -35.037 1.00 35.62 144 PRO B O 1
ATOM 2624 N N . ILE B 2 170 ? 15.165 7.550 -39.098 1.00 41.63 146 ILE B N 1
ATOM 2625 C CA . ILE B 2 170 ? 14.132 8.391 -39.705 1.00 41.21 146 ILE B CA 1
ATOM 2626 C C . ILE B 2 170 ? 14.388 9.875 -39.411 1.00 40.85 146 ILE B C 1
ATOM 2627 O O . ILE B 2 170 ? 14.849 10.626 -40.271 1.00 39.57 146 ILE B O 1
ATOM 2633 N N . ASN C 1 27 ? -19.571 -34.798 -17.201 1.00 30.51 3 ASN C N 1
ATOM 2634 C CA . ASN C 1 27 ? -19.845 -33.928 -16.025 1.00 28.88 3 ASN C CA 1
ATOM 2635 C C . ASN C 1 27 ? -19.356 -32.485 -16.235 1.00 26.59 3 ASN C C 1
ATOM 2636 O O . ASN C 1 27 ? -19.995 -31.536 -15.800 1.00 25.89 3 ASN C O 1
ATOM 2641 N N A ILE C 1 28 ? -18.230 -32.346 -16.918 0.50 25.52 4 ILE C N 1
ATOM 2642 N N B ILE C 1 28 ? -18.231 -32.351 -16.939 0.50 25.70 4 ILE C N 1
ATOM 2643 C CA A ILE C 1 28 ? -17.632 -31.033 -17.193 0.50 24.82 4 ILE C CA 1
ATOM 2644 C CA B ILE C 1 28 ? -17.608 -31.035 -17.239 0.50 25.13 4 ILE C CA 1
ATOM 2645 C C A ILE C 1 28 ? -18.591 -30.028 -17.860 0.50 23.67 4 ILE C C 1
ATOM 2646 C C B ILE C 1 28 ? -18.588 -30.031 -17.862 0.50 23.85 4 ILE C C 1
ATOM 2647 O O A ILE C 1 28 ? -18.506 -28.815 -17.623 0.50 22.73 4 ILE C O 1
ATOM 2648 O O B ILE C 1 28 ? -18.522 -28.824 -17.591 0.50 22.95 4 ILE C O 1
ATOM 2657 N N . GLU C 1 29 ? -19.496 -30.535 -18.697 1.00 22.91 5 GLU C N 1
ATOM 2658 C CA . GLU C 1 29 ? -20.506 -29.696 -19.353 1.00 21.80 5 GLU C CA 1
ATOM 2659 C C . GLU C 1 29 ? -21.426 -29.003 -18.346 1.00 21.45 5 GLU C C 1
ATOM 2660 O O . GLU C 1 29 ? -21.928 -27.909 -18.585 1.00 21.03 5 GLU C O 1
ATOM 2666 N N . LYS C 1 30 ? -21.652 -29.661 -17.215 1.00 20.46 6 LYS C N 1
ATOM 2667 C CA . LYS C 1 30 ? -22.429 -29.073 -16.121 1.00 20.59 6 LYS C CA 1
ATOM 2668 C C . LYS C 1 30 ? -21.739 -27.792 -15.635 1.00 17.64 6 LYS C C 1
ATOM 2669 O O . LYS C 1 30 ? -22.383 -26.776 -15.400 1.00 17.93 6 LYS C O 1
ATOM 2675 N N . LEU C 1 31 ? -20.431 -27.865 -15.423 1.00 16.77 7 LEU C N 1
ATOM 2676 C CA . LEU C 1 31 ? -19.660 -26.687 -14.972 1.00 15.50 7 LEU C CA 1
ATOM 2677 C C . LEU C 1 31 ? -19.692 -25.564 -16.011 1.00 15.45 7 LEU C C 1
ATOM 2678 O O . LEU C 1 31 ? -19.936 -24.408 -15.698 1.00 15.98 7 LEU C O 1
ATOM 2683 N N . GLU C 1 32 ? -19.523 -25.932 -17.260 1.00 17.15 8 GLU C N 1
ATOM 2684 C CA . GLU C 1 32 ? -19.636 -24.949 -18.337 1.00 17.19 8 GLU C CA 1
ATOM 2685 C C . GLU C 1 32 ? -21.016 -24.275 -18.403 1.00 17.44 8 GLU C C 1
ATOM 2686 O O . GLU C 1 32 ? -21.126 -23.085 -18.680 1.00 16.97 8 GLU C O 1
ATOM 2692 N N A GLN C 1 33 ? -22.059 -25.057 -18.148 0.60 17.94 9 GLN C N 1
ATOM 2693 N N B GLN C 1 33 ? -22.080 -25.031 -18.151 0.40 17.61 9 GLN C N 1
ATOM 2694 C CA A GLN C 1 33 ? -23.421 -24.541 -18.093 0.60 18.39 9 GLN C CA 1
ATOM 2695 C CA B GLN C 1 33 ? -23.408 -24.421 -18.133 0.40 17.80 9 GLN C CA 1
ATOM 2696 C C A GLN C 1 33 ? -23.536 -23.521 -16.954 0.60 17.79 9 GLN C C 1
ATOM 2697 C C B GLN C 1 33 ? -23.529 -23.472 -16.943 0.40 17.59 9 GLN C C 1
ATOM 2698 O O A GLN C 1 33 ? -24.081 -22.427 -17.119 0.60 18.74 9 GLN C O 1
ATOM 2699 O O B GLN C 1 33 ? -24.101 -22.383 -17.053 0.40 18.26 9 GLN C O 1
ATOM 2710 N N . SER C 1 34 ? -22.982 -23.884 -15.799 1.00 17.39 10 SER C N 1
ATOM 2711 C CA . SER C 1 34 ? -22.998 -23.016 -14.604 1.00 18.03 10 SER C CA 1
ATOM 2712 C C . SER C 1 34 ? -22.209 -21.695 -14.837 1.00 16.92 10 SER C C 1
ATOM 2713 O O . SER C 1 34 ? -22.585 -20.611 -14.379 1.00 18.83 10 SER C O 1
ATOM 2716 N N . LEU C 1 35 ? -21.089 -21.817 -15.545 1.00 15.62 11 LEU C N 1
ATOM 2717 C CA . LEU C 1 35 ? -20.257 -20.663 -15.936 1.00 15.62 11 LEU C CA 1
ATOM 2718 C C . LEU C 1 35 ? -20.869 -19.805 -17.019 1.00 15.94 11 LEU C C 1
ATOM 2719 O O . LEU C 1 35 ? -20.447 -18.670 -17.214 1.00 17.08 11 LEU C O 1
ATOM 2724 N N . THR C 1 36 ? -21.869 -20.346 -17.729 1.00 16.69 12 THR C N 1
ATOM 2725 C CA . THR C 1 36 ? -22.387 -19.742 -18.972 1.00 18.27 12 THR C CA 1
ATOM 2726 C C . THR C 1 36 ? -21.253 -19.469 -19.978 1.00 17.46 12 THR C C 1
ATOM 2727 O O . THR C 1 36 ? -21.274 -18.493 -20.708 1.00 18.92 12 THR C O 1
ATOM 2731 N N A TYR C 1 37 ? -20.271 -20.362 -19.982 0.70 16.88 13 TYR C N 1
ATOM 2732 N N B TYR C 1 37 ? -20.241 -20.340 -19.983 0.30 18.51 13 TYR C N 1
ATOM 2733 C CA A TYR C 1 37 ? -19.134 -20.266 -20.869 0.70 16.36 13 TYR C CA 1
ATOM 2734 C CA B TYR C 1 37 ? -19.142 -20.288 -20.972 0.30 18.92 13 TYR C CA 1
ATOM 2735 C C A TYR C 1 37 ? -18.685 -21.655 -21.316 0.70 16.81 13 TYR C C 1
ATOM 2736 C C B TYR C 1 37 ? -18.728 -21.689 -21.398 0.30 19.09 13 TYR C C 1
ATOM 2737 O O A TYR C 1 37 ? -18.376 -22.518 -20.486 0.70 16.00 13 TYR C O 1
ATOM 2738 O O B TYR C 1 37 ? -18.510 -22.572 -20.566 0.30 19.24 13 TYR C O 1
ATOM 2755 N N A GLU C 1 38 ? -18.618 -21.845 -22.625 0.70 18.06 14 GLU C N 1
ATOM 2756 N N B GLU C 1 38 ? -18.605 -21.872 -22.706 0.30 19.49 14 GLU C N 1
ATOM 2757 C CA A GLU C 1 38 ? -18.174 -23.119 -23.228 0.70 17.08 14 GLU C CA 1
ATOM 2758 C CA B GLU C 1 38 ? -18.182 -23.157 -23.281 0.30 18.88 14 GLU C CA 1
ATOM 2759 C C A GLU C 1 38 ? -16.734 -22.995 -23.708 0.70 17.78 14 GLU C C 1
ATOM 2760 C C B GLU C 1 38 ? -16.746 -23.065 -23.776 0.30 18.65 14 GLU C C 1
ATOM 2761 O O A GLU C 1 38 ? -16.413 -22.160 -24.546 0.70 18.41 14 GLU C O 1
ATOM 2762 O O B GLU C 1 38 ? -16.452 -22.352 -24.736 0.30 19.31 14 GLU C O 1
ATOM 2773 N N . PHE C 1 39 ? -15.849 -23.786 -23.113 1.00 17.62 15 PHE C N 1
ATOM 2774 C CA . PHE C 1 39 ? -14.428 -23.793 -23.520 1.00 18.96 15 PHE C CA 1
ATOM 2775 C C . PHE C 1 39 ? -14.159 -24.323 -24.942 1.00 21.53 15 PHE C C 1
ATOM 2776 O O . PHE C 1 39 ? -14.768 -25.310 -25.385 1.00 20.83 15 PHE C O 1
ATOM 2784 N N A LYS C 1 40 ? -13.269 -23.647 -25.666 0.50 22.75 16 LYS C N 1
ATOM 2785 N N B LYS C 1 40 ? -13.272 -23.637 -25.663 0.50 22.72 16 LYS C N 1
ATOM 2786 C CA A LYS C 1 40 ? -12.811 -24.162 -26.970 0.50 24.28 16 LYS C CA 1
ATOM 2787 C CA B LYS C 1 40 ? -12.801 -24.117 -26.976 0.50 24.30 16 LYS C CA 1
ATOM 2788 C C A LYS C 1 40 ? -11.835 -25.276 -26.742 0.50 24.55 16 LYS C C 1
ATOM 2789 C C B LYS C 1 40 ? -11.828 -25.249 -26.760 0.50 24.50 16 LYS C C 1
ATOM 2790 O O A LYS C 1 40 ? -11.928 -26.345 -27.352 0.50 25.54 16 LYS C O 1
ATOM 2791 O O B LYS C 1 40 ? -11.926 -26.309 -27.386 0.50 25.52 16 LYS C O 1
ATOM 2802 N N . ASP C 1 41 ? -10.880 -25.006 -25.855 1.00 24.56 17 ASP C N 1
ATOM 2803 C CA . ASP C 1 41 ? -9.870 -25.988 -25.478 1.00 24.22 17 ASP C CA 1
ATOM 2804 C C . ASP C 1 41 ? -10.288 -26.538 -24.105 1.00 23.06 17 ASP C C 1
ATOM 2805 O O . ASP C 1 41 ? -10.092 -25.898 -23.063 1.00 21.36 17 ASP C O 1
ATOM 2810 N N . LYS C 1 42 ? -10.879 -27.722 -24.101 1.00 22.23 18 LYS C N 1
ATOM 2811 C CA . LYS C 1 42 ? -11.341 -28.342 -22.841 1.00 23.24 18 LYS C CA 1
ATOM 2812 C C . LYS C 1 42 ? -10.201 -28.632 -21.857 1.00 23.22 18 LYS C C 1
ATOM 2813 O O . LYS C 1 42 ? -10.394 -28.590 -20.647 1.00 22.50 18 LYS C O 1
ATOM 2819 N N . ASN C 1 43 ? -9.016 -28.934 -22.368 1.00 22.67 19 ASN C N 1
ATOM 2820 C CA . ASN C 1 43 ? -7.836 -29.215 -21.510 1.00 23.63 19 ASN C CA 1
ATOM 2821 C C . ASN C 1 43 ? -7.371 -28.005 -20.687 1.00 21.03 19 ASN C C 1
ATOM 2822 O O . ASN C 1 43 ? -6.716 -28.129 -19.641 1.00 21.87 19 ASN C O 1
ATOM 2827 N N . LEU C 1 44 ? -7.685 -26.824 -21.186 1.00 18.70 20 LEU C N 1
ATOM 2828 C CA . LEU C 1 44 ? -7.342 -25.595 -20.495 1.00 18.07 20 LEU C CA 1
ATOM 2829 C C . LEU C 1 44 ? -8.199 -25.483 -19.222 1.00 15.90 20 LEU C C 1
ATOM 2830 O O . LEU C 1 44 ? -7.722 -25.069 -18.155 1.00 15.33 20 LEU C O 1
ATOM 2835 N N . LEU C 1 45 ? -9.462 -25.868 -19.345 1.00 15.85 21 LEU C N 1
ATOM 2836 C CA . LEU C 1 45 ? -10.376 -25.902 -18.199 1.00 14.42 21 LEU C CA 1
ATOM 2837 C C . LEU C 1 45 ? -9.876 -26.962 -17.197 1.00 14.37 21 LEU C C 1
ATOM 2838 O O . LEU C 1 45 ? -9.824 -26.715 -16.004 1.00 13.51 21 LEU C O 1
ATOM 2843 N N . ILE C 1 46 ? -9.484 -28.133 -17.684 1.00 13.75 22 ILE C N 1
ATOM 2844 C CA A ILE C 1 46 ? -8.979 -29.146 -16.770 0.50 13.33 22 ILE C CA 1
ATOM 2845 C CA B ILE C 1 46 ? -8.881 -29.187 -16.834 0.50 13.94 22 ILE C CA 1
ATOM 2846 C C . ILE C 1 46 ? -7.696 -28.639 -16.067 1.00 13.12 22 ILE C C 1
ATOM 2847 O O . ILE C 1 46 ? -7.513 -28.860 -14.892 1.00 11.97 22 ILE C O 1
ATOM 2856 N N . HIS C 1 47 ? -6.844 -27.926 -16.773 1.00 13.06 23 HIS C N 1
ATOM 2857 C CA . HIS C 1 47 ? -5.671 -27.323 -16.181 1.00 12.88 23 HIS C CA 1
ATOM 2858 C C . HIS C 1 47 ? -6.027 -26.387 -15.001 1.00 10.97 23 HIS C C 1
ATOM 2859 O O . HIS C 1 47 ? -5.423 -26.452 -13.924 1.00 10.98 23 HIS C O 1
ATOM 2866 N N . ALA C 1 48 ? -7.027 -25.538 -15.217 1.00 9.84 24 ALA C N 1
ATOM 2867 C CA . ALA C 1 48 ? -7.497 -24.611 -14.213 1.00 9.22 24 ALA C CA 1
ATOM 2868 C C . ALA C 1 48 ? -8.063 -25.337 -12.997 1.00 9.15 24 ALA C C 1
ATOM 2869 O O . ALA C 1 48 ? -8.058 -24.806 -11.893 1.00 9.20 24 ALA C O 1
ATOM 2871 N N . LEU C 1 49 ? -8.569 -26.543 -13.219 1.00 8.95 25 LEU C N 1
ATOM 2872 C CA . LEU C 1 49 ? -9.143 -27.372 -12.155 1.00 8.81 25 LEU C CA 1
ATOM 2873 C C . LEU C 1 49 ? -8.122 -28.270 -11.434 1.00 8.63 25 LEU C C 1
ATOM 2874 O O . LEU C 1 49 ? -8.483 -29.015 -10.533 1.00 9.59 25 LEU C O 1
ATOM 2879 N N . THR C 1 50 ? -6.854 -28.204 -11.842 1.00 8.65 26 THR C N 1
ATOM 2880 C CA . THR C 1 50 ? -5.831 -29.118 -11.315 1.00 9.57 26 THR C CA 1
ATOM 2881 C C . THR C 1 50 ? -5.091 -28.526 -10.117 1.00 8.37 26 THR C C 1
ATOM 2882 O O . THR C 1 50 ? -4.231 -27.671 -10.245 1.00 9.04 26 THR C O 1
ATOM 2886 N N . HIS C 1 51 ? -5.440 -29.004 -8.930 1.00 7.96 27 HIS C N 1
ATOM 2887 C CA . HIS C 1 51 ? -4.769 -28.587 -7.699 1.00 8.32 27 HIS C CA 1
ATOM 2888 C C . HIS C 1 51 ? -3.321 -29.051 -7.718 1.00 8.29 27 HIS C C 1
ATOM 2889 O O . HIS C 1 51 ? -3.006 -30.093 -8.280 1.00 8.94 27 HIS C O 1
ATOM 2896 N N . LYS C 1 52 ? -2.458 -28.295 -7.038 1.00 8.44 28 LYS C N 1
ATOM 2897 C CA . LYS C 1 52 ? -1.019 -28.584 -7.017 1.00 9.76 28 LYS C CA 1
ATOM 2898 C C . LYS C 1 52 ? -0.601 -29.951 -6.469 1.00 9.57 28 LYS C C 1
ATOM 2899 O O . LYS C 1 52 ? 0.515 -30.372 -6.697 1.00 10.70 28 LYS C O 1
ATOM 2905 N N . SER C 1 53 ? -1.478 -30.633 -5.729 1.00 8.42 29 SER C N 1
ATOM 2906 C CA . SER C 1 53 ? -1.176 -31.961 -5.190 1.00 8.55 29 SER C CA 1
ATOM 2907 C C . SER C 1 53 ? -1.238 -33.066 -6.241 1.00 7.96 29 SER C C 1
ATOM 2908 O O . SER C 1 53 ? -0.754 -34.187 -6.017 1.00 8.74 29 SER C O 1
ATOM 2911 N N . PHE C 1 54 ? -1.877 -32.790 -7.374 1.00 8.59 30 PHE C N 1
ATOM 2912 C CA . PHE C 1 54 ? -2.340 -33.868 -8.296 1.00 8.84 30 PHE C CA 1
ATOM 2913 C C . PHE C 1 54 ? -1.277 -34.529 -9.158 1.00 8.47 30 PHE C C 1
ATOM 2914 O O . PHE C 1 54 ? -1.186 -35.746 -9.193 1.00 9.31 30 PHE C O 1
ATOM 2922 N N . LYS C 1 55 ? -0.483 -33.712 -9.835 1.00 9.67 31 LYS C N 1
ATOM 2923 C CA A LYS C 1 55 ? 0.468 -34.224 -10.827 0.50 11.82 31 LYS C CA 1
ATOM 2924 C CA B LYS C 1 55 ? 0.429 -34.169 -10.864 0.50 11.93 31 LYS C CA 1
ATOM 2925 C C . LYS C 1 55 ? 1.671 -33.294 -10.896 1.00 11.92 31 LYS C C 1
ATOM 2926 O O . LYS C 1 55 ? 1.544 -32.070 -10.958 1.00 12.35 31 LYS C O 1
ATOM 2937 N N . LYS C 1 56 ? 2.847 -33.909 -10.920 1.00 12.56 32 LYS C N 1
ATOM 2938 C CA A LYS C 1 56 ? 4.095 -33.170 -10.940 0.70 14.57 32 LYS C CA 1
ATOM 2939 C CA B LYS C 1 56 ? 4.092 -33.166 -10.929 0.30 14.28 32 LYS C CA 1
ATOM 2940 C C . LYS C 1 56 ? 4.163 -32.262 -12.158 1.00 14.70 32 LYS C C 1
ATOM 2941 O O . LYS C 1 56 ? 3.820 -32.661 -13.280 1.00 14.55 32 LYS C O 1
ATOM 2952 N N . SER C 1 57 ? 4.610 -31.030 -11.918 1.00 15.77 33 SER C N 1
ATOM 2953 C CA . SER C 1 57 ? 4.811 -29.991 -12.940 1.00 19.38 33 SER C CA 1
ATOM 2954 C C . SER C 1 57 ? 3.605 -29.621 -13.812 1.00 18.35 33 SER C C 1
ATOM 2955 O O . SER C 1 57 ? 3.756 -29.135 -14.951 1.00 21.64 33 SER C O 1
ATOM 2958 N N . TYR C 1 58 ? 2.399 -29.847 -13.306 1.00 17.87 34 TYR C N 1
ATOM 2959 C CA . TYR C 1 58 ? 1.217 -29.413 -14.026 1.00 1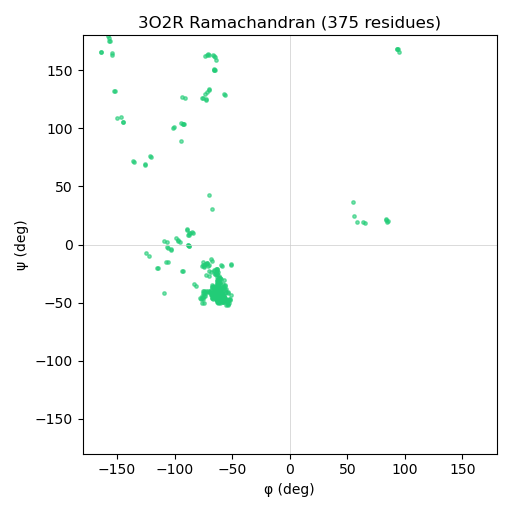6.87 34 TYR C CA 1
ATOM 2960 C C . TYR C 1 58 ? 0.147 -29.100 -13.008 1.00 13.24 34 TYR C C 1
ATOM 2961 O O . TYR C 1 58 ? -0.380 -30.002 -12.385 1.00 14.06 34 TYR C O 1
ATOM 2970 N N . ASN C 1 59 ? -0.173 -27.818 -12.835 1.00 11.52 35 ASN C N 1
ATOM 2971 C CA . ASN C 1 59 ? -1.203 -27.405 -11.884 1.00 10.52 35 ASN C CA 1
ATOM 2972 C C . ASN C 1 59 ? -1.750 -26.030 -12.279 1.00 9.90 35 ASN C C 1
ATOM 2973 O O . ASN C 1 59 ? -1.305 -25.415 -13.248 1.00 11.09 35 ASN C O 1
ATOM 2978 N N . ASN C 1 60 ? -2.732 -25.571 -11.515 1.00 8.99 36 ASN C N 1
ATOM 2979 C CA . ASN C 1 60 ? -3.456 -24.330 -11.809 1.00 8.95 36 ASN C CA 1
ATOM 2980 C C . ASN C 1 60 ? -2.846 -23.038 -11.238 1.00 8.42 36 ASN C C 1
ATOM 2981 O O . ASN C 1 60 ? -3.447 -21.981 -11.357 1.00 9.17 36 ASN C O 1
ATOM 2986 N N . GLU C 1 61 ? -1.641 -23.098 -10.678 1.00 9.10 37 GLU C N 1
ATOM 2987 C CA A GLU C 1 61 ? -1.080 -21.920 -9.984 0.70 9.54 37 GLU C CA 1
ATOM 2988 C CA B GLU C 1 61 ? -1.044 -21.942 -9.992 0.30 9.42 37 GLU C CA 1
ATOM 2989 C C . GLU C 1 61 ? -0.760 -20.751 -10.927 1.00 9.11 37 GLU C C 1
ATOM 2990 O O . GLU C 1 61 ? -1.016 -19.603 -10.590 1.00 9.27 37 GLU C O 1
ATOM 3001 N N . ARG C 1 62 ? -0.222 -21.033 -12.106 1.00 9.20 38 ARG C N 1
ATOM 3002 C CA . ARG C 1 62 ? 0.059 -19.939 -13.064 1.00 8.93 38 ARG C CA 1
ATOM 3003 C C . ARG C 1 62 ? -1.234 -19.300 -13.556 1.00 8.47 38 ARG C C 1
ATOM 3004 O O . ARG C 1 62 ? -1.349 -18.082 -13.644 1.00 8.92 38 ARG C O 1
ATOM 3012 N N . LEU C 1 63 ? -2.218 -20.132 -13.878 1.00 8.24 39 LEU C N 1
ATOM 3013 C CA . LEU C 1 63 ? -3.540 -19.624 -14.306 1.00 8.31 39 LEU C CA 1
ATOM 3014 C C . LEU C 1 63 ? -4.230 -18.835 -13.200 1.00 7.90 39 LEU C C 1
ATOM 3015 O O . LEU C 1 63 ? -4.885 -17.849 -13.465 1.00 7.90 39 LEU C O 1
ATOM 3020 N N A GLU C 1 64 ? -4.059 -19.270 -11.949 0.60 7.93 40 GLU C N 1
ATOM 3021 N N B GLU C 1 64 ? -4.070 -19.282 -11.957 0.40 7.71 40 GLU C N 1
ATOM 3022 C CA A GLU C 1 64 ? -4.597 -18.533 -10.787 0.60 8.01 40 GLU C CA 1
ATOM 3023 C CA B GLU C 1 64 ? -4.604 -18.547 -10.807 0.40 7.52 40 GLU C CA 1
ATOM 3024 C C A GLU C 1 64 ? -3.974 -17.136 -10.713 0.60 8.47 40 GLU C C 1
ATOM 3025 C C B GLU C 1 64 ? -3.978 -17.147 -10.712 0.40 8.21 40 GLU C C 1
ATOM 3026 O O A GLU C 1 64 ? -4.656 -16.147 -10.498 0.60 8.90 40 GLU C O 1
ATOM 3027 O O B GLU C 1 64 ? -4.668 -16.163 -10.477 0.40 8.49 40 GLU C O 1
ATOM 3038 N N . PHE C 1 65 ? -2.663 -17.078 -10.907 1.00 8.56 41 PHE C N 1
ATOM 3039 C CA . PHE C 1 65 ? -1.943 -15.799 -10.926 1.00 9.42 41 PHE C CA 1
ATOM 3040 C C . PHE C 1 65 ? -2.515 -14.850 -12.001 1.00 9.16 41 PHE C C 1
ATOM 3041 O O . PHE C 1 65 ? -2.808 -13.676 -11.769 1.00 8.98 41 PHE C O 1
ATOM 3049 N N . LEU C 1 66 ? -2.668 -15.383 -13.198 1.00 8.17 42 LEU C N 1
ATOM 3050 C CA . LEU C 1 66 ? -3.221 -14.616 -14.318 1.00 8.19 42 LEU C CA 1
ATOM 3051 C C . LEU C 1 66 ? -4.667 -14.176 -14.015 1.00 8.10 42 LEU C C 1
ATOM 3052 O O . LEU C 1 66 ? -5.031 -13.017 -14.188 1.00 8.42 42 LEU C O 1
ATOM 3057 N N . GLY C 1 67 ? -5.484 -15.119 -13.548 1.00 7.71 43 GLY C N 1
ATOM 3058 C CA . GLY C 1 67 ? -6.872 -14.842 -13.238 1.00 8.07 43 GLY C CA 1
ATOM 3059 C C . GLY C 1 67 ? -7.061 -13.827 -12.141 1.00 7.69 43 GLY C C 1
ATOM 3060 O O . GLY C 1 67 ? -7.999 -13.030 -12.168 1.00 7.99 43 GLY C O 1
ATOM 3061 N N . ASP C 1 68 ? -6.196 -13.853 -11.126 1.00 8.37 44 ASP C N 1
ATOM 3062 C CA . ASP C 1 68 ? -6.287 -12.870 -10.051 1.00 9.21 44 ASP C CA 1
ATOM 3063 C C . ASP C 1 68 ? -6.073 -11.452 -10.624 1.00 8.30 44 ASP C C 1
ATOM 3064 O O . ASP C 1 68 ? -6.731 -10.498 -10.237 1.00 8.88 44 ASP C O 1
ATOM 3069 N N . ALA C 1 69 ? -5.127 -11.315 -11.539 1.00 7.69 45 ALA C N 1
ATOM 3070 C CA . ALA C 1 69 ? -4.884 -10.027 -12.185 1.00 8.10 45 ALA C CA 1
ATOM 3071 C C . ALA C 1 69 ? -6.085 -9.619 -13.039 1.00 7.88 45 ALA C C 1
ATOM 3072 O O . ALA C 1 69 ? -6.477 -8.465 -13.057 1.00 8.39 45 ALA C O 1
ATOM 3074 N N . VAL C 1 70 ? -6.646 -10.572 -13.775 1.00 7.50 46 VAL C N 1
ATOM 3075 C CA . VAL C 1 70 ? -7.834 -10.289 -14.545 1.00 7.83 46 VAL C CA 1
ATOM 3076 C C . VAL C 1 70 ? -8.959 -9.787 -13.619 1.00 7.57 46 VAL C C 1
ATOM 3077 O O . VAL C 1 70 ? -9.613 -8.778 -13.888 1.00 8.07 46 VAL C O 1
ATOM 3081 N N . LEU C 1 71 ? -9.186 -10.509 -12.526 1.00 7.73 47 LEU C N 1
ATOM 3082 C CA . LEU C 1 71 ? -10.279 -10.158 -11.616 1.00 7.70 47 LEU C CA 1
ATOM 3083 C C . LEU C 1 71 ? -10.071 -8.813 -10.913 1.00 8.40 47 LEU C C 1
ATOM 3084 O O . LEU C 1 71 ? -11.020 -8.055 -10.692 1.00 9.27 47 LEU C O 1
ATOM 3089 N N . ASP C 1 72 ? -8.837 -8.498 -10.556 1.00 8.51 48 ASP C N 1
ATOM 3090 C CA . ASP C 1 72 ? -8.563 -7.197 -9.945 1.00 8.95 48 ASP C CA 1
ATOM 3091 C C . ASP C 1 72 ? -8.915 -6.060 -10.918 1.00 8.39 48 ASP C C 1
ATOM 3092 O O . ASP C 1 72 ? -9.392 -5.013 -10.480 1.00 9.12 48 ASP C O 1
ATOM 3097 N N . LEU C 1 73 ? -8.686 -6.262 -12.226 1.00 8.11 49 LEU C N 1
ATOM 3098 C CA . LEU C 1 73 ? -9.064 -5.239 -13.214 1.00 7.62 49 LEU C CA 1
ATOM 3099 C C . LEU C 1 73 ? -10.572 -5.246 -13.454 1.00 8.20 49 LEU C C 1
ATOM 3100 O O . LEU C 1 73 ? -11.202 -4.175 -13.512 1.00 8.39 49 LEU C O 1
ATOM 3105 N N . VAL C 1 74 ? -11.165 -6.430 -13.595 1.00 8.45 50 VAL C N 1
ATOM 3106 C CA . VAL C 1 74 ? -12.622 -6.511 -13.782 1.00 8.78 50 VAL C CA 1
ATOM 3107 C C . VAL C 1 74 ? -13.331 -5.755 -12.657 1.00 8.36 50 VAL C C 1
ATOM 3108 O O . VAL C 1 74 ? -14.207 -4.909 -12.898 1.00 8.73 50 VAL C O 1
ATOM 3112 N N . VAL C 1 75 ? -12.960 -6.069 -11.420 1.00 8.36 51 VAL C N 1
ATOM 3113 C CA . VAL C 1 75 ? -13.620 -5.467 -10.260 1.00 9.24 51 VAL C CA 1
ATOM 3114 C C . VAL C 1 75 ? -13.233 -4.011 -10.080 1.00 8.56 51 VAL C C 1
ATOM 3115 O O . VAL C 1 75 ? -14.092 -3.164 -9.840 1.00 9.69 51 VAL C O 1
ATOM 3119 N N . GLY C 1 76 ? -11.959 -3.696 -10.268 1.00 8.89 52 GLY C N 1
ATOM 3120 C CA . GLY C 1 76 ? -11.531 -2.306 -10.162 1.00 9.41 52 GLY C CA 1
ATOM 3121 C C . GLY C 1 76 ? -12.265 -1.397 -11.149 1.00 8.76 52 GLY C C 1
ATOM 3122 O O . GLY C 1 76 ? -12.719 -0.304 -10.799 1.00 9.96 52 GLY C O 1
ATOM 3123 N N . GLU C 1 77 ? -12.390 -1.835 -12.387 1.00 9.15 53 GLU C N 1
ATOM 3124 C CA . GLU C 1 77 ? -13.105 -1.070 -13.419 1.00 8.65 53 GLU C CA 1
ATOM 3125 C C . GLU C 1 77 ? -14.604 -0.965 -13.109 1.00 9.00 53 GLU C C 1
ATOM 3126 O O . GLU C 1 77 ? -15.211 0.105 -13.232 1.00 9.28 53 GLU C O 1
ATOM 3132 N N . TYR C 1 78 ? -15.204 -2.092 -12.720 1.00 9.05 54 TYR C N 1
ATOM 3133 C CA . TYR C 1 78 ? -16.624 -2.117 -12.367 1.00 9.10 54 TYR C CA 1
ATOM 3134 C C . TYR C 1 78 ? -16.910 -1.058 -11.304 1.00 9.46 54 TYR C C 1
ATOM 3135 O O . TYR C 1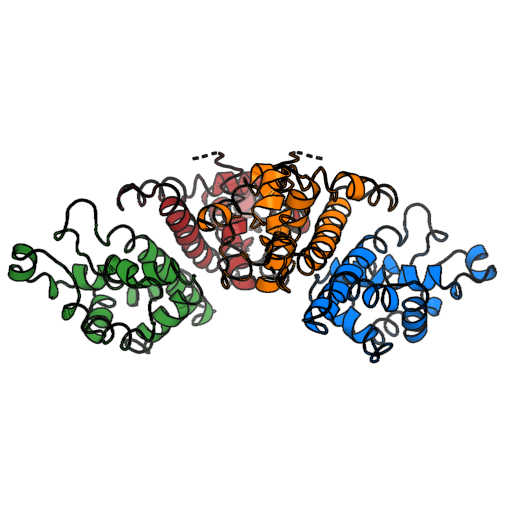 78 ? -17.888 -0.283 -11.398 1.00 10.05 54 TYR C O 1
ATOM 3144 N N . LEU C 1 79 ? -16.078 -1.033 -10.264 1.00 9.27 55 LEU C N 1
ATOM 3145 C CA . LEU C 1 79 ? -16.251 -0.102 -9.148 1.00 9.44 55 LEU C CA 1
ATOM 3146 C C . LEU C 1 79 ? -15.958 1.334 -9.554 1.00 9.48 55 LEU C C 1
ATOM 3147 O O . LEU C 1 79 ? -16.666 2.259 -9.150 1.00 10.05 55 LEU C O 1
ATOM 3152 N N . PHE C 1 80 ? -14.913 1.523 -10.355 1.00 9.48 56 PHE C N 1
ATOM 3153 C CA . PHE C 1 80 ? -14.546 2.849 -10.861 1.00 10.53 56 PHE C CA 1
ATOM 3154 C C . PHE C 1 80 ? -15.782 3.510 -11.496 1.00 9.65 56 PHE C C 1
ATOM 3155 O O . PHE C 1 80 ? -16.069 4.687 -11.229 1.00 10.99 56 PHE C O 1
ATOM 3163 N N . HIS C 1 81 ? -16.478 2.761 -12.344 1.00 10.89 57 HIS C N 1
ATOM 3164 C CA . HIS C 1 81 ? -17.687 3.277 -13.004 1.00 11.72 57 HIS C CA 1
ATOM 3165 C C . HIS C 1 81 ? -18.904 3.379 -12.086 1.00 11.92 57 HIS C C 1
ATOM 3166 O O . HIS C 1 81 ? -19.648 4.335 -12.137 1.00 14.46 57 HIS C O 1
ATOM 3173 N N . LYS C 1 82 ? -19.094 2.380 -11.241 1.00 11.18 58 LYS C N 1
ATOM 3174 C CA . LYS C 1 82 ? -20.291 2.306 -10.397 1.00 11.19 58 LYS C CA 1
ATOM 3175 C C . LYS C 1 82 ? -20.280 3.330 -9.271 1.00 11.69 58 LYS C C 1
ATOM 3176 O O . LYS C 1 82 ? -21.328 3.748 -8.777 1.00 13.46 58 LYS C O 1
ATOM 3182 N N . PHE C 1 83 ? -19.091 3.736 -8.861 1.00 11.80 59 PHE C N 1
ATOM 3183 C CA . PHE C 1 83 ? -18.883 4.702 -7.778 1.00 12.33 59 PHE C CA 1
ATOM 3184 C C . PHE C 1 83 ? -18.022 5.812 -8.307 1.00 13.35 59 PHE C C 1
ATOM 3185 O O . PHE C 1 83 ? -16.860 5.963 -7.913 1.00 14.79 59 PHE C O 1
ATOM 3193 N N . ALA C 1 84 ? -18.596 6.594 -9.210 1.00 14.85 60 ALA C N 1
ATOM 3194 C CA . ALA C 1 84 ? -17.845 7.612 -9.985 1.00 16.86 60 ALA C CA 1
ATOM 3195 C C . ALA C 1 84 ? -17.216 8.726 -9.151 1.00 20.00 60 ALA C C 1
ATOM 3196 O O . ALA C 1 84 ? -16.295 9.391 -9.619 1.00 21.76 60 ALA C O 1
ATOM 3198 N N A LYS C 1 85 ? -17.724 8.874 -7.933 0.70 20.53 61 LYS C N 1
ATOM 3199 N N B LYS C 1 85 ? -17.734 8.961 -7.940 0.30 19.97 61 LYS C N 1
ATOM 3200 C CA A LYS C 1 85 ? -17.340 9.904 -6.940 0.70 22.67 61 LYS C CA 1
ATOM 3201 C CA B LYS C 1 85 ? -17.177 9.998 -7.025 0.30 20.83 61 LYS C CA 1
ATOM 3202 C C A LYS C 1 85 ? -16.365 9.419 -5.879 0.70 21.25 61 LYS C C 1
ATOM 3203 C C B LYS C 1 85 ? -16.428 9.431 -5.808 0.30 20.13 61 LYS C C 1
ATOM 3204 O O A LYS C 1 85 ? -15.700 10.216 -5.212 0.70 21.72 61 LYS C O 1
ATOM 3205 O O B LYS C 1 85 ? -16.001 10.194 -4.937 0.30 20.49 61 LYS C O 1
ATOM 3216 N N . ASP C 1 86 ? -16.286 8.109 -5.723 1.00 19.30 62 ASP C N 1
ATOM 3217 C CA . ASP C 1 86 ? -15.519 7.515 -4.619 1.00 18.16 62 ASP C CA 1
ATOM 3218 C C . ASP C 1 86 ? -14.024 7.722 -4.785 1.00 16.57 62 ASP C C 1
ATOM 3219 O O . ASP C 1 86 ? -13.476 7.584 -5.879 1.00 16.20 62 ASP C O 1
ATOM 3224 N N . ALA C 1 87 ? -13.380 8.050 -3.682 1.00 16.81 63 ALA C N 1
ATOM 3225 C CA . ALA C 1 87 ? -11.937 8.136 -3.620 1.00 16.94 63 ALA C CA 1
ATOM 3226 C C . ALA C 1 87 ? -11.329 6.743 -3.671 1.00 16.68 63 ALA C C 1
ATOM 3227 O O . ALA C 1 87 ? -12.021 5.738 -3.471 1.00 16.87 63 ALA C O 1
ATOM 3229 N N . GLU C 1 88 ? -10.034 6.686 -3.964 1.00 17.70 64 GLU C N 1
ATOM 3230 C CA . GLU C 1 88 ? -9.316 5.396 -4.084 1.00 17.96 64 GLU C CA 1
ATOM 3231 C C . GLU C 1 88 ? -9.478 4.506 -2.848 1.00 17.44 64 GLU C C 1
ATOM 3232 O O . GLU C 1 88 ? -9.655 3.284 -2.961 1.00 18.05 64 GLU C O 1
ATOM 3238 N N . GLY C 1 89 ? -9.422 5.106 -1.659 1.00 17.03 65 GLY C N 1
ATOM 3239 C CA . GLY C 1 89 ? -9.553 4.325 -0.418 1.00 17.08 65 GLY C CA 1
ATOM 3240 C C . GLY C 1 89 ? -10.883 3.575 -0.376 1.00 16.31 65 GLY C C 1
ATOM 3241 O O . GLY C 1 89 ? -10.958 2.411 0.020 1.00 17.33 65 GLY C O 1
ATOM 3242 N N . ASP C 1 90 ? -11.933 4.258 -0.815 1.00 15.83 66 ASP C N 1
ATOM 3243 C CA . ASP C 1 90 ? -13.282 3.678 -0.821 1.00 15.96 66 ASP C CA 1
ATOM 3244 C C . ASP C 1 90 ? -13.423 2.622 -1.928 1.00 14.24 66 ASP C C 1
ATOM 3245 O O . ASP C 1 90 ? -14.005 1.568 -1.706 1.00 13.48 66 ASP C O 1
ATOM 3250 N N . LEU C 1 91 ? -12.850 2.883 -3.096 1.00 13.08 67 LEU C N 1
ATOM 3251 C CA . LEU C 1 91 ? -12.817 1.884 -4.169 1.00 13.34 67 LEU C CA 1
ATOM 3252 C C . LEU C 1 91 ? -12.054 0.640 -3.722 1.00 12.94 67 LEU C C 1
ATOM 3253 O O . LEU C 1 91 ? -12.450 -0.477 -4.016 1.00 13.46 67 LEU C O 1
ATOM 3258 N N A SER C 1 92 ? -10.944 0.838 -3.017 0.70 12.87 68 SER C N 1
ATOM 3259 N N B SER C 1 92 ? -10.959 0.863 -3.004 0.30 13.53 68 SER C N 1
ATOM 3260 C CA A SER C 1 92 ? -10.153 -0.313 -2.562 0.70 13.59 68 SER C CA 1
ATOM 3261 C CA B SER C 1 92 ? -10.124 -0.235 -2.518 0.30 14.21 68 SER C CA 1
ATOM 3262 C C A SER C 1 92 ? -10.909 -1.153 -1.534 0.70 13.37 68 SER C C 1
ATOM 3263 C C B SER C 1 92 ? -10.891 -1.129 -1.538 0.30 13.92 68 SER C C 1
ATOM 3264 O O A SER C 1 92 ? -10.840 -2.366 -1.568 0.70 13.79 68 SER C O 1
ATOM 3265 O O B SER C 1 92 ? -10.807 -2.348 -1.608 0.30 14.24 68 SER C O 1
ATOM 3270 N N . LYS C 1 93 ? -11.635 -0.505 -0.628 1.00 13.76 69 LYS C N 1
ATOM 3271 C CA A LYS C 1 93 ? -12.419 -1.233 0.347 0.50 14.13 69 LYS C CA 1
ATOM 3272 C CA B LYS C 1 93 ? -12.440 -1.231 0.346 0.50 13.68 69 LYS C CA 1
ATOM 3273 C C . LYS C 1 93 ? -13.532 -2.042 -0.337 1.00 12.81 69 LYS C C 1
ATOM 3274 O O . LYS C 1 93 ? -13.768 -3.198 -0.002 1.00 12.91 69 LYS C O 1
ATOM 3285 N N . LEU C 1 94 ? -14.221 -1.426 -1.289 1.00 11.53 70 LEU C N 1
ATOM 3286 C CA . LEU C 1 94 ? -15.247 -2.140 -2.049 1.00 11.16 70 LEU C CA 1
ATOM 3287 C C . LEU C 1 94 ? -14.632 -3.310 -2.826 1.00 11.70 70 LEU C C 1
ATOM 3288 O O . LEU C 1 94 ? -15.192 -4.385 -2.901 1.00 11.66 70 LEU C O 1
ATOM 3293 N N . ARG C 1 95 ? -13.450 -3.095 -3.403 1.00 11.41 71 ARG C N 1
ATOM 3294 C CA . ARG C 1 95 ? -12.800 -4.187 -4.111 1.00 12.15 71 ARG C CA 1
ATOM 3295 C C . ARG C 1 95 ? -12.449 -5.332 -3.171 1.00 11.76 71 ARG C C 1
ATOM 3296 O O . ARG C 1 95 ? -12.652 -6.500 -3.508 1.00 12.53 71 ARG C O 1
ATOM 3304 N N . ALA C 1 96 ? -11.925 -5.011 -1.987 1.00 11.67 72 ALA C N 1
ATOM 3305 C CA . ALA C 1 96 ? -11.587 -6.051 -1.005 1.00 12.99 72 ALA C CA 1
ATOM 3306 C C . ALA C 1 96 ? -12.828 -6.842 -0.574 1.00 12.15 72 ALA C C 1
ATOM 3307 O O . ALA C 1 96 ? -12.732 -8.020 -0.226 1.00 14.06 72 ALA C O 1
ATOM 3309 N N . ALA C 1 97 ? -14.002 -6.200 -0.619 1.00 12.05 73 ALA C N 1
ATOM 3310 C CA . ALA C 1 97 ? -15.279 -6.865 -0.267 1.00 12.96 73 ALA C CA 1
ATOM 3311 C C . ALA C 1 97 ? -15.672 -7.928 -1.289 1.00 12.57 73 ALA C C 1
ATOM 3312 O O . ALA C 1 97 ? -16.418 -8.852 -0.982 1.00 14.25 73 ALA C O 1
ATOM 3314 N N . LEU C 1 98 ? -15.160 -7.797 -2.512 1.00 11.82 74 LEU C N 1
ATOM 3315 C CA . LEU C 1 98 ? -15.467 -8.710 -3.615 1.00 12.13 74 LEU C CA 1
ATOM 3316 C C . LEU C 1 98 ? -14.341 -9.710 -3.971 1.00 13.13 74 LEU C C 1
ATOM 3317 O O . LEU C 1 98 ? -14.615 -10.892 -4.206 1.00 14.81 74 LEU C O 1
ATOM 3322 N N A VAL C 1 99 ? -13.118 -9.201 -4.017 0.70 12.56 75 VAL C N 1
ATOM 3323 N N B VAL C 1 99 ? -13.083 -9.249 -4.065 0.30 14.39 75 VAL C N 1
ATOM 3324 C CA A VAL C 1 99 ? -11.960 -9.973 -4.465 0.70 12.67 75 VAL C CA 1
ATOM 3325 C CA B VAL C 1 99 ? -11.918 -10.126 -4.509 0.30 15.20 75 VAL C CA 1
ATOM 3326 C C A VAL C 1 99 ? -11.271 -10.458 -3.218 0.70 12.22 75 VAL C C 1
ATOM 3327 C C B VAL C 1 99 ? -11.203 -11.003 -3.452 0.30 15.64 75 VAL C C 1
ATOM 3328 O O A VAL C 1 99 ? -10.346 -9.849 -2.692 0.70 12.08 75 VAL C O 1
ATOM 3329 O O B VAL C 1 99 ? -10.099 -11.507 -3.679 0.30 17.98 75 VAL C O 1
ATOM 3336 N N A ASN C 1 100 ? -11.775 -11.574 -2.732 0.70 11.24 76 ASN C N 1
ATOM 3337 N N B ASN C 1 100 ? -11.852 -11.211 -2.323 0.30 14.96 76 ASN C N 1
ATOM 3338 C CA A ASN C 1 100 ? -11.256 -12.181 -1.505 0.70 11.83 76 ASN C CA 1
ATOM 3339 C CA B ASN C 1 100 ? -11.298 -12.030 -1.247 0.30 14.21 76 ASN C CA 1
ATOM 3340 C C A ASN C 1 100 ? -11.642 -13.630 -1.437 0.70 11.88 76 ASN C C 1
ATOM 3341 C C B ASN C 1 100 ? -11.627 -13.543 -1.387 0.30 12.99 76 ASN C C 1
ATOM 3342 O O A ASN C 1 100 ? -12.596 -14.071 -2.078 0.70 12.28 76 ASN C O 1
ATOM 3343 O O B ASN C 1 100 ? -12.513 -13.925 -2.152 0.30 13.03 76 ASN C O 1
ATOM 3352 N N . GLU C 1 101 ? -10.894 -14.383 -0.643 1.00 10.98 77 GLU C N 1
ATOM 3353 C CA . GLU C 1 101 ? -11.066 -15.831 -0.631 1.00 10.54 77 GLU C CA 1
ATOM 3354 C C . GLU C 1 101 ? -12.485 -16.258 -0.256 1.00 10.12 77 GLU C C 1
ATOM 3355 O O . GLU C 1 101 ? -13.046 -17.158 -0.877 1.00 10.43 77 GLU C O 1
ATOM 3361 N N . LYS C 1 102 ? -13.042 -15.650 0.780 1.00 10.94 78 LYS C N 1
ATOM 3362 C CA . LYS C 1 102 ? -14.378 -16.007 1.250 1.00 11.38 78 LYS C CA 1
ATOM 3363 C C . LYS C 1 102 ? -15.426 -15.822 0.132 1.00 11.51 78 LYS C C 1
ATOM 3364 O O . LYS C 1 102 ? -16.274 -16.688 -0.124 1.00 11.19 78 LYS C O 1
ATOM 3370 N N A SER C 1 103 ? -15.385 -14.670 -0.526 0.70 11.43 79 SER C N 1
ATOM 3371 N N B SER C 1 103 ? -15.330 -14.664 -0.515 0.30 11.28 79 SER C N 1
ATOM 3372 C CA A SER C 1 103 ? -16.318 -14.375 -1.620 0.70 12.44 79 SER C CA 1
ATOM 3373 C CA B SER C 1 103 ? -16.197 -14.278 -1.626 0.30 11.56 79 SER C CA 1
ATOM 3374 C C A SER C 1 103 ? -16.128 -15.309 -2.814 0.70 11.03 79 SER C C 1
ATOM 3375 C C B SER C 1 103 ? -16.110 -15.267 -2.776 0.30 10.99 79 SER C C 1
ATOM 3376 O O A SER C 1 103 ? -17.100 -15.847 -3.384 0.70 12.02 79 SER C O 1
ATOM 3377 O O B SER C 1 103 ? -17.121 -15.777 -3.274 0.30 11.82 79 SER C O 1
ATOM 3382 N N . PHE C 1 104 ? -14.880 -15.533 -3.190 1.00 10.98 80 PHE C N 1
ATOM 3383 C CA . PHE C 1 104 ? -14.619 -16.438 -4.313 1.00 10.59 80 PHE C CA 1
ATOM 3384 C C . PHE C 1 104 ? -14.971 -17.904 -4.004 1.00 10.02 80 PHE C C 1
ATOM 3385 O O . PHE C 1 104 ? -15.443 -18.632 -4.874 1.00 10.89 80 PHE C O 1
ATOM 3393 N N . ALA C 1 105 ? -14.772 -18.323 -2.760 1.00 10.50 81 ALA C N 1
ATOM 3394 C CA . ALA C 1 105 ? -15.171 -19.665 -2.345 1.00 10.26 81 ALA C CA 1
ATOM 3395 C C . ALA C 1 105 ? -16.698 -19.814 -2.417 1.00 10.43 81 ALA C C 1
ATOM 3396 O O . ALA C 1 105 ? -17.214 -20.855 -2.814 1.00 11.71 81 ALA C O 1
ATOM 3398 N N . LYS C 1 106 ? -17.417 -18.753 -2.047 1.00 11.40 82 LYS C N 1
ATOM 3399 C CA . LYS C 1 106 ? -18.874 -18.754 -2.156 1.00 12.51 82 LYS C CA 1
ATOM 3400 C C . LYS C 1 106 ? -19.303 -18.900 -3.621 1.00 11.50 82 LYS C C 1
ATOM 3401 O O . LYS C 1 106 ? -20.172 -19.685 -3.958 1.00 12.21 82 LYS C O 1
ATOM 3407 N N . ILE C 1 107 ? -18.671 -18.132 -4.503 1.00 11.34 83 ILE C N 1
ATOM 3408 C CA . ILE C 1 107 ? -18.954 -18.232 -5.937 1.00 11.74 83 ILE C CA 1
ATOM 3409 C C . ILE C 1 107 ? -18.629 -19.644 -6.425 1.00 11.14 83 ILE C C 1
ATOM 3410 O O . ILE C 1 107 ? -19.405 -20.284 -7.126 1.00 12.64 83 ILE C O 1
ATOM 3415 N N . ALA C 1 108 ? -17.469 -20.149 -6.019 1.00 11.13 84 ALA C N 1
ATOM 3416 C CA . ALA C 1 108 ? -17.058 -21.506 -6.404 1.00 11.33 84 ALA C CA 1
ATOM 3417 C C . ALA C 1 108 ? -18.100 -22.542 -5.963 1.00 11.52 84 ALA C C 1
ATOM 3418 O O . ALA C 1 108 ? -18.494 -23.421 -6.720 1.00 12.68 84 ALA C O 1
ATOM 3420 N N . ASN C 1 109 ? -18.566 -22.427 -4.725 1.00 12.59 85 ASN C N 1
ATOM 3421 C CA . ASN C 1 109 ? -19.592 -23.350 -4.223 1.00 14.96 85 ASN C CA 1
ATOM 3422 C C . ASN C 1 109 ? -20.913 -23.251 -5.020 1.00 14.86 85 ASN C C 1
ATOM 3423 O O . ASN C 1 109 ? -21.562 -24.273 -5.269 1.00 16.65 85 ASN C O 1
ATOM 3428 N N . SER C 1 110 ? -21.243 -22.052 -5.504 1.00 14.60 86 SER C N 1
ATOM 3429 C CA . SER C 1 110 ? -22.459 -21.835 -6.354 1.00 15.38 86 SER C CA 1
ATOM 3430 C C . SER C 1 110 ? -22.334 -22.568 -7.706 1.00 14.64 86 SER C C 1
ATOM 3431 O O . SER C 1 110 ? -23.324 -22.870 -8.368 1.00 17.29 86 SER C O 1
ATOM 3434 N N . LEU C 1 111 ? -21.091 -22.833 -8.103 1.00 13.81 87 LEU C N 1
ATOM 3435 C CA . LEU C 1 111 ? -20.773 -23.592 -9.323 1.00 12.91 87 LEU C CA 1
ATOM 3436 C C . LEU C 1 111 ? -20.537 -25.079 -9.060 1.00 12.92 87 LEU C C 1
ATOM 3437 O O . LEU C 1 111 ? -20.191 -25.822 -9.950 1.00 12.94 87 LEU C O 1
ATOM 3442 N N . ASN C 1 112 ? -20.697 -25.496 -7.811 1.00 12.77 88 ASN C N 1
ATOM 3443 C CA . ASN C 1 112 ? -20.326 -26.870 -7.362 1.00 13.50 88 ASN C CA 1
ATOM 3444 C C . ASN C 1 112 ? -18.877 -27.199 -7.733 1.00 12.00 88 ASN C C 1
ATOM 3445 O O . ASN C 1 112 ? -18.554 -28.341 -8.059 1.00 12.21 88 ASN C O 1
ATOM 3450 N N A LEU C 1 113 ? -18.016 -26.205 -7.595 0.60 11.38 89 LEU C N 1
ATOM 3451 N N B LEU C 1 113 ? -17.971 -26.203 -7.704 0.40 12.18 89 LEU C N 1
ATOM 3452 C CA A LEU C 1 113 ? -16.691 -26.308 -8.140 0.60 11.49 89 LEU C CA 1
ATOM 3453 C CA B LEU C 1 113 ? -16.572 -26.414 -8.198 0.40 12.45 89 LEU C CA 1
ATOM 3454 C C A LEU C 1 113 ? -15.859 -27.429 -7.502 0.60 10.62 89 LEU C C 1
ATOM 3455 C C B LEU C 1 113 ? -15.853 -27.539 -7.511 0.40 11.52 89 LEU C C 1
ATOM 3456 O O A LEU C 1 113 ? -15.041 -28.041 -8.169 0.60 11.15 89 LEU C O 1
ATOM 3457 O O B LEU C 1 113 ? -15.072 -28.251 -8.135 0.40 11.84 89 LEU C O 1
ATOM 3466 N N . GLY C 1 114 ? -16.098 -27.701 -6.218 1.00 11.18 90 GLY C N 1
ATOM 3467 C CA . GLY C 1 114 ? -15.422 -28.760 -5.484 1.00 12.27 90 GLY C CA 1
ATOM 3468 C C . GLY C 1 114 ? -15.582 -30.114 -6.150 1.00 11.93 90 GLY C C 1
ATOM 3469 O O . GLY C 1 114 ? -14.695 -30.944 -6.075 1.00 13.85 90 GLY C O 1
ATOM 3470 N N . ASP C 1 115 ? -16.706 -30.313 -6.837 1.00 11.62 91 ASP C N 1
ATOM 3471 C CA . ASP C 1 115 ? -16.996 -31.575 -7.518 1.00 12.19 91 ASP C CA 1
ATOM 3472 C C . ASP C 1 115 ? -16.020 -31.838 -8.652 1.00 12.30 91 ASP C C 1
ATOM 3473 O O . ASP C 1 115 ? -15.786 -32.974 -9.010 1.00 16.34 91 ASP C O 1
ATOM 3478 N N . PHE C 1 116 ? -15.441 -30.773 -9.203 1.00 10.97 92 PHE C N 1
ATOM 3479 C CA . PHE C 1 116 ? -14.605 -30.840 -10.431 1.00 11.69 92 PHE C CA 1
ATOM 3480 C C . PHE C 1 116 ? -13.091 -30.709 -10.227 1.00 11.59 92 PHE C C 1
ATOM 3481 O O . PHE C 1 116 ? -12.310 -31.009 -11.141 1.00 13.20 92 PHE C O 1
ATOM 3489 N N . ILE C 1 117 ? -12.672 -30.243 -9.050 1.00 10.05 93 ILE C N 1
ATOM 3490 C CA . ILE C 1 117 ? -11.256 -30.003 -8.788 1.00 9.52 93 ILE C CA 1
ATOM 3491 C C . ILE C 1 117 ? -10.516 -31.305 -8.603 1.00 9.37 93 ILE C C 1
ATOM 3492 O O . ILE C 1 117 ? -10.917 -32.181 -7.844 1.00 12.26 93 ILE C O 1
ATOM 3497 N N . LEU C 1 118 ? -9.414 -31.432 -9.326 1.00 8.65 94 LEU C N 1
ATOM 3498 C CA . LEU C 1 118 ? -8.562 -32.614 -9.317 1.00 8.92 94 LEU C CA 1
ATOM 3499 C C . LEU C 1 118 ? -7.470 -32.463 -8.264 1.00 8.45 94 LEU C C 1
ATOM 3500 O O . LEU C 1 118 ? -6.737 -31.479 -8.237 1.00 9.05 94 LEU C O 1
ATOM 3505 N N . MET C 1 119 ? -7.382 -33.449 -7.387 1.00 8.31 95 MET C N 1
ATOM 3506 C CA . MET C 1 119 ? -6.389 -33.419 -6.312 1.00 7.81 95 MET C CA 1
ATOM 3507 C C . MET C 1 119 ? -6.069 -34.851 -5.881 1.00 7.26 95 MET C C 1
ATOM 3508 O O . MET C 1 119 ? -6.784 -35.797 -6.189 1.00 8.63 95 MET C O 1
ATOM 3513 N N . SER C 1 120 ? -4.968 -35.012 -5.175 1.00 8.06 96 SER C N 1
ATOM 3514 C CA . SER C 1 120 ? -4.564 -36.331 -4.711 1.00 8.07 96 SER C CA 1
ATOM 3515 C C . SER C 1 120 ? -5.548 -36.902 -3.710 1.00 8.37 96 SER C C 1
ATOM 3516 O O . SER C 1 120 ? -6.334 -36.191 -3.076 1.00 8.45 96 SER C O 1
ATOM 3519 N N . VAL C 1 121 ? -5.478 -38.213 -3.539 1.00 8.42 97 VAL C N 1
ATOM 3520 C CA . VAL C 1 121 ? -6.304 -38.905 -2.534 1.00 8.35 97 VAL C CA 1
ATOM 3521 C C . VAL C 1 121 ? -6.069 -38.299 -1.156 1.00 8.50 97 VAL C C 1
ATOM 3522 O O . VAL C 1 121 ? -7.011 -38.041 -0.430 1.00 8.78 97 VAL C O 1
ATOM 3526 N N . ALA C 1 122 ? -4.806 -38.085 -0.802 1.00 8.62 98 ALA C N 1
ATOM 3527 C CA . ALA C 1 122 ? -4.476 -37.560 0.520 1.00 9.04 98 ALA C CA 1
ATOM 3528 C C . ALA C 1 122 ? -5.094 -36.172 0.706 1.00 9.10 98 ALA C C 1
ATOM 3529 O O . ALA C 1 122 ? -5.675 -35.853 1.733 1.00 9.34 98 ALA C O 1
ATOM 3531 N N . GLU C 1 123 ? -4.964 -35.314 -0.303 1.00 8.67 99 GLU C N 1
ATOM 3532 C CA . GLU C 1 123 ? -5.510 -33.951 -0.200 1.00 8.53 99 GLU C CA 1
ATOM 3533 C C . GLU C 1 123 ? -7.027 -33.995 -0.068 1.00 8.65 99 GLU C C 1
ATOM 3534 O O . GLU C 1 123 ? -7.609 -33.274 0.728 1.00 8.94 99 GLU C O 1
ATOM 3540 N N . GLU C 1 124 ? -7.668 -34.844 -0.853 1.00 7.91 100 GLU C N 1
ATOM 3541 C CA . GLU C 1 124 ? -9.110 -34.996 -0.769 1.00 7.66 100 GLU C CA 1
ATOM 3542 C C . GLU C 1 124 ? -9.548 -35.504 0.628 1.00 7.62 100 GLU C C 1
ATOM 3543 O O . GLU C 1 124 ? -10.481 -34.971 1.242 1.00 8.48 100 GLU C O 1
ATOM 3549 N N . ASN C 1 125 ? -8.863 -36.527 1.130 1.00 8.30 101 ASN C N 1
ATOM 3550 C CA . ASN C 1 125 ? -9.150 -37.045 2.486 1.00 8.48 101 ASN C CA 1
ATOM 3551 C C . ASN C 1 125 ? -8.973 -36.009 3.576 1.00 8.37 101 ASN C C 1
ATOM 3552 O O . ASN C 1 125 ? -9.636 -36.078 4.593 1.00 9.72 101 ASN C O 1
ATOM 3557 N N . ASN C 1 126 ? -8.068 -35.063 3.331 1.00 8.53 102 ASN C N 1
ATOM 3558 C CA . ASN C 1 126 ? -7.798 -33.949 4.248 1.00 9.29 102 ASN C CA 1
ATOM 3559 C C . ASN C 1 126 ? -8.764 -32.756 4.068 1.00 8.86 102 ASN C C 1
ATOM 3560 O O . ASN C 1 126 ? -8.544 -31.687 4.623 1.00 10.17 102 ASN C O 1
ATOM 3565 N N . GLY C 1 127 ? -9.830 -32.958 3.296 1.00 8.50 103 GLY C N 1
ATOM 3566 C CA . GLY C 1 127 ? -10.859 -31.951 3.079 1.00 8.67 103 GLY C CA 1
ATOM 3567 C C . GLY C 1 127 ? -10.567 -30.939 2.010 1.00 8.25 103 GLY C C 1
ATOM 3568 O O . GLY C 1 127 ? -11.195 -29.886 1.985 1.00 8.82 103 GLY C O 1
ATOM 3569 N N . GLY C 1 128 ? -9.671 -31.265 1.088 1.00 8.28 104 GLY C N 1
ATOM 3570 C CA . GLY C 1 128 ? -9.277 -30.292 0.063 1.00 7.81 104 GLY C CA 1
ATOM 3571 C C . GLY C 1 128 ? -10.403 -29.702 -0.781 1.00 8.41 104 GLY C C 1
ATOM 3572 O O . GLY C 1 128 ? -10.373 -28.516 -1.120 1.00 9.14 104 GLY C O 1
ATOM 3573 N N . LYS C 1 129 ? -11.385 -30.510 -1.145 1.00 8.99 105 LYS C N 1
ATOM 3574 C CA . LYS C 1 129 ? -12.482 -30.003 -1.969 1.00 10.36 105 LYS C CA 1
ATOM 3575 C C . LYS C 1 129 ? -13.370 -29.011 -1.263 1.00 9.42 105 LYS C C 1
ATOM 3576 O O . LYS C 1 129 ? -14.145 -28.318 -1.914 1.00 9.77 105 LYS C O 1
ATOM 3582 N N . GLU C 1 130 ? -13.202 -28.931 0.049 1.00 8.64 106 GLU C N 1
ATOM 3583 C CA . GLU C 1 130 ? -13.962 -28.027 0.909 1.00 9.43 106 GLU C CA 1
ATOM 3584 C C . GLU C 1 130 ? -13.136 -26.833 1.412 1.00 8.50 106 GLU C C 1
ATOM 3585 O O . GLU C 1 130 ? -13.648 -25.959 2.103 1.00 9.82 106 GLU C O 1
ATOM 3591 N N . LYS C 1 131 ? -11.862 -26.781 1.064 1.00 8.16 107 LYS C N 1
ATOM 3592 C CA . LYS C 1 131 ? -11.010 -25.692 1.517 1.00 8.16 107 LYS C CA 1
ATOM 3593 C C . LYS C 1 131 ? -11.304 -24.434 0.713 1.00 7.96 107 LYS C C 1
ATOM 3594 O O . LYS C 1 131 ? -11.231 -24.456 -0.515 1.00 8.15 107 LYS C O 1
ATOM 3600 N N . PRO C 1 132 ? -11.610 -23.318 1.366 1.00 7.43 108 PRO C N 1
ATOM 3601 C CA . PRO C 1 132 ? -11.911 -22.124 0.596 1.00 7.89 108 PRO C CA 1
ATOM 3602 C C . PRO C 1 132 ? -10.738 -21.654 -0.245 1.00 7.40 108 PRO C C 1
ATOM 3603 O O . PRO C 1 132 ? -10.952 -21.080 -1.315 1.00 8.46 108 PRO C O 1
ATOM 3607 N N . SER C 1 133 ? -9.504 -21.860 0.199 1.00 7.74 109 SER C N 1
ATOM 3608 C CA . SER C 1 133 ? -8.364 -21.439 -0.624 1.00 7.58 109 SER C CA 1
ATOM 3609 C C . SER C 1 133 ? -8.317 -22.191 -1.943 1.00 7.48 109 SER C C 1
ATOM 3610 O O . SER C 1 133 ? -7.981 -21.639 -2.975 1.00 8.60 109 SER C O 1
ATOM 3613 N N . ILE C 1 134 ? -8.579 -23.493 -1.883 1.00 7.38 110 ILE C N 1
ATOM 3614 C CA . ILE C 1 134 ? -8.524 -24.337 -3.092 1.00 6.95 110 ILE C CA 1
ATOM 3615 C C . ILE C 1 134 ? -9.673 -23.970 -4.052 1.00 7.21 110 ILE C C 1
ATOM 3616 O O . ILE C 1 134 ? -9.495 -23.869 -5.274 1.00 7.40 110 ILE C O 1
ATOM 3621 N N . LEU C 1 135 ? -10.852 -23.763 -3.490 1.00 7.37 111 LEU C N 1
ATOM 3622 C CA . LEU C 1 135 ? -12.038 -23.361 -4.257 1.00 7.77 111 LEU C CA 1
ATOM 3623 C C . LEU C 1 135 ? -11.809 -21.996 -4.903 1.00 7.75 111 LEU C C 1
ATOM 3624 O O . LEU C 1 135 ? -12.061 -21.826 -6.102 1.00 8.18 111 LEU C O 1
ATOM 3629 N N . SER C 1 136 ? -11.336 -21.024 -4.116 1.00 7.91 112 SER C N 1
ATOM 3630 C CA . SER C 1 136 ? -11.029 -19.690 -4.644 1.00 8.56 112 SER C CA 1
ATOM 3631 C C . SER C 1 136 ? -9.964 -19.731 -5.748 1.00 7.68 112 SER C C 1
ATOM 3632 O O . SER C 1 136 ? -10.116 -19.129 -6.802 1.00 8.30 112 SER C O 1
ATOM 3635 N N . ASP C 1 137 ? -8.898 -20.479 -5.510 1.00 7.99 113 ASP C N 1
ATOM 3636 C CA . ASP C 1 137 ? -7.803 -20.553 -6.482 1.00 8.13 113 ASP C CA 1
ATOM 3637 C C . ASP C 1 137 ? -8.307 -21.112 -7.802 1.00 7.27 113 ASP C C 1
ATOM 3638 O O . ASP C 1 137 ? -7.939 -20.633 -8.869 1.00 7.69 113 ASP C O 1
ATOM 3643 N N . ALA C 1 138 ? -9.116 -22.157 -7.741 1.00 7.93 114 ALA C N 1
ATOM 3644 C CA . ALA C 1 138 ? -9.636 -22.769 -8.952 1.00 7.93 114 ALA C CA 1
ATOM 3645 C C . ALA C 1 138 ? -10.551 -21.806 -9.705 1.00 7.72 114 ALA C C 1
ATOM 3646 O O . ALA C 1 138 ? -10.512 -21.732 -10.937 1.00 7.84 114 ALA C O 1
ATOM 3648 N N A LEU C 1 139 ? -11.419 -21.094 -8.984 0.70 6.99 115 LEU C N 1
ATOM 3649 N N B LEU C 1 139 ? -11.365 -21.044 -8.985 0.30 8.36 115 LEU C N 1
ATOM 3650 C CA A LEU C 1 139 ? -12.263 -20.094 -9.637 0.70 7.74 115 LEU C CA 1
ATOM 3651 C CA B LEU C 1 139 ? -12.243 -20.091 -9.651 0.30 9.01 115 LEU C CA 1
ATOM 3652 C C A LEU C 1 139 ? -11.403 -19.079 -10.392 0.70 7.33 115 LEU C C 1
ATOM 3653 C C B LEU C 1 139 ? -11.432 -18.952 -10.297 0.30 8.81 115 LEU C C 1
ATOM 3654 O O A LEU C 1 139 ? -11.628 -18.782 -11.573 0.70 6.88 115 LEU C O 1
ATOM 3655 O O B LEU C 1 139 ? -11.787 -18.474 -11.378 0.30 9.02 115 LEU C O 1
ATOM 3664 N N A GLU C 1 140 ? -10.410 -18.529 -9.688 0.60 6.73 116 GLU C N 1
ATOM 3665 N N B GLU C 1 140 ? -10.346 -18.526 -9.641 0.40 7.97 116 GLU C N 1
ATOM 3666 C CA A GLU C 1 140 ? -9.538 -17.526 -10.308 0.60 6.95 116 GLU C CA 1
ATOM 3667 C CA B GLU C 1 140 ? -9.447 -17.537 -10.238 0.40 8.17 116 GLU C CA 1
ATOM 3668 C C A GLU C 1 140 ? -8.784 -18.098 -11.508 0.60 7.28 116 GLU C C 1
ATOM 3669 C C B GLU C 1 140 ? -8.790 -18.101 -11.491 0.40 7.92 116 GLU C C 1
ATOM 3670 O O A GLU C 1 140 ? -8.629 -17.426 -12.522 0.60 7.92 116 GLU C O 1
ATOM 3671 O O B GLU C 1 140 ? -8.722 -17.435 -12.520 0.40 8.20 116 GLU C O 1
ATOM 3682 N N . ALA C 1 141 ? -8.327 -19.343 -11.396 1.00 7.83 117 ALA C N 1
ATOM 3683 C CA . ALA C 1 141 ? -7.679 -20.011 -12.535 1.00 7.78 117 ALA C CA 1
ATOM 3684 C C . ALA C 1 141 ? -8.609 -20.157 -13.729 1.00 7.56 117 ALA C C 1
ATOM 3685 O O . ALA C 1 141 ? -8.176 -20.012 -14.872 1.00 8.15 117 ALA C O 1
ATOM 3687 N N . ILE C 1 142 ? -9.878 -20.490 -13.475 1.00 7.89 118 ILE C N 1
ATOM 3688 C CA . ILE C 1 142 ? -10.861 -20.588 -14.569 1.00 7.99 118 ILE C CA 1
ATOM 3689 C C . ILE C 1 142 ? -10.991 -19.241 -15.272 1.00 7.83 118 ILE C C 1
ATOM 3690 O O . ILE C 1 142 ? -11.008 -19.171 -16.486 1.00 8.39 118 ILE C O 1
ATOM 3695 N N . ILE C 1 143 ? -11.122 -18.159 -14.526 1.00 7.58 119 ILE C N 1
ATOM 3696 C CA . ILE C 1 143 ? -11.228 -16.835 -15.150 1.00 7.75 119 ILE C CA 1
ATOM 3697 C C . ILE C 1 143 ? -9.949 -16.512 -15.935 1.00 8.03 119 ILE C C 1
ATOM 3698 O O . ILE C 1 143 ? -10.028 -15.960 -17.021 1.00 8.93 119 ILE C O 1
ATOM 3703 N N . GLY C 1 144 ? -8.789 -16.860 -15.383 1.00 7.57 120 GLY C N 1
ATOM 3704 C CA . GLY C 1 144 ? -7.545 -16.686 -16.130 1.00 7.99 120 GLY C CA 1
ATOM 3705 C C . GLY C 1 144 ? -7.556 -17.453 -17.430 1.00 8.22 120 GLY C C 1
ATOM 3706 O O . GLY C 1 144 ? -7.078 -16.960 -18.454 1.00 9.17 120 GLY C O 1
ATOM 3707 N N . ALA C 1 145 ? -8.066 -18.687 -17.390 1.00 8.87 121 ALA C N 1
ATOM 3708 C CA . ALA C 1 145 ? -8.123 -19.529 -18.576 1.00 8.92 121 ALA C CA 1
ATOM 3709 C C . ALA C 1 145 ? -9.065 -18.944 -19.638 1.00 9.28 121 ALA C C 1
ATOM 3710 O O . ALA C 1 145 ? -8.780 -18.996 -20.846 1.00 10.38 121 ALA C O 1
ATOM 3712 N N . ILE C 1 146 ? -10.203 -18.410 -19.201 1.00 9.14 122 ILE C N 1
ATOM 3713 C CA . ILE C 1 146 ? -11.124 -17.755 -20.147 1.00 9.28 122 ILE C CA 1
ATOM 3714 C C . ILE C 1 146 ? -10.446 -16.552 -20.782 1.00 9.10 122 ILE C C 1
ATOM 3715 O O . ILE C 1 146 ? -10.547 -16.323 -21.981 1.00 10.47 122 ILE C O 1
ATOM 3720 N N . HIS C 1 147 ? -9.765 -15.755 -19.967 1.00 9.36 123 HIS C N 1
ATOM 3721 C CA . HIS C 1 147 ? -9.009 -14.617 -20.508 1.00 9.65 123 HIS C CA 1
ATOM 3722 C C . HIS C 1 147 ? -7.980 -15.069 -21.556 1.00 9.64 123 HIS C C 1
ATOM 3723 O O . HIS C 1 147 ? -7.865 -14.488 -22.637 1.00 10.31 123 HIS C O 1
ATOM 3730 N N . LEU C 1 148 ? -7.237 -16.110 -21.216 1.00 10.33 124 LEU C N 1
ATOM 3731 C CA . LEU C 1 148 ? -6.204 -16.641 -22.105 1.00 11.92 124 LEU C CA 1
ATOM 3732 C C . LEU C 1 148 ? -6.775 -17.056 -23.460 1.00 11.79 124 LEU C C 1
ATOM 3733 O O . LEU C 1 148 ? -6.204 -16.753 -24.516 1.00 14.83 124 LEU C O 1
ATOM 3738 N N A GLU C 1 149 ? -7.915 -17.738 -23.458 0.70 12.27 125 GLU C N 1
ATOM 3739 N N B GLU C 1 149 ? -7.911 -17.746 -23.418 0.30 11.75 125 GLU C N 1
ATOM 3740 C CA A GLU C 1 149 ? -8.441 -18.247 -24.731 0.70 13.71 125 GLU C CA 1
ATOM 3741 C CA B GLU C 1 149 ? -8.545 -18.305 -24.625 0.30 11.86 125 GLU C CA 1
ATOM 3742 C C A GLU C 1 149 ? -9.369 -17.253 -25.454 0.70 13.39 125 GLU C C 1
ATOM 3743 C C B GLU C 1 149 ? -9.432 -17.339 -25.413 0.30 12.43 125 GLU C C 1
ATOM 3744 O O A GLU C 1 149 ? -9.377 -17.184 -26.685 0.70 13.71 125 GLU C O 1
ATOM 3745 O O B GLU C 1 149 ? -9.514 -17.418 -26.640 0.30 13.73 125 GLU C O 1
ATOM 3756 N N . ALA C 1 150 ? -10.094 -16.436 -24.702 1.00 12.53 126 ALA C N 1
ATOM 3757 C CA . ALA C 1 150 ? -11.122 -15.570 -25.284 1.00 13.44 126 ALA C CA 1
ATOM 3758 C C . ALA C 1 150 ? -10.941 -14.079 -25.110 1.00 12.31 126 ALA C C 1
ATOM 3759 O O . ALA C 1 150 ? -11.684 -13.281 -25.697 1.00 13.79 126 ALA C O 1
ATOM 3761 N N . GLY C 1 151 ? -9.969 -13.692 -24.293 1.00 11.91 127 GLY C N 1
ATOM 3762 C CA . GLY C 1 151 ? -9.668 -12.294 -24.082 1.00 11.81 127 GLY C CA 1
ATOM 3763 C C . GLY C 1 151 ? -10.365 -11.651 -22.914 1.00 11.09 127 GLY C C 1
ATOM 3764 O O . GLY C 1 151 ? -11.315 -12.188 -22.333 1.00 11.08 127 GLY C O 1
ATOM 3765 N N . PHE C 1 152 ? -9.893 -10.461 -22.592 1.00 10.62 128 PHE C N 1
ATOM 3766 C CA . PHE C 1 152 ? -10.348 -9.732 -21.397 1.00 10.23 128 PHE C CA 1
ATOM 3767 C C . PHE C 1 152 ? -11.838 -9.445 -21.359 1.00 10.81 128 PHE C C 1
ATOM 3768 O O . PHE C 1 152 ? -12.498 -9.611 -20.340 1.00 10.73 128 PHE C O 1
ATOM 3776 N N A GLU C 1 153 ? -12.384 -8.983 -22.468 0.70 11.77 129 GLU C N 1
ATOM 3777 N N B GLU C 1 153 ? -12.354 -8.965 -22.480 0.30 11.66 129 GLU C N 1
ATOM 3778 C CA A GLU C 1 153 ? -13.793 -8.600 -22.462 0.70 12.14 129 GLU C CA 1
ATOM 3779 C CA B GLU C 1 153 ? -13.772 -8.609 -22.585 0.30 12.56 129 GLU C CA 1
ATOM 3780 C C A GLU C 1 153 ? -14.697 -9.811 -22.210 0.70 11.50 129 GLU C C 1
ATOM 3781 C C B GLU C 1 153 ? -14.685 -9.789 -22.248 0.30 12.27 129 GLU C C 1
ATOM 3782 O O A GLU C 1 153 ? -15.709 -9.706 -21.514 0.70 11.39 129 GLU C O 1
ATOM 3783 O O B GLU C 1 153 ? -15.682 -9.637 -21.541 0.30 12.23 129 GLU C O 1
ATOM 3794 N N . PHE C 1 154 ? -14.343 -10.961 -22.772 1.00 11.91 130 PHE C N 1
ATOM 3795 C CA . PHE C 1 154 ? -15.132 -12.187 -22.532 1.00 13.52 130 PHE C CA 1
ATOM 3796 C C . PHE C 1 154 ? -14.977 -12.626 -21.065 1.00 11.57 130 PHE C C 1
ATOM 3797 O O . PHE C 1 154 ? -15.945 -12.979 -20.378 1.00 12.04 130 PHE C O 1
ATOM 3805 N N . ALA C 1 155 ? -13.747 -12.608 -20.567 1.00 11.28 131 ALA C N 1
ATOM 3806 C CA . ALA C 1 155 ? -13.508 -13.002 -19.178 1.00 11.00 131 ALA C CA 1
ATOM 3807 C C . ALA C 1 155 ? -14.276 -12.077 -18.220 1.00 10.34 131 ALA C C 1
ATOM 3808 O O . ALA C 1 155 ? -14.828 -12.513 -17.198 1.00 10.98 131 ALA C O 1
ATOM 3810 N N . LYS C 1 156 ? -14.287 -10.787 -18.546 1.00 10.19 132 LYS C N 1
ATOM 3811 C CA . LYS C 1 156 ? -15.017 -9.776 -17.766 1.00 10.19 132 LYS C CA 1
ATOM 3812 C C . LYS C 1 156 ? -16.519 -10.070 -17.746 1.00 10.02 132 LYS C C 1
ATOM 3813 O O . LYS C 1 156 ? -17.159 -10.020 -16.713 1.00 10.30 132 LYS C O 1
ATOM 3819 N N . THR C 1 157 ? -17.081 -10.406 -18.899 1.00 9.89 133 THR C N 1
ATOM 3820 C CA . THR C 1 157 ? -18.517 -10.704 -18.965 1.00 10.75 133 THR C CA 1
ATOM 3821 C C . THR C 1 157 ? -18.849 -11.876 -18.050 1.00 9.97 133 THR C C 1
ATOM 3822 O O . THR C 1 157 ? -19.796 -11.830 -17.286 1.00 9.98 133 THR C O 1
ATOM 3826 N N . ILE C 1 158 ? -18.065 -12.945 -18.142 1.00 9.19 134 ILE C N 1
ATOM 3827 C CA . ILE C 1 158 ? -18.304 -14.122 -17.309 1.00 9.54 134 ILE C CA 1
ATOM 3828 C C . ILE C 1 158 ? -18.110 -13.816 -15.823 1.00 9.43 134 ILE C C 1
ATOM 3829 O O . ILE C 1 158 ? -18.949 -14.165 -14.976 1.00 10.14 134 ILE C O 1
ATOM 3834 N N . ALA C 1 159 ? -17.008 -13.146 -15.497 1.00 9.00 135 ALA C N 1
ATOM 3835 C CA . ALA C 1 159 ? -16.720 -12.821 -14.100 1.00 9.42 135 ALA C CA 1
ATOM 3836 C C . ALA C 1 159 ? -17.819 -11.950 -13.488 1.00 9.95 135 ALA C C 1
ATOM 3837 O O . ALA C 1 159 ? -18.250 -12.186 -12.373 1.00 10.70 135 ALA C O 1
ATOM 3839 N N . LEU C 1 160 ? -18.277 -10.932 -14.221 1.00 10.24 136 LEU C N 1
ATOM 3840 C CA . LEU C 1 160 ? -19.333 -10.053 -13.681 1.00 10.90 136 LEU C CA 1
ATOM 3841 C C . LEU C 1 160 ? -20.664 -10.761 -13.499 1.00 10.93 136 LEU C C 1
ATOM 3842 O O . LEU C 1 160 ? -21.387 -10.495 -12.534 1.00 12.06 136 LEU C O 1
ATOM 3847 N N . ARG C 1 161 ? -20.991 -11.673 -14.397 1.00 10.65 137 ARG C N 1
ATOM 3848 C CA . ARG C 1 161 ? -22.197 -12.480 -14.196 1.00 11.15 137 ARG C CA 1
ATOM 3849 C C . ARG C 1 161 ? -22.102 -13.256 -12.879 1.00 10.55 137 ARG C C 1
ATOM 3850 O O . ARG C 1 161 ? -23.051 -13.314 -12.116 1.00 11.86 137 ARG C O 1
ATOM 3858 N N . LEU C 1 162 ? -20.965 -13.919 -12.659 1.00 9.89 138 LEU C N 1
ATOM 3859 C CA . LEU C 1 162 ? -20.779 -14.696 -11.442 1.00 11.22 138 LEU C CA 1
ATOM 3860 C C . LEU C 1 162 ? -20.804 -13.825 -10.192 1.00 11.26 138 LEU C C 1
ATOM 3861 O O . LEU C 1 162 ? -21.394 -14.188 -9.172 1.00 13.01 138 LEU C O 1
ATOM 3866 N N . ILE C 1 163 ? -20.170 -12.674 -10.271 1.00 11.09 139 ILE C N 1
ATOM 3867 C CA . ILE C 1 163 ? -20.132 -11.768 -9.159 1.00 12.57 139 ILE C CA 1
ATOM 3868 C C . ILE C 1 163 ? -21.537 -11.206 -8.857 1.00 12.20 139 ILE C C 1
ATOM 3869 O O . ILE C 1 163 ? -21.988 -11.243 -7.718 1.00 14.78 139 ILE C O 1
ATOM 3874 N N A GLU C 1 164 ? -22.223 -10.708 -9.882 0.60 11.59 140 GLU C N 1
ATOM 3875 N N B GLU C 1 164 ? -22.206 -10.699 -9.887 0.40 12.81 140 GLU C N 1
ATOM 3876 C CA A GLU C 1 164 ? -23.546 -10.106 -9.682 0.60 11.49 140 GLU C CA 1
ATOM 3877 C CA B GLU C 1 164 ? -23.521 -10.070 -9.725 0.40 13.29 140 GLU C CA 1
ATOM 3878 C C A GLU C 1 164 ? -24.611 -11.111 -9.272 0.60 12.06 140 GLU C C 1
ATOM 3879 C C B GLU C 1 164 ? -24.662 -11.065 -9.400 0.40 13.15 140 GLU C C 1
ATOM 3880 O O A GLU C 1 164 ? -25.508 -10.779 -8.493 0.60 12.70 140 GLU C O 1
ATOM 3881 O O B GLU C 1 164 ? -25.679 -10.667 -8.832 0.40 13.78 140 GLU C O 1
ATOM 3892 N N . LYS C 1 165 ? -24.489 -12.347 -9.741 1.00 12.94 141 LYS C N 1
ATOM 3893 C CA . LYS C 1 165 ? -25.467 -13.398 -9.348 1.00 14.90 141 LYS C CA 1
ATOM 3894 C C . LYS C 1 165 ? -25.378 -13.761 -7.908 1.00 14.92 141 LYS C C 1
ATOM 3895 O O . LYS C 1 165 ? -26.303 -14.366 -7.376 1.00 17.10 141 LYS C O 1
ATOM 3901 N N A ASN C 1 166 ? -24.279 -13.382 -7.246 0.30 14.28 142 ASN C N 1
ATOM 3902 N N B ASN C 1 166 ? -24.212 -13.484 -7.330 0.70 12.71 142 ASN C N 1
ATOM 3903 C CA A ASN C 1 166 ? -23.983 -13.777 -5.823 0.30 13.85 142 ASN C CA 1
ATOM 3904 C CA B ASN C 1 166 ? -23.911 -13.771 -5.928 0.70 12.39 142 ASN C CA 1
ATOM 3905 C C A ASN C 1 166 ? -23.774 -12.666 -4.753 0.30 13.79 142 ASN C C 1
ATOM 3906 C C B ASN C 1 166 ? -23.978 -12.551 -5.029 0.70 11.61 142 ASN C C 1
ATOM 3907 O O A ASN C 1 166 ? -23.644 -12.944 -3.558 0.30 13.31 142 ASN C O 1
ATOM 3908 O O B ASN C 1 166 ? -24.552 -12.647 -3.923 0.70 11.18 142 ASN C O 1
ATOM 3917 N N A PHE C 1 167 ? -23.760 -11.413 -5.196 0.30 13.07 143 PHE C N 1
ATOM 3918 N N B PHE C 1 167 ? -23.331 -11.452 -5.477 0.70 12.04 143 PHE C N 1
ATOM 3919 C CA A PHE C 1 167 ? -23.338 -10.258 -4.353 0.30 12.55 143 PHE C CA 1
ATOM 3920 C CA B PHE C 1 167 ? -23.167 -10.259 -4.631 0.70 10.93 143 PHE C CA 1
ATOM 3921 C C A PHE C 1 167 ? -23.781 -8.945 -5.002 0.30 11.83 143 PHE C C 1
ATOM 3922 C C B PHE C 1 167 ? -23.715 -8.946 -5.202 0.70 10.61 143 PHE C C 1
ATOM 3923 O O A PHE C 1 167 ? -23.001 -7.995 -5.083 0.30 11.74 143 PHE C O 1
ATOM 3924 O O B PHE C 1 167 ? -22.979 -7.971 -5.358 0.70 11.30 143 PHE C O 1
ATOM 3939 N N . PRO C 1 168 ? -25.034 -8.888 -5.474 1.00 10.33 144 PRO C N 1
ATOM 3940 C CA . PRO C 1 168 ? -25.574 -7.662 -6.074 1.00 12.05 144 PRO C CA 1
ATOM 3941 C C . PRO C 1 168 ? -25.493 -6.452 -5.127 1.00 10.51 144 PRO C C 1
ATOM 3942 O O . PRO C 1 168 ? -25.562 -5.310 -5.564 1.00 11.96 144 PRO C O 1
ATOM 3946 N N . GLN C 1 169 ? -25.347 -6.697 -3.820 1.00 10.78 145 GLN C N 1
ATOM 3947 C CA . GLN C 1 169 ? -25.312 -5.622 -2.835 1.00 11.01 145 GLN C CA 1
ATOM 3948 C C . GLN C 1 169 ? -24.074 -4.759 -2.854 1.00 11.37 145 GLN C C 1
ATOM 3949 O O . GLN C 1 169 ? -24.100 -3.666 -2.290 1.00 12.42 145 GLN C O 1
ATOM 3955 N N . ILE C 1 170 ? -22.993 -5.232 -3.477 1.00 11.88 146 ILE C N 1
ATOM 3956 C CA A ILE C 1 170 ? -21.734 -4.475 -3.489 0.60 13.36 146 ILE C CA 1
ATOM 3957 C CA B ILE C 1 170 ? -21.720 -4.473 -3.501 0.40 12.41 146 ILE C CA 1
ATOM 3958 C C . ILE C 1 170 ? -21.595 -3.664 -4.773 1.00 13.10 146 ILE C C 1
ATOM 3959 O O . ILE C 1 170 ? -21.607 -2.417 -4.726 1.00 13.51 146 ILE C O 1
ATOM 3970 N N . ASN D 2 27 ? -0.437 22.049 -24.311 1.00 34.64 3 ASN D N 1
ATOM 3971 C CA . ASN D 2 27 ? 0.975 21.547 -24.316 1.00 34.02 3 ASN D CA 1
ATOM 3972 C C . ASN D 2 27 ? 1.016 20.027 -24.493 1.00 32.28 3 ASN D C 1
ATOM 3973 O O . ASN D 2 27 ? 1.944 19.460 -25.091 1.00 31.66 3 ASN D O 1
ATOM 3978 N N . ILE D 2 28 ? -0.024 19.391 -23.963 1.00 30.27 4 ILE D N 1
ATOM 3979 C CA . ILE D 2 28 ? -0.167 17.924 -23.961 1.00 28.15 4 ILE D CA 1
ATOM 3980 C C . ILE D 2 28 ? 0.028 17.237 -25.326 1.00 25.50 4 ILE D C 1
ATOM 3981 O O . ILE D 2 28 ? 0.253 16.042 -25.383 1.00 23.28 4 ILE D O 1
ATOM 3986 N N . GLU D 2 29 ? -0.045 17.977 -26.428 1.00 23.63 5 GLU D N 1
ATOM 3987 C CA . GLU D 2 29 ? 0.154 17.361 -27.742 1.00 22.59 5 GLU D CA 1
ATOM 3988 C C . GLU D 2 29 ? 1.489 16.611 -27.891 1.00 20.02 5 GLU D C 1
ATOM 3989 O O . GLU D 2 29 ? 1.556 15.539 -28.507 1.00 20.62 5 GLU D O 1
ATOM 3995 N N . LYS D 2 30 ? 2.551 17.161 -27.311 1.00 18.28 6 LYS D N 1
ATOM 3996 C CA . LYS D 2 30 ? 3.855 16.497 -27.343 1.00 17.54 6 LYS D CA 1
ATOM 3997 C C . LYS D 2 30 ? 3.827 15.148 -26.617 1.00 15.23 6 LYS D C 1
ATOM 3998 O O . LYS D 2 30 ? 4.474 14.195 -27.021 1.00 15.39 6 LYS D O 1
ATOM 4004 N N . LEU D 2 31 ? 3.084 15.100 -25.523 1.00 14.68 7 LEU D N 1
ATOM 4005 C CA . LEU D 2 31 ? 2.953 13.882 -24.729 1.00 13.57 7 LEU D CA 1
ATOM 4006 C C . LEU D 2 31 ? 2.184 12.825 -25.542 1.00 13.36 7 LEU D C 1
ATOM 4007 O O . LEU D 2 31 ? 2.544 11.653 -25.573 1.00 12.95 7 LEU D O 1
ATOM 4012 N N . GLU D 2 32 ? 1.112 13.248 -26.209 1.00 13.59 8 GLU D N 1
ATOM 4013 C CA . GLU D 2 32 ? 0.318 12.337 -27.043 1.00 13.80 8 GLU D CA 1
ATOM 4014 C C . GLU D 2 32 ? 1.165 11.749 -28.158 1.00 13.04 8 GLU D C 1
ATOM 4015 O O . GLU D 2 32 ? 1.095 10.551 -28.461 1.00 14.10 8 GLU D O 1
ATOM 4021 N N . GLN D 2 33 ? 1.986 12.605 -28.776 1.00 14.60 9 GLN D N 1
ATOM 4022 C CA . GLN D 2 33 ? 2.888 12.138 -29.814 1.00 16.51 9 GLN D CA 1
ATOM 4023 C C . GLN D 2 33 ? 3.873 11.091 -29.270 1.00 16.03 9 GLN D C 1
ATOM 4024 O O . GLN D 2 33 ? 4.086 10.039 -29.874 1.00 16.68 9 GLN D O 1
ATOM 4030 N N . SER D 2 34 ? 4.429 11.364 -28.090 1.00 15.13 10 SER D N 1
ATOM 4031 C CA . SER D 2 34 ? 5.350 10.423 -27.428 1.00 14.85 10 SER D CA 1
ATOM 4032 C C . SER D 2 34 ? 4.674 9.066 -27.130 1.00 13.25 10 SER D C 1
ATOM 4033 O O . SER D 2 34 ? 5.284 8.011 -27.201 1.00 15.84 10 SER D O 1
ATOM 4036 N N . LEU D 2 35 ? 3.413 9.112 -26.743 1.00 11.75 11 LEU D N 1
ATOM 4037 C CA . LEU D 2 35 ? 2.660 7.892 -26.401 1.00 10.97 11 LEU D CA 1
ATOM 4038 C C . LEU D 2 35 ? 2.208 7.083 -27.631 1.00 10.89 11 LEU D C 1
ATOM 4039 O O . LEU D 2 35 ? 1.967 5.887 -27.529 1.00 12.69 11 LEU D O 1
ATOM 4044 N N A THR D 2 36 ? 2.094 7.770 -28.770 0.70 11.84 12 THR D N 1
ATOM 4045 N N B THR D 2 36 ? 2.077 7.784 -28.759 0.30 12.32 12 THR D N 1
ATOM 4046 C CA A THR D 2 36 ? 1.472 7.257 -30.019 0.70 11.04 12 THR D CA 1
ATOM 4047 C CA B THR D 2 36 ? 1.444 7.291 -30.007 0.30 12.95 12 THR D CA 1
ATOM 4048 C C A THR D 2 36 ? -0.047 7.104 -29.870 0.70 11.40 12 THR D C 1
ATOM 4049 C C B THR D 2 36 ? -0.064 7.115 -29.769 0.30 13.33 12 THR D C 1
ATOM 4050 O O A THR D 2 36 ? -0.668 6.251 -30.487 0.70 13.71 12 THR D O 1
ATOM 4051 O O B THR D 2 36 ? -0.733 6.345 -30.454 0.30 14.23 12 THR D O 1
ATOM 4058 N N A TYR D 2 37 ? -0.645 7.984 -29.076 0.30 10.18 13 TYR D N 1
ATOM 4059 N N B TYR D 2 37 ? -0.584 7.871 -28.797 0.70 13.95 13 TYR D N 1
ATOM 4060 C CA A TYR D 2 37 ? -2.104 8.001 -28.920 0.30 9.45 13 TYR D CA 1
ATOM 4061 C CA B TYR D 2 37 ? -2.001 7.854 -28.451 0.70 14.43 13 TYR D CA 1
ATOM 4062 C C A TYR D 2 37 ? -2.653 9.385 -28.630 0.30 9.10 13 TYR D C 1
ATOM 4063 C C B TYR D 2 37 ? -2.497 9.282 -28.371 0.70 13.92 13 TYR D C 1
ATOM 4064 O O A TYR D 2 37 ? -2.278 10.031 -27.654 0.30 9.04 13 TYR D O 1
ATOM 4065 O O B TYR D 2 37 ? -1.993 10.080 -27.593 0.70 13.97 13 TYR D O 1
ATOM 4082 N N A GLU D 2 38 ? -3.572 9.814 -29.483 0.50 10.88 14 GLU D N 1
ATOM 4083 N N B GLU D 2 38 ? -3.502 9.576 -29.197 0.50 14.72 14 GLU D N 1
ATOM 4084 C CA A GLU D 2 38 ? -4.237 11.089 -29.316 0.50 11.61 14 GLU D CA 1
ATOM 4085 C CA B GLU D 2 38 ? -4.196 10.873 -29.224 0.50 14.81 14 GLU D CA 1
ATOM 4086 C C A GLU D 2 38 ? -5.562 10.836 -28.589 0.50 12.24 14 GLU D C 1
ATOM 4087 C C B GLU D 2 38 ? -5.532 10.714 -28.507 0.50 14.00 14 GLU D C 1
ATOM 4088 O O A GLU D 2 38 ? -6.396 10.072 -29.063 0.50 12.55 14 GLU D O 1
ATOM 4089 O O B GLU D 2 38 ? -6.366 9.914 -28.919 0.50 13.10 14 GLU D O 1
ATOM 4100 N N . PHE D 2 39 ? -5.741 11.458 -27.430 1.00 12.69 15 PHE D N 1
ATOM 4101 C CA . PHE D 2 39 ? -6.980 11.352 -26.684 1.00 13.17 15 PHE D CA 1
ATOM 4102 C C . PHE D 2 39 ? -8.144 11.961 -27.438 1.00 12.87 15 PHE D C 1
ATOM 4103 O O . PHE D 2 39 ? -8.027 13.008 -28.062 1.00 14.54 15 PHE D O 1
ATOM 4111 N N . LYS D 2 40 ? -9.270 11.277 -27.368 1.00 13.17 16 LYS D N 1
ATOM 4112 C CA . LYS D 2 40 ? -10.523 11.811 -27.897 1.00 14.82 16 LYS D CA 1
ATOM 4113 C C . LYS D 2 40 ? -11.047 12.873 -26.908 1.00 14.93 16 LYS D C 1
ATOM 4114 O O . LYS D 2 40 ? -11.451 13.968 -27.289 1.00 17.24 16 LYS D O 1
ATOM 4120 N N . ASP D 2 41 ? -11.031 12.529 -25.618 1.00 15.02 17 ASP D N 1
ATOM 4121 C CA . ASP D 2 41 ? -11.410 13.467 -24.550 1.00 15.44 17 ASP D CA 1
ATOM 4122 C C . ASP D 2 41 ? -10.117 13.997 -23.923 1.00 14.91 17 ASP D C 1
ATOM 4123 O O . ASP D 2 41 ? -9.486 13.319 -23.118 1.00 14.75 17 ASP D O 1
ATOM 4128 N N . LYS D 2 42 ? -9.709 15.195 -24.303 1.00 16.44 18 LYS D N 1
ATOM 4129 C CA . LYS D 2 42 ? -8.437 15.781 -23.828 1.00 17.77 18 LYS D CA 1
ATOM 4130 C C . LYS D 2 42 ? -8.449 15.966 -22.312 1.00 17.42 18 LYS D C 1
ATOM 4131 O O . LYS D 2 42 ? -7.434 15.883 -21.642 1.00 17.09 18 LYS D O 1
ATOM 4137 N N . ASN D 2 43 ? -9.617 16.248 -21.778 1.00 17.04 19 ASN D N 1
ATOM 4138 C CA . ASN D 2 43 ? -9.773 16.432 -20.323 1.00 17.31 19 ASN D CA 1
ATOM 4139 C C . ASN D 2 43 ? -9.406 15.202 -19.510 1.00 15.00 19 ASN D C 1
ATOM 4140 O O . ASN D 2 43 ? -9.008 15.314 -18.350 1.00 15.63 19 ASN D O 1
ATOM 4145 N N A LEU D 2 44 ? -9.520 14.055 -20.141 0.70 14.09 20 LEU D N 1
ATOM 4146 N N B LEU D 2 44 ? -9.572 14.006 -20.105 0.30 14.41 20 LEU D N 1
ATOM 4147 C CA A LEU D 2 44 ? -9.224 12.818 -19.489 0.70 13.23 20 LEU D CA 1
ATOM 4148 C CA B LEU D 2 44 ? -9.178 12.731 -19.436 0.30 13.65 20 LEU D CA 1
ATOM 4149 C C A LEU D 2 44 ? -7.690 12.661 -19.263 0.70 12.61 20 LEU D C 1
ATOM 4150 C C B LEU D 2 44 ? -7.669 12.724 -19.212 0.30 12.93 20 LEU D C 1
ATOM 4151 O O A LEU D 2 44 ? -7.229 12.178 -18.219 0.70 12.18 20 LEU D O 1
ATOM 4152 O O B LEU D 2 44 ? -7.193 12.389 -18.123 0.30 12.37 20 LEU D O 1
ATOM 4161 N N . LEU D 2 45 ? -6.916 13.107 -20.241 1.00 12.09 21 LEU D N 1
ATOM 4162 C CA . LEU D 2 45 ? -5.457 13.166 -20.101 1.00 11.72 21 LEU D CA 1
ATOM 4163 C C . LEU D 2 45 ? -5.067 14.216 -19.046 1.00 11.32 21 LEU D C 1
ATOM 4164 O O . LEU D 2 45 ? -4.225 13.965 -18.181 1.00 10.97 21 LEU D O 1
ATOM 4169 N N . ILE D 2 46 ? -5.694 15.379 -19.106 1.00 11.28 22 ILE D N 1
ATOM 4170 C CA A ILE D 2 46 ? -5.409 16.398 -18.109 0.60 11.15 22 ILE D CA 1
ATOM 4171 C CA B ILE D 2 46 ? -5.492 16.421 -18.091 0.40 11.29 22 ILE D CA 1
ATOM 4172 C C . ILE D 2 46 ? -5.737 15.855 -16.706 1.00 10.80 22 ILE D C 1
ATOM 4173 O O . ILE D 2 46 ? -4.961 16.064 -15.775 1.00 10.28 22 ILE D O 1
ATOM 4182 N N . HIS D 2 47 ? -6.843 15.138 -16.570 1.00 10.70 23 HIS D N 1
ATOM 4183 C CA . HIS D 2 47 ? -7.218 14.538 -15.298 1.00 11.08 23 HIS D CA 1
ATOM 4184 C C . HIS D 2 47 ? -6.096 13.609 -14.769 1.00 9.23 23 HIS D C 1
ATOM 4185 O O . HIS D 2 47 ? -5.716 13.669 -13.602 1.00 9.63 23 HIS D O 1
ATOM 4192 N N . ALA D 2 48 ? -5.571 12.764 -15.645 1.00 9.33 24 ALA D N 1
ATOM 4193 C CA . ALA D 2 48 ? -4.487 11.837 -15.318 1.00 8.34 24 ALA D CA 1
ATOM 4194 C C . ALA D 2 48 ? -3.219 12.562 -14.883 1.00 7.95 24 ALA D C 1
ATOM 4195 O O . ALA D 2 48 ? -2.435 12.049 -14.104 1.00 8.46 24 ALA D O 1
ATOM 4197 N N . LEU D 2 49 ? -3.018 13.764 -15.420 1.00 8.31 25 LEU D N 1
ATOM 4198 C CA . LEU D 2 49 ? -1.844 14.592 -15.113 1.00 8.98 25 LEU D CA 1
ATOM 4199 C C . LEU D 2 49 ? -2.007 15.497 -13.873 1.00 8.99 25 LEU D C 1
ATOM 4200 O O . LEU D 2 49 ? -1.084 16.211 -13.510 1.00 10.05 25 LEU D O 1
ATOM 4205 N N . THR D 2 50 ? -3.175 15.459 -13.237 1.00 8.98 26 THR D N 1
ATOM 4206 C CA . THR D 2 50 ? -3.504 16.376 -12.136 1.00 8.98 26 THR D CA 1
ATOM 4207 C C . THR D 2 50 ? -3.134 15.790 -10.774 1.00 8.19 26 THR D C 1
ATOM 4208 O O . THR D 2 50 ? -3.819 14.932 -10.257 1.00 9.38 26 THR D O 1
ATOM 4212 N N . HIS D 2 51 ? -2.039 16.281 -10.226 1.00 7.73 27 HIS D N 1
ATOM 4213 C CA . HIS D 2 51 ? -1.610 15.883 -8.895 1.00 8.35 27 HIS D CA 1
ATOM 4214 C C . HIS D 2 51 ? -2.624 16.373 -7.860 1.00 8.03 27 HIS D C 1
ATOM 4215 O O . HIS D 2 51 ? -3.252 17.403 -8.037 1.00 8.60 27 HIS D O 1
ATOM 4222 N N . LYS D 2 52 ? -2.744 15.639 -6.753 1.00 8.47 28 LYS D N 1
ATOM 4223 C CA A LYS D 2 52 ? -3.722 15.910 -5.680 0.50 9.11 28 LYS D CA 1
ATOM 4224 C CA B LYS D 2 52 ? -3.763 15.925 -5.728 0.50 8.94 28 LYS D CA 1
ATOM 4225 C C . LYS D 2 52 ? -3.624 17.297 -5.032 1.00 8.34 28 LYS D C 1
ATOM 4226 O O . LYS D 2 52 ? -4.565 17.737 -4.394 1.00 9.67 28 LYS D O 1
ATOM 4237 N N . SER D 2 53 ? -2.485 17.968 -5.176 1.00 8.80 29 SER D N 1
ATOM 4238 C CA . SER D 2 53 ? -2.301 19.317 -4.597 1.00 8.49 29 SER D CA 1
ATOM 4239 C C . SER D 2 53 ? -3.047 20.405 -5.382 1.00 7.73 29 SER D C 1
ATOM 4240 O O . SER D 2 53 ? -3.224 21.519 -4.882 1.00 8.64 29 SER D O 1
ATOM 4243 N N . PHE D 2 54 ? -3.412 20.116 -6.629 1.00 7.82 30 PHE D N 1
ATOM 4244 C CA . PHE D 2 54 ? -3.746 21.183 -7.594 1.00 8.12 30 PHE D CA 1
ATOM 4245 C C . PHE D 2 54 ? -5.102 21.821 -7.472 1.00 8.70 30 PHE D C 1
ATOM 4246 O O . PHE D 2 54 ? -5.215 23.039 -7.526 1.00 9.13 30 PHE D O 1
ATOM 4264 N N B LYS D 2 55 ? -6.129 20.986 -7.321 0.50 8.85 31 LYS D N 1
ATOM 4265 C CA B LYS D 2 55 ? -7.517 21.431 -7.400 0.50 10.33 31 LYS D CA 1
ATOM 4266 C C B LYS D 2 55 ? -8.435 20.571 -6.584 0.50 9.79 31 LYS D C 1
ATOM 4267 O O B LYS D 2 55 ? -8.415 19.342 -6.667 0.50 9.97 31 LYS D O 1
ATOM 4273 N N . LYS D 2 56 ? -9.280 21.223 -5.800 1.00 9.95 32 LYS D N 1
ATOM 4274 C CA . LYS D 2 56 ? -10.198 20.530 -4.955 1.00 10.66 32 LYS D CA 1
ATOM 4275 C C . LYS D 2 56 ? -11.080 19.590 -5.743 1.00 10.81 32 LYS D C 1
ATOM 4276 O O . LYS D 2 56 ? -11.663 19.958 -6.734 1.00 11.15 32 LYS D O 1
ATOM 4282 N N . SER D 2 57 ? -11.146 18.342 -5.288 1.00 11.62 33 SER D N 1
ATOM 4283 C CA . SER D 2 57 ? -12.039 17.315 -5.801 1.00 13.45 33 SER D CA 1
ATOM 4284 C C . SER D 2 57 ? -11.791 16.882 -7.228 1.00 14.37 33 SER D C 1
ATOM 4285 O O . SER D 2 57 ? -12.666 16.295 -7.869 1.00 17.71 33 SER D O 1
ATOM 4288 N N . TYR D 2 58 ? -10.600 17.162 -7.745 1.00 12.53 34 TYR D N 1
ATOM 4289 C CA . TYR D 2 58 ? -10.258 16.768 -9.105 1.00 12.29 34 TYR D CA 1
ATOM 4290 C C . TYR D 2 58 ? -8.782 16.405 -9.125 1.00 10.86 34 TYR D C 1
ATOM 4291 O O . TYR D 2 58 ? -7.922 17.302 -9.123 1.00 11.32 34 TYR D O 1
ATOM 4300 N N . ASN D 2 59 ? -8.484 15.100 -9.186 1.00 9.53 35 ASN D N 1
ATOM 4301 C CA . ASN D 2 59 ? -7.081 14.660 -9.212 1.00 8.42 35 ASN D CA 1
ATOM 4302 C C . ASN D 2 59 ? -7.004 13.282 -9.846 1.00 8.11 35 ASN D C 1
ATOM 4303 O O . ASN D 2 59 ? -8.016 12.668 -10.176 1.00 9.09 35 ASN D O 1
ATOM 4308 N N . ASN D 2 60 ? -5.773 12.818 -10.015 1.00 8.38 36 ASN D N 1
ATOM 4309 C CA . ASN D 2 60 ? -5.496 11.564 -10.721 1.00 8.08 36 ASN D CA 1
ATOM 4310 C C . ASN D 2 60 ? -5.550 10.289 -9.880 1.00 7.93 36 ASN D C 1
ATOM 4311 O O . ASN D 2 60 ? -5.242 9.224 -10.389 1.00 8.54 36 ASN D O 1
ATOM 4316 N N . GLU D 2 61 ? -6.025 10.366 -8.637 1.00 8.84 37 GLU D N 1
ATOM 4317 C CA . GLU D 2 61 ? -5.980 9.186 -7.758 1.00 8.83 37 GLU D CA 1
ATOM 4318 C C . GLU D 2 61 ? -6.846 8.018 -8.211 1.00 8.72 37 GLU D C 1
ATOM 4319 O O . GLU D 2 61 ? -6.437 6.857 -8.138 1.00 9.24 37 GLU D O 1
ATOM 4325 N N . ARG D 2 62 ? -8.055 8.304 -8.667 1.00 8.69 38 ARG D N 1
ATOM 4326 C CA . ARG D 2 62 ? -8.925 7.210 -9.151 1.00 8.78 38 ARG D CA 1
ATOM 4327 C C . ARG D 2 62 ? -8.361 6.578 -10.416 1.00 8.08 38 ARG D C 1
ATOM 4328 O O . ARG D 2 62 ? -8.376 5.353 -10.577 1.00 8.45 38 ARG D O 1
ATOM 4336 N N . LEU D 2 63 ? -7.890 7.414 -11.331 1.00 8.07 39 LEU D N 1
ATOM 4337 C CA . LEU D 2 63 ? -7.289 6.892 -12.551 1.00 7.63 39 LEU D CA 1
ATOM 4338 C C . LEU D 2 63 ? -6.026 6.083 -12.268 1.00 7.49 39 LEU D C 1
ATOM 4339 O O . LEU D 2 63 ? -5.761 5.100 -12.959 1.00 7.77 39 LEU D O 1
ATOM 4344 N N A GLU D 2 64 ? -5.250 6.497 -11.257 0.70 7.74 40 GLU D N 1
ATOM 4345 N N B GLU D 2 64 ? -5.251 6.504 -11.266 0.30 7.82 40 GLU D N 1
ATOM 4346 C CA A GLU D 2 64 ? -4.058 5.749 -10.856 0.70 7.84 40 GLU D CA 1
ATOM 4347 C CA B GLU D 2 64 ? -4.065 5.751 -10.850 0.30 7.99 40 GLU D CA 1
ATOM 4348 C C A GLU D 2 64 ? -4.464 4.357 -10.342 0.70 8.13 40 GLU D C 1
ATOM 4349 C C B GLU D 2 64 ? -4.465 4.359 -10.343 0.30 8.27 40 GLU D C 1
ATOM 4350 O O A GLU D 2 64 ? -3.851 3.353 -10.673 0.70 8.12 40 GLU D O 1
ATOM 4351 O O B GLU D 2 64 ? -3.820 3.363 -10.659 0.30 8.17 40 GLU D O 1
ATOM 4362 N N . PHE D 2 65 ? -5.547 4.300 -9.565 1.00 8.43 41 PHE D N 1
ATOM 4363 C CA . PHE D 2 65 ? -6.087 3.018 -9.066 1.00 9.06 41 PHE D CA 1
ATOM 4364 C C . PHE D 2 65 ? -6.431 2.102 -10.239 1.00 8.16 41 PHE D C 1
ATOM 4365 O O . PHE D 2 65 ? -6.069 0.929 -10.269 1.00 8.97 41 PHE D O 1
ATOM 4373 N N . LEU D 2 66 ? -7.151 2.656 -11.204 1.00 8.27 42 LEU D N 1
ATOM 4374 C CA . LEU D 2 66 ? -7.544 1.886 -12.394 1.00 8.40 42 LEU D CA 1
ATOM 4375 C C . LEU D 2 66 ? -6.307 1.429 -13.193 1.00 7.68 42 LEU D C 1
ATOM 4376 O O . LEU D 2 66 ? -6.173 0.258 -13.579 1.00 8.05 42 LEU D O 1
ATOM 4381 N N . GLY D 2 67 ? -5.390 2.359 -13.409 1.00 7.57 43 GLY D N 1
ATOM 4382 C CA . GLY D 2 67 ? -4.172 2.081 -14.188 1.00 8.41 43 GLY D CA 1
ATOM 4383 C C . GLY D 2 67 ? -3.274 1.044 -13.546 1.00 6.83 43 GLY D C 1
ATOM 4384 O O . GLY D 2 67 ? -2.653 0.237 -14.208 1.00 7.75 43 GLY D O 1
ATOM 4385 N N . ASP D 2 68 ? -3.205 1.047 -12.217 1.00 7.48 44 ASP D N 1
ATOM 4386 C CA . ASP D 2 68 ? -2.400 0.059 -11.512 1.00 7.69 44 ASP D CA 1
ATOM 4387 C C . ASP D 2 68 ? -2.973 -1.362 -11.758 1.00 8.01 44 ASP D C 1
ATOM 4388 O O . ASP D 2 68 ? -2.222 -2.321 -11.940 1.00 8.41 44 ASP D O 1
ATOM 4393 N N . ALA D 2 69 ? -4.303 -1.487 -11.752 1.00 7.53 45 ALA D N 1
ATOM 4394 C CA . ALA D 2 69 ? -4.935 -2.775 -12.059 1.00 8.04 45 ALA D CA 1
ATOM 4395 C C . ALA D 2 69 ? -4.671 -3.181 -13.512 1.00 7.69 45 ALA D C 1
ATOM 4396 O O . ALA D 2 69 ? -4.394 -4.337 -13.800 1.00 8.39 45 ALA D O 1
ATOM 4398 N N . VAL D 2 70 ? -4.730 -2.219 -14.423 1.00 7.25 46 VAL D N 1
ATOM 4399 C CA . VAL D 2 70 ? -4.397 -2.487 -15.810 1.00 7.38 46 VAL D CA 1
ATOM 4400 C C . VAL D 2 70 ? -2.976 -3.015 -15.917 1.00 7.34 46 VAL D C 1
ATOM 4401 O O . VAL D 2 70 ? -2.705 -4.047 -16.566 1.00 7.55 46 VAL D O 1
ATOM 4405 N N . LEU D 2 71 ? -2.044 -2.320 -15.276 1.00 7.17 47 LEU D N 1
ATOM 4406 C CA . LEU D 2 71 ? -0.633 -2.681 -15.409 1.00 7.52 47 LEU D CA 1
ATOM 4407 C C . LEU D 2 71 ? -0.294 -4.015 -14.771 1.00 8.00 47 LEU D C 1
ATOM 4408 O O . LEU D 2 71 ? 0.553 -4.752 -15.265 1.00 8.20 47 LEU D O 1
ATOM 4413 N N . ASP D 2 72 ? -0.927 -4.318 -13.652 1.00 8.20 48 ASP D N 1
ATOM 4414 C CA . ASP D 2 72 ? -0.712 -5.638 -13.047 1.00 9.31 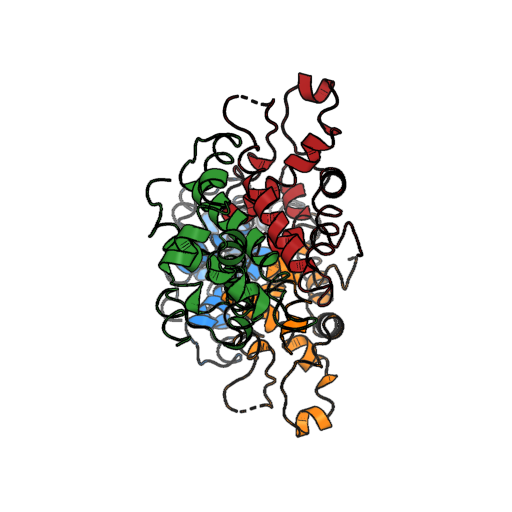48 ASP D CA 1
ATOM 4415 C C . ASP D 2 72 ? -1.099 -6.763 -14.004 1.00 8.83 48 ASP D C 1
ATOM 4416 O O . ASP D 2 72 ? -0.453 -7.810 -14.033 1.00 9.30 48 ASP D O 1
ATOM 4421 N N . LEU D 2 73 ? -2.170 -6.565 -14.763 1.00 8.13 49 LEU D N 1
ATOM 4422 C CA . LEU D 2 73 ? -2.577 -7.555 -15.773 1.00 8.11 49 LEU D CA 1
ATOM 4423 C C . LEU D 2 73 ? -1.664 -7.533 -17.002 1.00 7.91 49 LEU D C 1
ATOM 4424 O O . LEU D 2 73 ? -1.262 -8.581 -17.484 1.00 8.21 49 LEU D O 1
ATOM 4429 N N . VAL D 2 74 ? -1.322 -6.344 -17.497 1.00 7.72 50 VAL D N 1
ATOM 4430 C CA . VAL D 2 74 ? -0.403 -6.261 -18.627 1.00 7.92 50 VAL D CA 1
ATOM 4431 C C . VAL D 2 74 ? 0.878 -7.013 -18.328 1.00 8.29 50 VAL D C 1
ATOM 4432 O O . VAL D 2 74 ? 1.332 -7.847 -19.099 1.00 8.45 50 VAL D O 1
ATOM 4436 N N . VAL D 2 75 ? 1.466 -6.707 -17.188 1.00 8.08 51 VAL D N 1
ATOM 4437 C CA . VAL D 2 75 ? 2.758 -7.312 -16.868 1.00 8.88 51 VAL D CA 1
ATOM 4438 C C . VAL D 2 75 ? 2.617 -8.774 -16.442 1.00 8.10 51 VAL D C 1
ATOM 4439 O O . VAL D 2 75 ? 3.420 -9.622 -16.818 1.00 8.89 51 VAL D O 1
ATOM 4443 N N . GLY D 2 76 ? 1.600 -9.091 -15.665 1.00 8.57 52 GLY D N 1
ATOM 4444 C CA . GLY D 2 76 ? 1.373 -10.494 -15.289 1.00 8.88 52 GLY D CA 1
ATOM 4445 C C . GLY D 2 76 ? 1.211 -11.391 -16.518 1.00 9.01 52 GLY D C 1
ATOM 4446 O O . GLY D 2 76 ? 1.773 -12.468 -16.610 1.00 9.11 52 GLY D O 1
ATOM 4447 N N . GLU D 2 77 ? 0.401 -10.936 -17.456 1.00 8.35 53 GLU D N 1
ATOM 4448 C CA . GLU D 2 77 ? 0.144 -11.675 -18.701 1.00 9.75 53 GLU D CA 1
ATOM 4449 C C . GLU D 2 77 ? 1.444 -11.809 -19.514 1.00 8.91 53 GLU D C 1
ATOM 4450 O O . GLU D 2 77 ? 1.776 -12.860 -20.015 1.00 9.53 53 GLU D O 1
ATOM 4456 N N . TYR D 2 78 ? 2.162 -10.707 -19.663 1.00 8.74 54 TYR D N 1
ATOM 4457 C CA . TYR D 2 78 ? 3.446 -10.708 -20.374 1.00 9.94 54 TYR D CA 1
ATOM 4458 C C . TYR D 2 78 ? 4.376 -11.768 -19.809 1.00 8.77 54 TYR D C 1
ATOM 4459 O O . TYR D 2 78 ? 4.968 -12.536 -20.559 1.00 10.70 54 TYR D O 1
ATOM 4468 N N . LEU D 2 79 ? 4.533 -11.783 -18.492 1.00 9.40 55 LEU D N 1
ATOM 4469 C CA . LEU D 2 79 ? 5.435 -12.728 -17.842 1.00 10.32 55 LEU D CA 1
ATOM 4470 C C . LEU D 2 79 ? 4.938 -14.171 -17.962 1.00 10.57 55 LEU D C 1
ATOM 4471 O O . LEU D 2 79 ? 5.716 -15.084 -18.189 1.00 11.39 55 LEU D O 1
ATOM 4476 N N . PHE D 2 80 ? 3.630 -14.363 -17.812 1.00 9.48 56 PHE D N 1
ATOM 4477 C CA . PHE D 2 80 ? 2.995 -15.681 -17.992 1.00 10.36 56 PHE D CA 1
ATOM 4478 C C . PHE D 2 80 ? 3.381 -16.299 -19.351 1.00 10.25 56 PHE D C 1
ATOM 4479 O O . PHE D 2 80 ? 3.734 -17.466 -19.442 1.00 12.26 56 PHE D O 1
ATOM 4487 N N A HIS D 2 81 ? 3.285 -15.493 -20.401 0.50 10.31 57 HIS D N 1
ATOM 4488 N N B HIS D 2 81 ? 3.332 -15.481 -20.399 0.50 10.90 57 HIS D N 1
ATOM 4489 C CA A HIS D 2 81 ? 3.618 -15.956 -21.759 0.50 11.99 57 HIS D CA 1
ATOM 4490 C CA B HIS D 2 81 ? 3.650 -15.948 -21.771 0.50 12.21 57 HIS D CA 1
ATOM 4491 C C A HIS D 2 81 ? 5.136 -16.103 -21.948 0.50 12.61 57 HIS D C 1
ATOM 4492 C C B HIS D 2 81 ? 5.119 -15.991 -22.120 0.50 13.08 57 HIS D C 1
ATOM 4493 O O A HIS D 2 81 ? 5.622 -17.139 -22.416 0.50 13.98 57 HIS D O 1
ATOM 4494 O O B HIS D 2 81 ? 5.544 -16.797 -22.964 0.50 14.58 57 HIS D O 1
ATOM 4507 N N . LYS D 2 82 ? 5.884 -15.088 -21.520 1.00 13.29 58 LYS D N 1
ATOM 4508 C CA . LYS D 2 82 ? 7.333 -15.008 -21.793 1.00 15.05 58 LYS D CA 1
ATOM 4509 C C . LYS D 2 82 ? 8.096 -16.133 -21.115 1.00 15.25 58 LYS D C 1
ATOM 4510 O O . LYS D 2 82 ? 9.042 -16.694 -21.679 1.00 17.47 58 LYS D O 1
ATOM 4516 N N . PHE D 2 83 ? 7.670 -16.473 -19.902 1.00 14.77 59 PHE D N 1
ATOM 4517 C CA . PHE D 2 83 ? 8.335 -17.465 -19.052 1.00 14.96 59 PHE D CA 1
ATOM 4518 C C . PHE D 2 83 ? 7.351 -18.566 -18.744 1.00 14.31 59 PHE D C 1
ATOM 4519 O O . PHE D 2 83 ? 6.778 -18.641 -17.665 1.00 14.79 59 PHE D O 1
ATOM 4527 N N . ALA D 2 84 ? 7.151 -19.411 -19.748 1.00 16.54 60 ALA D N 1
ATOM 4528 C CA . ALA D 2 84 ? 6.134 -20.467 -19.716 1.00 16.94 60 ALA D CA 1
ATOM 4529 C C . ALA D 2 84 ? 6.408 -21.507 -18.625 1.00 17.98 60 ALA D C 1
ATOM 4530 O O . ALA D 2 84 ? 5.502 -22.208 -18.174 1.00 20.40 60 ALA D O 1
ATOM 4532 N N . LYS D 2 85 ? 7.653 -21.591 -18.179 1.00 20.75 61 LYS D N 1
ATOM 4533 C CA . LYS D 2 85 ? 8.025 -22.581 -17.159 1.00 22.36 61 LYS D CA 1
ATOM 4534 C C . LYS D 2 85 ? 8.186 -21.971 -15.771 1.00 21.82 61 LYS D C 1
ATOM 4535 O O . LYS D 2 85 ? 8.413 -22.681 -14.791 1.00 23.57 61 LYS D O 1
ATOM 4541 N N . ASP D 2 86 ? 8.055 -20.651 -15.686 1.00 19.64 62 ASP D N 1
ATOM 4542 C CA . ASP D 2 86 ? 8.144 -19.967 -14.382 1.00 19.54 62 ASP D CA 1
ATOM 4543 C C . ASP D 2 86 ? 6.938 -20.269 -13.481 1.00 17.16 62 ASP D C 1
ATOM 4544 O O . ASP D 2 86 ? 5.765 -20.212 -13.898 1.00 17.10 62 ASP D O 1
ATOM 4549 N N . ALA D 2 87 ? 7.249 -20.593 -12.233 1.00 18.29 63 ALA D N 1
ATOM 4550 C CA . ALA D 2 87 ? 6.231 -20.807 -11.207 1.00 18.11 63 ALA D CA 1
ATOM 4551 C C . ALA D 2 87 ? 5.577 -19.484 -10.817 1.00 18.06 63 ALA D C 1
ATOM 4552 O O . ALA D 2 87 ? 6.098 -18.397 -11.089 1.00 17.36 63 ALA D O 1
ATOM 4554 N N . GLU D 2 88 ? 4.436 -19.571 -10.156 1.00 18.39 64 GLU D N 1
ATOM 4555 C CA . GLU D 2 88 ? 3.713 -18.368 -9.743 1.00 19.64 64 GLU D CA 1
ATOM 4556 C C . GLU D 2 88 ? 4.566 -17.417 -8.901 1.00 19.30 64 GLU D C 1
ATOM 4557 O O . GLU D 2 88 ? 4.482 -16.212 -9.071 1.00 19.27 64 GLU D O 1
ATOM 4563 N N . GLY D 2 89 ? 5.371 -17.959 -7.983 1.00 20.09 65 GLY D N 1
ATOM 4564 C CA . GLY D 2 89 ? 6.207 -17.117 -7.107 1.00 19.04 65 GLY D CA 1
ATOM 4565 C C . GLY D 2 89 ? 7.201 -16.310 -7.923 1.00 17.32 65 GLY D C 1
ATOM 4566 O O . GLY D 2 89 ? 7.500 -15.172 -7.588 1.00 18.01 65 GLY D O 1
ATOM 4567 N N . ASP D 2 90 ? 7.725 -16.924 -8.982 1.00 14.97 66 ASP D N 1
ATOM 4568 C CA . ASP D 2 90 ? 8.657 -16.266 -9.899 1.00 15.78 66 ASP D CA 1
ATOM 4569 C C . ASP D 2 90 ? 7.954 -15.173 -10.676 1.00 14.80 66 ASP D C 1
ATOM 4570 O O . ASP D 2 90 ? 8.465 -14.071 -10.836 1.00 15.10 66 ASP D O 1
ATOM 4575 N N . LEU D 2 91 ? 6.771 -15.492 -11.194 1.00 14.21 67 LEU D N 1
ATOM 4576 C CA . LEU D 2 91 ? 5.998 -14.500 -11.936 1.00 12.94 67 LEU D CA 1
ATOM 4577 C C . LEU D 2 91 ? 5.678 -13.305 -11.022 1.00 13.54 67 LEU D C 1
ATOM 4578 O O . LEU D 2 91 ? 5.745 -12.163 -11.439 1.00 14.07 67 LEU D O 1
ATOM 4583 N N A SER D 2 92 ? 5.306 -13.604 -9.778 0.60 13.60 68 SER D N 1
ATOM 4584 N N B SER D 2 92 ? 5.302 -13.605 -9.774 0.40 13.74 68 SER D N 1
ATOM 4585 C CA A SER D 2 92 ? 4.958 -12.563 -8.787 0.60 13.76 68 SER D CA 1
ATOM 4586 C CA B SER D 2 92 ? 4.936 -12.568 -8.770 0.40 14.01 68 SER D CA 1
ATOM 4587 C C A SER D 2 92 ? 6.139 -11.635 -8.498 0.60 13.55 68 SER D C 1
ATOM 4588 C C B SER D 2 92 ? 6.098 -11.658 -8.360 0.40 13.73 68 SER D C 1
ATOM 4589 O O A SER D 2 92 ? 6.010 -10.404 -8.547 0.60 12.68 68 SER D O 1
ATOM 4590 O O B SER D 2 92 ? 5.900 -10.460 -8.155 0.40 12.90 68 SER D O 1
ATOM 4595 N N . LYS D 2 93 ? 7.291 -12.226 -8.200 1.00 13.65 69 LYS D N 1
ATOM 4596 C CA . LYS D 2 93 ? 8.488 -11.414 -7.866 1.00 13.38 69 LYS D CA 1
ATOM 4597 C C . LYS D 2 93 ? 8.976 -10.635 -9.079 1.00 13.18 69 LYS D C 1
ATOM 4598 O O . LYS D 2 93 ? 9.332 -9.476 -8.942 1.00 13.47 69 LYS D O 1
ATOM 4604 N N . LEU D 2 94 ? 8.995 -11.256 -10.266 1.00 12.39 70 LEU D N 1
ATOM 4605 C CA . LEU D 2 94 ? 9.369 -10.524 -11.477 1.00 14.45 70 LEU D CA 1
ATOM 4606 C C . LEU D 2 94 ? 8.390 -9.397 -11.728 1.00 13.84 70 LEU D C 1
ATOM 4607 O O . LEU D 2 94 ? 8.772 -8.325 -12.180 1.00 15.66 70 LEU D O 1
ATOM 4612 N N . ARG D 2 95 ? 7.101 -9.647 -11.484 1.00 12.88 71 ARG D N 1
ATOM 4613 C CA . ARG D 2 95 ? 6.141 -8.577 -11.647 1.00 12.98 71 ARG D CA 1
ATOM 4614 C C . ARG D 2 95 ? 6.446 -7.423 -10.683 1.00 12.54 71 ARG D C 1
ATOM 4615 O O . ARG D 2 95 ? 6.394 -6.278 -11.093 1.00 13.25 71 ARG D O 1
ATOM 4623 N N . ALA D 2 96 ? 6.751 -7.723 -9.412 1.00 12.09 72 ALA D N 1
ATOM 4624 C CA . ALA D 2 96 ? 7.133 -6.679 -8.419 1.00 12.38 72 ALA D CA 1
ATOM 4625 C C . ALA D 2 96 ? 8.358 -5.899 -8.886 1.00 12.23 72 ALA D C 1
ATOM 4626 O O . ALA D 2 96 ? 8.454 -4.708 -8.651 1.00 13.64 72 ALA D O 1
ATOM 4628 N N . ALA D 2 97 ? 9.278 -6.570 -9.582 1.00 12.72 73 ALA D N 1
ATOM 4629 C CA . ALA D 2 97 ? 10.499 -5.927 -10.111 1.00 13.15 73 ALA D CA 1
ATOM 4630 C C . ALA D 2 97 ? 10.223 -4.947 -11.265 1.00 13.42 73 ALA D C 1
ATOM 4631 O O . ALA D 2 97 ? 11.065 -4.112 -11.585 1.00 15.75 73 ALA D O 1
ATOM 4633 N N A LEU D 2 98 ? 9.036 -5.058 -11.888 0.70 14.17 74 LEU D N 1
ATOM 4634 N N B LEU D 2 98 ? 9.037 -5.054 -11.865 0.30 13.80 74 LEU D N 1
ATOM 4635 C CA A LEU D 2 98 ? 8.622 -4.200 -13.030 0.70 14.15 74 LEU D CA 1
ATOM 4636 C CA B LEU D 2 98 ? 8.645 -4.195 -12.989 0.30 13.61 74 LEU D CA 1
ATOM 4637 C C A LEU D 2 98 ? 7.508 -3.199 -12.664 0.70 13.42 74 LEU D C 1
ATOM 4638 C C B LEU D 2 98 ? 7.514 -3.203 -12.664 0.30 13.22 74 LEU D C 1
ATOM 4639 O O A LEU D 2 98 ? 7.517 -2.039 -13.084 0.70 16.28 74 LEU D O 1
ATOM 4640 O O B LEU D 2 98 ? 7.525 -2.055 -13.117 0.30 14.82 74 LEU D O 1
ATOM 4649 N N . VAL D 2 99 ? 6.536 -3.658 -11.888 1.00 11.97 75 VAL D N 1
ATOM 4650 C CA . VAL D 2 99 ? 5.367 -2.836 -11.514 1.00 12.45 75 VAL D CA 1
ATOM 4651 C C . VAL D 2 99 ? 5.701 -2.213 -10.152 1.00 11.46 75 VAL D C 1
ATOM 4652 O O . VAL D 2 99 ? 5.388 -2.754 -9.097 1.00 12.17 75 VAL D O 1
ATOM 4656 N N . ASN D 2 100 ? 6.334 -1.054 -10.190 1.00 10.38 76 ASN D N 1
ATOM 4657 C CA . ASN D 2 100 ? 6.779 -0.381 -8.977 1.00 9.39 76 ASN D CA 1
ATOM 4658 C C . ASN D 2 100 ? 7.108 1.067 -9.287 1.00 9.60 76 ASN D C 1
ATOM 4659 O O . ASN D 2 100 ? 7.269 1.483 -10.434 1.00 9.88 76 ASN D O 1
ATOM 4664 N N . GLU D 2 101 ? 7.225 1.839 -8.226 1.00 9.60 77 GLU D N 1
ATOM 4665 C CA . GLU D 2 101 ? 7.443 3.269 -8.328 1.00 9.74 77 GLU D CA 1
ATOM 4666 C C . GLU D 2 101 ? 8.693 3.626 -9.095 1.00 8.97 77 GLU D C 1
ATOM 4667 O O . GLU D 2 101 ? 8.686 4.550 -9.904 1.00 9.63 77 GLU D O 1
ATOM 4673 N N . LYS D 2 102 ? 9.791 2.950 -8.806 1.00 10.08 78 LYS D N 1
ATOM 4674 C CA . LYS D 2 102 ? 11.051 3.252 -9.509 1.00 11.32 78 LYS D CA 1
ATOM 4675 C C . LYS D 2 102 ? 10.937 3.042 -11.011 1.00 12.20 78 LYS D C 1
ATOM 4676 O O . LYS D 2 102 ? 11.330 3.892 -11.808 1.00 11.57 78 LYS D O 1
ATOM 4682 N N A SER D 2 103 ? 10.392 1.905 -11.415 0.60 11.40 79 SER D N 1
ATOM 4683 N N B SER D 2 103 ? 10.376 1.898 -11.367 0.40 11.63 79 SER D N 1
ATOM 4684 C CA A SER D 2 103 ? 10.254 1.623 -12.844 0.60 11.65 79 SER D CA 1
ATOM 4685 C CA B SER D 2 103 ? 10.197 1.509 -12.758 0.40 11.84 79 SER D CA 1
ATOM 4686 C C A SER D 2 103 ? 9.340 2.627 -13.506 0.60 10.90 79 SER D C 1
ATOM 4687 C C B SER D 2 103 ? 9.299 2.491 -13.513 0.40 11.20 79 SER D C 1
ATOM 4688 O O A SER D 2 103 ? 9.649 3.149 -14.574 0.60 10.68 79 SER D O 1
ATOM 4689 O O B SER D 2 103 ? 9.584 2.855 -14.650 0.40 11.08 79 SER D O 1
ATOM 4694 N N . PHE D 2 104 ? 8.208 2.900 -12.875 1.00 9.66 80 PHE D N 1
ATOM 4695 C CA . PHE D 2 104 ? 7.251 3.822 -13.480 1.00 9.75 80 PHE D CA 1
ATOM 4696 C C . PHE D 2 104 ? 7.773 5.257 -13.496 1.00 8.60 80 PHE D C 1
ATOM 4697 O O . PHE D 2 104 ? 7.493 5.977 -14.438 1.00 10.21 80 PHE D O 1
ATOM 4705 N N . ALA D 2 105 ? 8.531 5.677 -12.486 1.00 8.74 81 ALA D N 1
ATOM 4706 C CA . ALA D 2 105 ? 9.144 7.000 -12.512 1.00 9.39 81 ALA D CA 1
ATOM 4707 C C . ALA D 2 105 ? 10.165 7.092 -13.663 1.00 9.81 81 ALA D C 1
ATOM 4708 O O . ALA D 2 105 ? 10.302 8.131 -14.285 1.00 10.58 81 ALA D O 1
ATOM 4710 N N . LYS D 2 106 ? 10.889 6.000 -13.918 1.00 10.67 82 LYS D N 1
ATOM 4711 C CA . LYS D 2 106 ? 11.845 5.955 -15.040 1.00 12.07 82 LYS D CA 1
ATOM 4712 C C . LYS D 2 106 ? 11.104 6.146 -16.367 1.00 10.81 82 LYS D C 1
ATOM 4713 O O . LYS D 2 106 ? 11.500 6.964 -17.219 1.00 12.03 82 LYS D O 1
ATOM 4719 N N . ILE D 2 107 ? 10.021 5.405 -16.538 1.00 10.43 83 ILE D N 1
ATOM 4720 C CA . ILE D 2 107 ? 9.225 5.499 -17.759 1.00 9.74 83 ILE D CA 1
ATOM 4721 C C . ILE D 2 107 ? 8.666 6.934 -17.855 1.00 10.01 83 ILE D C 1
ATOM 4722 O O . ILE D 2 107 ? 8.674 7.544 -18.921 1.00 11.24 83 ILE D O 1
ATOM 4727 N N . ALA D 2 108 ? 8.163 7.455 -16.742 1.00 9.61 84 ALA D N 1
ATOM 4728 C CA . ALA D 2 108 ? 7.617 8.820 -16.716 1.00 9.83 84 ALA D CA 1
ATOM 4729 C C . ALA D 2 108 ? 8.656 9.830 -17.199 1.00 9.92 84 ALA D C 1
ATOM 4730 O O . ALA D 2 108 ? 8.385 10.712 -18.020 1.00 11.19 84 ALA D O 1
ATOM 4732 N N . ASN D 2 109 ? 9.864 9.710 -16.667 1.00 10.96 85 ASN D N 1
ATOM 4733 C CA . ASN D 2 109 ? 10.936 10.621 -17.070 1.00 12.24 85 ASN D CA 1
ATOM 4734 C C . ASN D 2 109 ? 11.264 10.501 -18.570 1.00 12.76 85 ASN D C 1
ATOM 4735 O O . ASN D 2 109 ? 11.569 11.505 -19.205 1.00 14.18 85 ASN D O 1
ATOM 4740 N N . SER D 2 110 ? 11.175 9.286 -19.113 1.00 12.70 86 SER D N 1
ATOM 4741 C CA . SER D 2 110 ? 11.410 9.061 -20.571 1.00 13.89 86 SER D CA 1
ATOM 4742 C C . SER D 2 110 ? 10.379 9.811 -21.436 1.00 14.04 86 SER D C 1
ATOM 4743 O O . SER D 2 110 ? 10.634 10.127 -22.596 1.00 16.65 86 SER D O 1
ATOM 4746 N N . LEU D 2 111 ? 9.218 10.100 -20.854 1.00 12.53 87 LEU D N 1
ATOM 4747 C CA . LEU D 2 111 ? 8.138 10.876 -21.504 1.00 12.79 87 LEU D CA 1
ATOM 4748 C C . LEU D 2 111 ? 8.127 12.359 -21.080 1.00 12.86 87 LEU D C 1
ATOM 4749 O O . LEU D 2 111 ? 7.226 13.092 -21.459 1.00 13.89 87 LEU D O 1
ATOM 4754 N N . ASN D 2 112 ? 9.129 12.772 -20.308 1.00 13.09 88 ASN D N 1
ATOM 4755 C CA . ASN D 2 112 ? 9.204 14.135 -19.759 1.00 13.26 88 ASN D CA 1
ATOM 4756 C C . ASN D 2 112 ? 7.937 14.497 -18.992 1.00 12.44 88 ASN D C 1
ATOM 4757 O O . ASN D 2 112 ? 7.462 15.626 -19.040 1.00 13.21 88 ASN D O 1
ATOM 4762 N N A LEU D 2 113 ? 7.372 13.539 -18.236 0.70 11.50 89 LEU D N 1
ATOM 4763 N N B LEU D 2 113 ? 7.439 13.528 -18.249 0.30 11.68 89 LEU D N 1
ATOM 4764 C CA A LEU D 2 113 ? 6.067 13.805 -17.571 0.70 11.79 89 LEU D CA 1
ATOM 4765 C CA B LEU D 2 113 ? 6.153 13.673 -17.618 0.30 11.35 89 LEU D CA 1
ATOM 4766 C C A LEU D 2 113 ? 6.118 14.943 -16.598 0.70 12.65 89 LEU D C 1
ATOM 4767 C C B LEU D 2 113 ? 6.118 14.836 -16.602 0.30 12.43 89 LEU D C 1
ATOM 4768 O O A LEU D 2 113 ? 5.129 15.631 -16.367 0.70 13.11 89 LEU D O 1
ATOM 4769 O O B LEU D 2 113 ? 5.073 15.449 -16.399 0.30 12.81 89 LEU D O 1
ATOM 4778 N N . GLY D 2 114 ? 7.261 15.144 -15.984 1.00 12.86 90 GLY D N 1
ATOM 4779 C CA . GLY D 2 114 ? 7.385 16.279 -15.074 1.00 14.88 90 GLY D CA 1
ATOM 4780 C C . GLY D 2 114 ? 6.990 17.598 -15.756 1.00 15.10 90 GLY D C 1
ATOM 4781 O O . GLY D 2 114 ? 6.523 18.528 -15.094 1.00 19.56 90 GLY D O 1
ATOM 4782 N N . ASP D 2 115 ? 7.165 17.687 -17.079 1.00 14.95 91 ASP D N 1
ATOM 4783 C CA . ASP D 2 115 ? 6.794 18.891 -17.846 1.00 15.74 91 ASP D CA 1
ATOM 4784 C C . ASP D 2 115 ? 5.292 19.100 -18.014 1.00 14.34 91 ASP D C 1
ATOM 4785 O O . ASP D 2 115 ? 4.853 20.194 -18.361 1.00 17.65 91 ASP D O 1
ATOM 4790 N N . PHE D 2 116 ? 4.514 18.050 -17.765 1.00 12.12 92 PHE D N 1
ATOM 4791 C CA . PHE D 2 116 ? 3.069 18.038 -18.048 1.00 11.44 92 PHE D CA 1
ATOM 4792 C C . PHE D 2 116 ? 2.190 17.937 -16.812 1.00 10.61 92 PHE D C 1
ATOM 4793 O O . PHE D 2 116 ? 1.004 18.225 -16.865 1.00 12.18 92 PHE D O 1
ATOM 4801 N N . ILE D 2 117 ? 2.762 17.463 -15.707 1.00 9.93 93 ILE D N 1
ATOM 4802 C CA . ILE D 2 117 ? 1.987 17.229 -14.496 1.00 9.43 93 ILE D CA 1
ATOM 4803 C C . ILE D 2 117 ? 1.578 18.581 -13.904 1.00 9.95 93 ILE D C 1
ATOM 4804 O O . ILE D 2 117 ? 2.372 19.528 -13.872 1.00 12.20 93 ILE D O 1
ATOM 4809 N N A LEU D 2 118 ? 0.329 18.665 -13.443 0.70 8.71 94 LEU D N 1
ATOM 4810 N N B LEU D 2 118 ? 0.318 18.657 -13.476 0.30 9.68 94 LEU D N 1
ATOM 4811 C CA A LEU D 2 118 ? -0.246 19.861 -12.830 0.70 8.80 94 LEU D CA 1
ATOM 4812 C CA B LEU D 2 118 ? -0.242 19.854 -12.845 0.30 9.68 94 LEU D CA 1
ATOM 4813 C C A LEU D 2 118 ? -0.224 19.743 -11.319 0.70 8.92 94 LEU D C 1
ATOM 4814 C C B LEU D 2 118 ? -0.146 19.696 -11.338 0.30 9.46 94 LEU D C 1
ATOM 4815 O O A LEU D 2 118 ? -0.795 18.822 -10.727 0.70 9.24 94 LEU D O 1
ATOM 4816 O O B LEU D 2 118 ? -0.577 18.689 -10.777 0.30 9.56 94 LEU D O 1
ATOM 4825 N N . MET D 2 119 ? 0.449 20.684 -10.689 1.00 9.02 95 MET D N 1
ATOM 4826 C CA . MET D 2 119 ? 0.587 20.675 -9.235 1.00 8.79 95 MET D CA 1
ATOM 4827 C C . MET D 2 119 ? 0.658 22.111 -8.745 1.00 8.49 95 MET D C 1
ATOM 4828 O O . MET D 2 119 ? 0.972 23.032 -9.481 1.00 9.86 95 MET D O 1
ATOM 4833 N N . SER D 2 120 ? 0.377 22.301 -7.473 1.00 8.37 96 SER D N 1
ATOM 4834 C CA . SER D 2 120 ? 0.390 23.641 -6.900 1.00 8.55 96 SER D CA 1
ATOM 4835 C C . SER D 2 120 ? 1.790 24.255 -6.886 1.00 8.77 96 SER D C 1
ATOM 4836 O O . SER D 2 120 ? 2.814 23.575 -6.986 1.00 9.45 96 SER D O 1
ATOM 4839 N N . VAL D 2 121 ? 1.835 25.570 -6.740 1.00 8.66 97 VAL D N 1
ATOM 4840 C CA . VAL D 2 121 ? 3.104 26.278 -6.616 1.00 8.81 97 VAL D CA 1
ATOM 4841 C C . VAL D 2 121 ? 3.933 25.684 -5.456 1.00 9.19 97 VAL D C 1
ATOM 4842 O O . VAL D 2 121 ? 5.130 25.413 -5.601 1.00 9.76 97 VAL D O 1
ATOM 4846 N N . ALA D 2 122 ? 3.310 25.505 -4.298 1.00 9.20 98 ALA D N 1
ATOM 4847 C CA . ALA D 2 122 ? 4.018 24.984 -3.128 1.00 10.34 98 ALA D CA 1
ATOM 4848 C C . ALA D 2 122 ? 4.571 23.595 -3.401 1.00 9.87 98 ALA D C 1
ATOM 4849 O O . ALA D 2 122 ? 5.713 23.295 -3.056 1.00 10.57 98 ALA D O 1
ATOM 4851 N N . GLU D 2 123 ? 3.783 22.748 -4.064 1.00 9.35 99 GLU D N 1
ATOM 4852 C CA . GLU D 2 123 ? 4.232 21.393 -4.370 1.00 9.81 99 GLU D CA 1
ATOM 4853 C C . GLU D 2 123 ? 5.435 21.435 -5.312 1.00 9.62 99 GLU D C 1
ATOM 4854 O O . GLU D 2 123 ? 6.432 20.730 -5.106 1.00 10.40 99 GLU D O 1
ATOM 4860 N N . GLU D 2 124 ? 5.362 22.279 -6.335 1.00 9.81 100 GLU D N 1
ATOM 4861 C CA . GLU D 2 124 ? 6.501 22.446 -7.234 1.00 10.08 100 GLU D CA 1
ATOM 4862 C C . GLU D 2 124 ? 7.742 22.962 -6.491 1.00 10.70 100 GLU D C 1
ATOM 4863 O O . GLU D 2 124 ? 8.838 22.453 -6.663 1.00 11.87 100 GLU D O 1
ATOM 4869 N N . ASN D 2 125 ? 7.542 23.951 -5.632 1.00 10.43 101 ASN D N 1
ATOM 4870 C CA . ASN D 2 125 ? 8.655 24.496 -4.830 1.00 12.24 101 ASN D CA 1
ATOM 4871 C C . ASN D 2 125 ? 9.260 23.479 -3.871 1.00 11.72 101 ASN D C 1
ATOM 4872 O O . ASN D 2 125 ? 10.434 23.582 -3.509 1.00 13.80 101 ASN D O 1
ATOM 4877 N N . ASN D 2 126 ? 8.466 22.481 -3.489 1.00 11.84 102 ASN D N 1
ATOM 4878 C CA . ASN D 2 126 ? 8.921 21.378 -2.648 1.00 12.06 102 ASN D CA 1
ATOM 4879 C C . ASN D 2 126 ? 9.489 20.188 -3.430 1.00 12.30 102 ASN D C 1
ATOM 4880 O O . ASN D 2 126 ? 9.729 19.113 -2.868 1.00 13.50 102 ASN D O 1
ATOM 4885 N N . GLY D 2 127 ? 9.762 20.398 -4.713 1.00 10.88 103 GLY D N 1
ATOM 4886 C CA . GLY D 2 127 ? 10.401 19.386 -5.568 1.00 12.16 103 GLY D CA 1
ATOM 4887 C C . GLY D 2 127 ? 9.460 18.376 -6.190 1.00 10.09 103 GLY D C 1
ATOM 4888 O O . GLY D 2 127 ? 9.887 17.316 -6.635 1.00 11.44 103 GLY D O 1
ATOM 4889 N N . GLY D 2 128 ? 8.173 18.705 -6.258 1.00 10.89 104 GLY D N 1
ATOM 4890 C CA . GLY D 2 128 ? 7.179 17.739 -6.769 1.00 9.98 104 GLY D CA 1
ATOM 4891 C C . GLY D 2 128 ? 7.429 17.177 -8.160 1.00 9.83 104 GLY D C 1
ATOM 4892 O O . GLY D 2 128 ? 7.131 16.016 -8.403 1.00 10.74 104 GLY D O 1
ATOM 4893 N N . LYS D 2 129 ? 7.971 17.990 -9.062 1.00 10.63 105 LYS D N 1
ATOM 4894 C CA . LYS D 2 129 ? 8.209 17.528 -10.423 1.00 11.18 105 LYS D CA 1
ATOM 4895 C C . LYS D 2 129 ? 9.195 16.379 -10.517 1.00 11.52 105 LYS D C 1
ATOM 4896 O O . LYS D 2 129 ? 9.195 15.654 -11.508 1.00 12.75 105 LYS D O 1
ATOM 4902 N N . GLU D 2 130 ? 10.022 16.219 -9.487 1.00 11.03 106 GLU D N 1
ATOM 4903 C CA . GLU D 2 130 ? 11.011 15.169 -9.447 1.00 10.87 106 GLU D CA 1
ATOM 4904 C C . GLU D 2 130 ? 10.679 14.069 -8.441 1.00 10.75 106 GLU D C 1
ATOM 4905 O O . GLU D 2 130 ? 11.446 13.129 -8.276 1.00 12.77 106 GLU D O 1
ATOM 4911 N N . LYS D 2 131 ? 9.529 14.139 -7.774 1.00 9.52 107 LYS D N 1
ATOM 4912 C CA . LYS D 2 131 ? 9.183 13.083 -6.808 1.00 9.00 107 LYS D CA 1
ATOM 4913 C C . LYS D 2 131 ? 8.800 11.801 -7.547 1.00 8.77 107 LYS D C 1
ATOM 4914 O O . LYS D 2 131 ? 7.894 11.821 -8.379 1.00 8.86 107 LYS D O 1
ATOM 4920 N N . PRO D 2 132 ? 9.482 10.684 -7.236 1.00 8.15 108 PRO D N 1
ATOM 4921 C CA . PRO D 2 132 ? 9.137 9.464 -7.942 1.00 8.55 108 PRO D CA 1
ATOM 4922 C C . PRO D 2 132 ? 7.682 9.051 -7.793 1.00 8.21 108 PRO D C 1
ATOM 4923 O O . PRO D 2 132 ? 7.083 8.502 -8.724 1.00 8.85 108 PRO D O 1
ATOM 4927 N N . SER D 2 133 ? 7.111 9.280 -6.629 1.00 8.30 109 SER D N 1
ATOM 4928 C CA . SER D 2 133 ? 5.702 8.919 -6.430 1.00 8.89 109 SER D CA 1
ATOM 4929 C C . SER D 2 133 ? 4.751 9.691 -7.342 1.00 8.28 109 SER D C 1
ATOM 4930 O O . SER D 2 133 ? 3.773 9.141 -7.851 1.00 9.09 109 SER D O 1
ATOM 4933 N N . ILE D 2 134 ? 5.017 10.983 -7.517 1.00 8.11 110 ILE D N 1
ATOM 4934 C CA . ILE D 2 134 ? 4.185 11.832 -8.371 1.00 8.18 110 ILE D CA 1
ATOM 4935 C C . ILE D 2 134 ? 4.303 11.402 -9.834 1.00 7.98 110 ILE D C 1
ATOM 4936 O O . ILE D 2 134 ? 3.303 11.295 -10.553 1.00 8.46 110 ILE D O 1
ATOM 4941 N N . LEU D 2 135 ? 5.542 11.156 -10.257 1.00 7.58 111 LEU D N 1
ATOM 4942 C CA . LEU D 2 135 ? 5.820 10.713 -11.617 1.00 7.44 111 LEU D CA 1
ATOM 4943 C C . LEU D 2 135 ? 5.165 9.358 -11.916 1.00 7.41 111 LEU D C 1
ATOM 4944 O O . LEU D 2 135 ? 4.494 9.158 -12.941 1.00 8.04 111 LEU D O 1
ATOM 4949 N N . SER D 2 136 ? 5.392 8.416 -11.015 1.00 8.08 112 SER D N 1
ATOM 4950 C CA . SER D 2 136 ? 4.819 7.069 -11.146 1.00 8.24 112 SER D CA 1
ATOM 4951 C C . SER D 2 136 ? 3.290 7.088 -11.147 1.00 8.09 112 SER D C 1
ATOM 4952 O O . SER D 2 136 ? 2.661 6.455 -11.995 1.00 8.44 112 SER D O 1
ATOM 4955 N N . ASP D 2 137 ? 2.712 7.844 -10.230 1.00 7.64 113 ASP D N 1
ATOM 4956 C CA . ASP D 2 137 ? 1.251 7.913 -10.152 1.00 7.59 113 ASP D CA 1
ATOM 4957 C C . ASP D 2 137 ? 0.664 8.461 -11.439 1.00 7.91 113 ASP D C 1
ATOM 4958 O O . ASP D 2 137 ? -0.354 7.968 -11.916 1.00 8.16 113 ASP D O 1
ATOM 4963 N N . ALA D 2 138 ? 1.282 9.516 -11.975 1.00 7.78 114 ALA D N 1
ATOM 4964 C CA . ALA D 2 138 ? 0.793 10.132 -13.217 1.00 7.49 114 ALA D CA 1
ATOM 4965 C C . ALA D 2 138 ? 0.879 9.133 -14.385 1.00 7.69 114 ALA D C 1
ATOM 4966 O O . ALA D 2 138 ? -0.033 9.031 -15.209 1.00 8.22 114 ALA D O 1
ATOM 4968 N N A LEU D 2 139 ? 1.983 8.389 -14.469 0.50 7.34 115 LEU D N 1
ATOM 4969 N N B LEU D 2 139 ? 1.963 8.363 -14.443 0.50 7.22 115 LEU D N 1
ATOM 4970 C CA A LEU D 2 139 ? 2.130 7.403 -15.539 0.50 7.77 115 LEU D CA 1
ATOM 4971 C CA B LEU D 2 139 ? 2.135 7.384 -15.514 0.50 7.41 115 LEU D CA 1
ATOM 4972 C C A LEU D 2 139 ? 1.028 6.367 -15.426 0.50 6.89 115 LEU D C 1
ATOM 4973 C C B LEU D 2 139 ? 1.068 6.292 -15.402 0.50 6.92 115 LEU D C 1
ATOM 4974 O O A LEU D 2 139 ? 0.328 6.067 -16.407 0.50 7.37 115 LEU D O 1
ATOM 4975 O O B LEU D 2 139 ? 0.453 5.895 -16.407 0.50 7.69 115 LEU D O 1
ATOM 4984 N N A GLU D 2 140 ? 0.857 5.824 -14.224 0.50 7.08 116 GLU D N 1
ATOM 4985 N N B GLU D 2 140 ? 0.818 5.822 -14.183 0.50 7.34 116 GLU D N 1
ATOM 4986 C CA A GLU D 2 140 ? -0.167 4.794 -14.036 0.50 6.87 116 GLU D CA 1
ATOM 4987 C CA B GLU D 2 140 ? -0.219 4.800 -14.001 0.50 7.72 116 GLU D CA 1
ATOM 4988 C C A GLU D 2 140 ? -1.568 5.356 -14.356 0.50 7.17 116 GLU D C 1
ATOM 4989 C C B GLU D 2 140 ? -1.588 5.362 -14.359 0.50 7.58 116 GLU D C 1
ATOM 4990 O O A GLU D 2 140 ?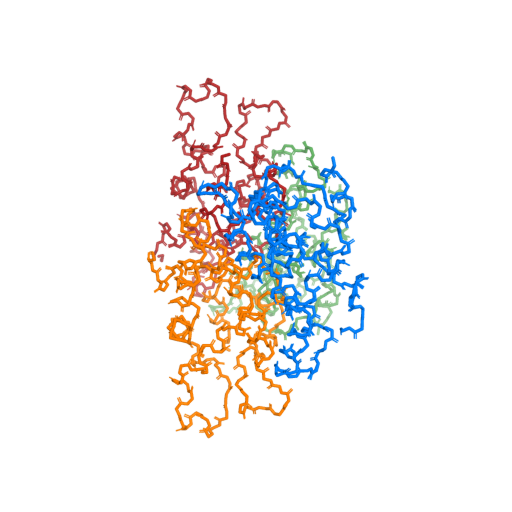 -2.391 4.679 -14.973 0.50 7.27 116 GLU D O 1
ATOM 4991 O O B GLU D 2 140 ? -2.412 4.696 -14.989 0.50 7.54 116 GLU D O 1
ATOM 5002 N N . ALA D 2 141 ? -1.825 6.605 -13.965 1.00 7.17 117 ALA D N 1
ATOM 5003 C CA . ALA D 2 141 ? -3.123 7.267 -14.266 1.00 7.06 117 ALA D CA 1
ATOM 5004 C C . ALA D 2 141 ? -3.328 7.427 -15.781 1.00 7.15 117 ALA D C 1
ATOM 5005 O O . ALA D 2 141 ? -4.434 7.287 -16.269 1.00 7.88 117 ALA D O 1
ATOM 5007 N N . ILE D 2 142 ? -2.259 7.725 -16.511 1.00 7.14 118 ILE D N 1
ATOM 5008 C CA . ILE D 2 142 ? -2.362 7.830 -17.965 1.00 7.29 118 ILE D CA 1
ATOM 5009 C C . ILE D 2 142 ? -2.761 6.486 -18.576 1.00 7.24 118 ILE D C 1
ATOM 5010 O O . ILE D 2 142 ? -3.635 6.407 -19.435 1.00 7.61 118 ILE D O 1
ATOM 5015 N N . ILE D 2 143 ? -2.151 5.415 -18.099 1.00 7.22 119 ILE D N 1
ATOM 5016 C CA . ILE D 2 143 ? -2.512 4.082 -18.591 1.00 6.59 119 ILE D CA 1
ATOM 5017 C C . ILE D 2 143 ? -3.976 3.769 -18.236 1.00 7.09 119 ILE D C 1
ATOM 5018 O O . ILE D 2 143 ? -4.716 3.215 -19.039 1.00 7.92 119 ILE D O 1
ATOM 5023 N N . GLY D 2 144 ? -4.388 4.157 -17.032 1.00 7.26 120 GLY D N 1
ATOM 5024 C CA . GLY D 2 144 ? -5.784 4.007 -16.635 1.00 8.45 120 GLY D CA 1
ATOM 5025 C C . GLY D 2 144 ? -6.745 4.758 -17.555 1.00 7.69 120 GLY D C 1
ATOM 5026 O O . GLY D 2 144 ? -7.814 4.256 -17.921 1.00 8.40 120 GLY D O 1
ATOM 5027 N N . ALA D 2 145 ? -6.365 5.973 -17.900 1.00 7.54 121 ALA D N 1
ATOM 5028 C CA . ALA D 2 145 ? -7.153 6.822 -18.789 1.00 8.46 121 ALA D CA 1
ATOM 5029 C C . ALA D 2 145 ? -7.251 6.239 -20.204 1.00 8.10 121 ALA D C 1
ATOM 5030 O O . ALA D 2 145 ? -8.306 6.305 -20.831 1.00 8.97 121 ALA D O 1
ATOM 5032 N N . ILE D 2 146 ? -6.153 5.676 -20.709 1.00 7.69 122 ILE D N 1
ATOM 5033 C CA . ILE D 2 146 ? -6.182 5.035 -22.023 1.00 7.75 122 ILE D CA 1
ATOM 5034 C C . ILE D 2 146 ? -7.099 3.815 -21.969 1.00 8.67 122 ILE D C 1
ATOM 5035 O O . ILE D 2 146 ? -7.902 3.579 -22.869 1.00 9.46 122 ILE D O 1
ATOM 5040 N N . HIS D 2 147 ? -6.990 3.029 -20.903 1.00 8.14 123 HIS D N 1
ATOM 5041 C CA . HIS D 2 147 ? -7.891 1.910 -20.719 1.00 8.57 123 HIS D CA 1
ATOM 5042 C C . HIS D 2 147 ? -9.355 2.368 -20.732 1.00 9.00 123 HIS D C 1
ATOM 5043 O O . HIS D 2 147 ? -10.212 1.781 -21.387 1.00 9.98 123 HIS D O 1
ATOM 5050 N N . LEU D 2 148 ? -9.637 3.421 -19.978 1.00 9.19 124 LEU D N 1
ATOM 5051 C CA . LEU D 2 148 ? -11.008 3.949 -19.858 1.00 9.86 124 LEU D CA 1
ATOM 5052 C C . LEU D 2 148 ? -11.554 4.346 -21.231 1.00 10.37 124 LEU D C 1
ATOM 5053 O O . LEU D 2 148 ? -12.696 4.039 -21.594 1.00 12.49 124 LEU D O 1
ATOM 5058 N N . GLU D 2 149 ? -10.740 5.044 -22.007 1.00 10.69 125 GLU D N 1
ATOM 5059 C CA . GLU D 2 149 ? -11.214 5.534 -23.303 1.00 11.12 125 GLU D CA 1
ATOM 5060 C C . GLU D 2 149 ? -11.184 4.503 -24.409 1.00 10.73 125 GLU D C 1
ATOM 5061 O O . GLU D 2 149 ? -12.056 4.482 -25.267 1.00 13.14 125 GLU D O 1
ATOM 5067 N N . ALA D 2 150 ? -10.182 3.643 -24.381 1.00 10.15 126 ALA D N 1
ATOM 5068 C CA . ALA D 2 150 ? -9.854 2.780 -25.532 1.00 10.55 126 ALA D CA 1
ATOM 5069 C C . ALA D 2 150 ? -9.856 1.266 -25.280 1.00 10.36 126 ALA D C 1
ATOM 5070 O O . ALA D 2 150 ? -9.760 0.463 -26.193 1.00 11.97 126 ALA D O 1
ATOM 5072 N N . GLY D 2 151 ? -9.959 0.860 -24.028 1.00 10.12 127 GLY D N 1
ATOM 5073 C CA . GLY D 2 151 ? -10.012 -0.541 -23.644 1.00 10.16 127 GLY D CA 1
ATOM 5074 C C . GLY D 2 151 ? -8.673 -1.164 -23.265 1.00 9.02 127 GLY D C 1
ATOM 5075 O O . GLY D 2 151 ? -7.591 -0.601 -23.502 1.00 9.60 127 GLY D O 1
ATOM 5076 N N . PHE D 2 152 ? -8.758 -2.358 -22.686 1.00 9.56 128 PHE D N 1
ATOM 5077 C CA . PHE D 2 152 ? -7.587 -3.031 -22.140 1.00 9.55 128 PHE D CA 1
ATOM 5078 C C . PHE D 2 152 ? -6.506 -3.309 -23.173 1.00 9.31 128 PHE D C 1
ATOM 5079 O O . PHE D 2 152 ? -5.333 -3.094 -22.962 1.00 9.54 128 PHE D O 1
ATOM 5087 N N . GLU D 2 153 ? -6.905 -3.863 -24.303 1.00 10.52 129 GLU D N 1
ATOM 5088 C CA . GLU D 2 153 ? -5.914 -4.305 -25.296 1.00 10.83 129 GLU D CA 1
ATOM 5089 C C . GLU D 2 153 ? -5.090 -3.138 -25.812 1.00 10.30 129 GLU D C 1
ATOM 5090 O O . GLU D 2 153 ? -3.882 -3.256 -26.033 1.00 11.04 129 GLU D O 1
ATOM 5096 N N A PHE D 2 154 ? -5.735 -2.001 -25.987 0.30 9.75 130 PHE D N 1
ATOM 5097 N N B PHE D 2 154 ? -5.739 -1.984 -26.019 0.70 10.23 130 PHE D N 1
ATOM 5098 C CA A PHE D 2 154 ? -5.024 -0.850 -26.448 0.30 9.41 130 PHE D CA 1
ATOM 5099 C CA B PHE D 2 154 ? -5.056 -0.762 -26.457 0.70 10.90 130 PHE D CA 1
ATOM 5100 C C A PHE D 2 154 ? -4.101 -0.260 -25.365 0.30 8.83 130 PHE D C 1
ATOM 5101 C C B PHE D 2 154 ? -4.081 -0.322 -25.349 0.70 9.55 130 PHE D C 1
ATOM 5102 O O A PHE D 2 154 ? -2.981 0.161 -25.652 0.30 8.74 130 PHE D O 1
ATOM 5103 O O B PHE D 2 154 ? -2.896 -0.105 -25.583 0.70 9.80 130 PHE D O 1
ATOM 5118 N N . ALA D 2 155 ? -4.580 -0.206 -24.129 1.00 8.44 131 ALA D N 1
ATOM 5119 C CA . ALA D 2 155 ? -3.734 0.197 -22.993 1.00 8.81 131 ALA D CA 1
ATOM 5120 C C . ALA D 2 155 ? -2.518 -0.739 -22.859 1.00 8.44 131 ALA D C 1
ATOM 5121 O O . ALA D 2 155 ? -1.414 -0.303 -22.599 1.00 8.46 131 ALA D O 1
ATOM 5123 N N . LYS D 2 156 ? -2.747 -2.033 -23.092 1.00 7.82 132 LYS D N 1
ATOM 5124 C CA . LYS D 2 156 ? -1.704 -3.025 -23.059 1.00 8.40 132 LYS D CA 1
ATOM 5125 C C . LYS D 2 156 ? -0.613 -2.754 -24.081 1.00 8.27 132 LYS D C 1
ATOM 5126 O O . LYS D 2 156 ? 0.565 -2.778 -23.779 1.00 8.99 132 LYS D O 1
ATOM 5132 N N . THR D 2 157 ? -1.025 -2.531 -25.328 1.00 8.78 133 THR D N 1
ATOM 5133 C CA . THR D 2 157 ? -0.028 -2.282 -26.386 1.00 9.37 133 THR D CA 1
ATOM 5134 C C . THR D 2 157 ? 0.784 -1.025 -26.083 1.00 9.32 133 THR D C 1
ATOM 5135 O O . THR D 2 157 ? 2.003 -1.002 -26.263 1.00 9.38 133 THR D O 1
ATOM 5139 N N . ILE D 2 158 ? 0.118 0.024 -25.602 1.00 8.27 134 ILE D N 1
ATOM 5140 C CA . ILE D 2 158 ? 0.817 1.278 -25.226 1.00 9.22 134 ILE D CA 1
ATOM 5141 C C . ILE D 2 158 ? 1.810 1.031 -24.089 1.00 8.64 134 ILE D C 1
ATOM 5142 O O . ILE D 2 158 ? 2.956 1.445 -24.173 1.00 9.63 134 ILE D O 1
ATOM 5147 N N . ALA D 2 159 ? 1.371 0.328 -23.040 1.00 8.52 135 ALA D N 1
ATOM 5148 C CA . ALA D 2 159 ? 2.192 0.048 -21.877 1.00 8.64 135 ALA D CA 1
ATOM 5149 C C . ALA D 2 159 ? 3.363 -0.842 -22.231 1.00 8.61 135 ALA D C 1
ATOM 5150 O O . ALA D 2 159 ? 4.479 -0.595 -21.788 1.00 9.77 135 ALA D O 1
ATOM 5152 N N . LEU D 2 160 ? 3.126 -1.886 -23.026 1.00 8.81 136 LEU D N 1
ATOM 5153 C CA . LEU D 2 160 ? 4.225 -2.773 -23.413 1.00 9.54 136 LEU D CA 1
ATOM 5154 C C . LEU D 2 160 ? 5.296 -2.042 -24.210 1.00 9.54 136 LEU D C 1
ATOM 5155 O O . LEU D 2 160 ? 6.477 -2.299 -24.038 1.00 10.58 136 LEU D O 1
ATOM 5160 N N A ARG D 2 161 ? 4.876 -1.127 -25.074 0.30 9.28 137 ARG D N 1
ATOM 5161 N N B ARG D 2 161 ? 4.883 -1.145 -25.102 0.70 9.19 137 ARG D N 1
ATOM 5162 C CA A ARG D 2 161 ? 5.824 -0.351 -25.855 0.30 8.79 137 ARG D CA 1
ATOM 5163 C CA B ARG D 2 161 ? 5.847 -0.345 -25.839 0.70 8.83 137 ARG D CA 1
ATOM 5164 C C A ARG D 2 161 ? 6.697 0.536 -24.942 0.30 9.10 137 ARG D C 1
ATOM 5165 C C B ARG D 2 161 ? 6.721 0.443 -24.861 0.70 8.93 137 ARG D C 1
ATOM 5166 O O A ARG D 2 161 ? 7.896 0.674 -25.174 0.30 8.95 137 ARG D O 1
ATOM 5167 O O B ARG D 2 161 ? 7.943 0.429 -24.963 0.70 10.38 137 ARG D O 1
ATOM 5182 N N . LEU D 2 162 ? 6.093 1.147 -23.920 1.00 9.44 138 LEU D N 1
ATOM 5183 C CA . LEU D 2 162 ? 6.849 1.956 -22.948 1.00 10.25 138 LEU D CA 1
ATOM 5184 C C . LEU D 2 162 ? 7.814 1.102 -22.133 1.00 10.59 138 LEU D C 1
ATOM 5185 O O . LEU D 2 162 ? 8.982 1.473 -21.910 1.00 12.11 138 LEU D O 1
ATOM 5190 N N . ILE D 2 163 ? 7.352 -0.056 -21.697 1.00 11.48 139 ILE D N 1
ATOM 5191 C CA . ILE D 2 163 ? 8.204 -0.963 -20.918 1.00 13.09 139 ILE D CA 1
ATOM 5192 C C . ILE D 2 163 ? 9.377 -1.477 -21.777 1.00 14.17 139 ILE D C 1
ATOM 5193 O O . ILE D 2 163 ? 10.523 -1.484 -21.346 1.00 15.85 139 ILE D O 1
ATOM 5198 N N A GLU D 2 164 ? 9.052 -1.888 -23.009 0.60 13.82 140 GLU D N 1
ATOM 5199 N N B GLU D 2 164 ? 9.075 -1.938 -22.983 0.40 14.19 140 GLU D N 1
ATOM 5200 C CA A GLU D 2 164 ? 10.034 -2.376 -24.026 0.60 15.38 140 GLU D CA 1
ATOM 5201 C CA B GLU D 2 164 ? 10.119 -2.474 -23.873 0.40 15.45 140 GLU D CA 1
ATOM 5202 C C A GLU D 2 164 ? 11.157 -1.383 -24.223 0.60 15.29 140 GLU D C 1
ATOM 5203 C C B GLU D 2 164 ? 11.157 -1.408 -24.347 0.40 15.32 140 GLU D C 1
ATOM 5204 O O A GLU D 2 164 ? 12.355 -1.730 -24.193 0.60 15.88 140 GLU D O 1
ATOM 5205 O O B GLU D 2 164 ? 12.311 -1.746 -24.658 0.40 16.00 140 GLU D O 1
ATOM 5216 N N . LYS D 2 165 ? 10.759 -0.138 -24.402 1.00 15.05 141 LYS D N 1
ATOM 5217 C CA . LYS D 2 165 ? 11.700 0.968 -24.695 1.00 15.56 141 LYS D CA 1
ATOM 5218 C C . LYS D 2 165 ? 12.602 1.283 -23.493 1.00 16.88 141 LYS D C 1
ATOM 5219 O O . LYS D 2 165 ? 13.763 1.645 -23.660 1.00 19.83 141 LYS D O 1
ATOM 5225 N N . ASN D 2 166 ? 12.061 1.144 -22.288 1.00 16.09 142 ASN D N 1
ATOM 5226 C CA . ASN D 2 166 ? 12.775 1.481 -21.048 1.00 17.13 142 ASN D CA 1
ATOM 5227 C C . ASN D 2 166 ? 13.523 0.326 -20.402 1.00 19.00 142 ASN D C 1
ATOM 5228 O O . ASN D 2 166 ? 14.456 0.528 -19.621 1.00 19.65 142 ASN D O 1
ATOM 5233 N N . PHE D 2 167 ? 13.093 -0.885 -20.720 1.00 21.09 143 PHE D N 1
ATOM 5234 C CA . PHE D 2 167 ? 13.693 -2.111 -20.188 1.00 23.94 143 PHE D CA 1
ATOM 5235 C C . PHE D 2 167 ? 13.847 -3.119 -21.346 1.00 26.78 143 PHE D C 1
ATOM 5236 O O . PHE D 2 167 ? 13.0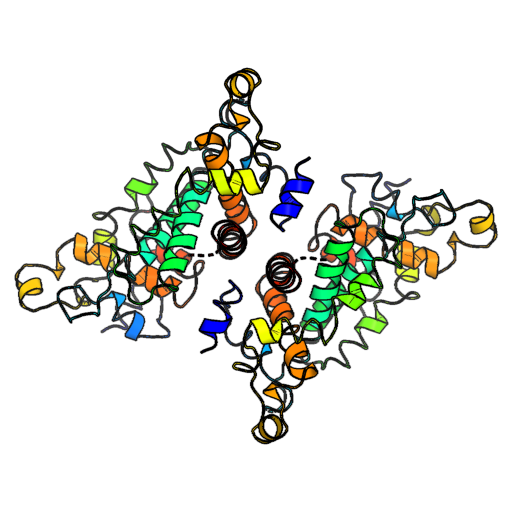99 -4.088 -21.453 1.00 28.25 143 PHE D O 1
ATOM 5244 N N . PRO D 2 168 ? 14.799 -2.850 -22.249 1.00 30.06 144 PRO D N 1
ATOM 5245 C CA . PRO D 2 168 ? 14.970 -3.643 -23.469 1.00 31.91 144 PRO D CA 1
ATOM 5246 C C . PRO D 2 168 ? 15.510 -5.049 -23.250 1.00 33.25 144 PRO D C 1
ATOM 5247 O O . PRO D 2 168 ? 15.376 -5.885 -24.143 1.00 35.05 144 PRO D O 1
ATOM 5251 N N . ILE D 2 170 ? 14.865 -7.732 -20.869 1.00 39.80 146 ILE D N 1
ATOM 5252 C CA . ILE D 2 170 ? 14.085 -8.415 -19.836 1.00 39.58 146 ILE D CA 1
ATOM 5253 C C . ILE D 2 170 ? 14.353 -9.924 -19.877 1.00 39.01 146 ILE D C 1
ATOM 5254 O O . ILE D 2 170 ? 14.749 -10.548 -18.882 1.00 37.19 146 ILE D O 1
#

Secondary structure (DSSP, 8-state):
-HHHHHHHHT---SSHHHHHHHTB-TTSSTT--SHHHHHHHHHHHHHHHHHHHHHHTTT--HHHHHHHHHHHSSHHHHHHHHHHTTGGGT-B--HHHHHTTGGG-HHHHHHHHHHHHHHHHHHH-HHHHHHHHHHHHHHH-TT-/-THHHHHHHT---SSHHHHHHHTB-TTSSTT--SHHHHHHHHHHHHHHHHHHHHHHTTT--HHHHHHHHHHHSSHHHHHHHHHHTTGGGT-B--HHHHHTTGGG-HHHHHHHHHHHHHHHHHHH-HHHHHHHHHHHHHHH---/-HHHHHHHHT---SSHHHHHHHTB-TTSSTT--SHHHHHHHHHHHHHHHHHHHHHHTTT--HHHHHHHHHHHSSHHHHHHHHHHTTGGGT-B--HHHHHTTGGG-HHHHHHHHHHHHHHHHHHH-HHHHHHHHHHHHHHH-TT-/-THHHHHHHT---SSHHHHHHHTB-TTSSTT--SHHHHHHHHHHHHHHHHHHHHHHTTT--HHHHHHHHHHHSSHHHHHHHHHHTTGGGT-B--HHHHHTTGGG-HHHHHHHHHHHHHHHHHHH-HHHHHHHHHHHHHHH---

CATH classification: 1.10.1520.10